Protein AF-0000000068832073 (afdb_homodimer)

Nearest PDB structures (foldseek):
  5xv0-assembly1_A  TM=8.467E-01  e=1.653E-18  Methanosarcina mazei Go1
  5xux-assembly3_F  TM=8.449E-01  e=1.461E-18  Methanosarcina mazei Go1
  5xv5-assembly3_E  TM=8.494E-01  e=5.013E-18  Methanosarcina mazei Go1
  7lrh-assembly2_D  TM=8.683E-01  e=1.050E-17  Brucella abortus
  5xux-assembly2_C  TM=8.517E-01  e=2.069E-17  Methanosarcina mazei Go1

InterPro domains:
  IPR002734 Bacterial bifunctional deaminase-reductase, C-terminal [PF01872] (41-258)
  IPR024072 Dihydrofolate reductase-like domain superfamily [G3DSA:3.40.430.10] (18-262)
  IPR024072 Dihydrofolate reductase-like domain superfamily [SSF53597] (40-259)
  IPR050765 Riboflavin Biosynthesis HTP Reductase [PTHR38011] (35-259)

pLDDT: mean 90.79, std 10.81, range [35.62, 98.69]

Structure (mmCIF, N/CA/C/O backbone):
data_AF-0000000068832073-model_v1
#
loop_
_entity.id
_entity.type
_entity.pdbx_description
1 polymer "2,5-diamino-6-ribosylamino-4(3H)-pyrimidinone 5'-phosphate reductase"
#
loop_
_atom_site.group_PDB
_atom_site.id
_atom_site.type_symbol
_atom_site.label_atom_id
_atom_site.label_alt_id
_atom_site.label_comp_id
_atom_site.label_asym_id
_atom_site.label_entity_id
_atom_site.label_seq_id
_atom_site.pdbx_PDB_ins_code
_atom_site.Cartn_x
_atom_site.Cartn_y
_atom_site.Cartn_z
_atom_site.occupancy
_atom_site.B_iso_or_equiv
_atom_site.auth_seq_id
_atom_site.auth_comp_id
_atom_site.auth_asym_id
_atom_site.auth_atom_id
_atom_site.pdbx_PDB_model_num
ATOM 1 N N . MET A 1 1 ? 2.096 -35.312 6.676 1 36.53 1 MET A N 1
ATOM 2 C CA . MET A 1 1 ? 1.924 -35.031 8.102 1 36.53 1 MET A CA 1
ATOM 3 C C . MET A 1 1 ? 1.956 -33.531 8.375 1 36.53 1 MET A C 1
ATOM 5 O O . MET A 1 1 ? 2.988 -33 8.773 1 36.53 1 MET A O 1
ATOM 9 N N . LEU A 1 2 ? 1.462 -32.781 7.508 1 47.31 2 LEU A N 1
ATOM 10 C CA . LEU A 1 2 ? 1.797 -31.359 7.34 1 47.31 2 LEU A CA 1
ATOM 11 C C . LEU A 1 2 ? 1.541 -30.594 8.625 1 47.31 2 LEU A C 1
ATOM 13 O O . LEU A 1 2 ? 2.406 -29.844 9.086 1 47.31 2 LEU A O 1
ATOM 17 N N . LEU A 1 3 ? 0.156 -30.328 8.875 1 50.31 3 LEU A N 1
ATOM 18 C CA . LEU A 1 3 ? -0.121 -29.25 9.82 1 50.31 3 LEU A CA 1
ATOM 19 C C . LEU A 1 3 ? -0.267 -29.797 11.242 1 50.31 3 LEU A C 1
ATOM 21 O O . LEU A 1 3 ? -1.361 -30.188 11.648 1 50.31 3 LEU A O 1
ATOM 25 N N . ASP A 1 4 ? 0.672 -30.359 11.578 1 47.28 4 ASP A N 1
ATOM 26 C CA . ASP A 1 4 ? 0.563 -30.703 12.992 1 47.28 4 ASP A CA 1
ATOM 27 C C . ASP A 1 4 ? 0.186 -29.469 13.82 1 47.28 4 ASP A C 1
ATOM 29 O O . ASP A 1 4 ? 0.773 -28.406 13.656 1 47.28 4 ASP A O 1
ATOM 33 N N . PRO A 1 5 ? -0.895 -29.609 14.453 1 48.16 5 PRO A N 1
ATOM 34 C CA . PRO A 1 5 ? -1.425 -28.5 15.242 1 48.16 5 PRO A CA 1
ATOM 35 C C . PRO A 1 5 ? -0.359 -27.828 16.109 1 48.16 5 PRO A C 1
ATOM 37 O O . PRO A 1 5 ? -0.375 -26.609 16.281 1 48.16 5 PRO A O 1
ATOM 40 N N . ALA A 1 6 ? 0.371 -28.594 16.734 1 49.59 6 ALA A N 1
ATOM 41 C CA . ALA A 1 6 ? 1.401 -28.078 17.625 1 49.59 6 ALA A CA 1
ATOM 42 C C . ALA A 1 6 ? 2.375 -27.172 16.875 1 49.59 6 ALA A C 1
ATOM 44 O O . ALA A 1 6 ? 2.889 -26.203 17.422 1 49.59 6 ALA A O 1
ATOM 45 N N . SER A 1 7 ? 2.611 -27.5 15.633 1 50.16 7 SER A N 1
ATOM 46 C CA . SER A 1 7 ? 3.531 -26.734 14.797 1 50.16 7 SER A CA 1
ATOM 47 C C . SER A 1 7 ? 2.945 -25.359 14.445 1 50.16 7 SER A C 1
ATOM 49 O O . SER A 1 7 ? 3.682 -24.391 14.305 1 50.16 7 SER A O 1
ATOM 51 N N . ALA A 1 8 ? 1.689 -25.344 14.18 1 51.84 8 ALA A N 1
ATOM 52 C CA . ALA A 1 8 ? 1.013 -24.094 13.859 1 51.84 8 ALA A CA 1
ATOM 53 C C . ALA A 1 8 ? 1.2 -23.062 14.977 1 51.84 8 ALA A C 1
ATOM 55 O O . ALA A 1 8 ? 1.264 -21.859 14.719 1 51.84 8 ALA A O 1
ATOM 56 N N . ALA A 1 9 ? 1.216 -23.516 16.234 1 55.19 9 ALA A N 1
ATOM 57 C CA . ALA A 1 9 ? 1.343 -22.578 17.344 1 55.19 9 ALA A CA 1
ATOM 58 C C . ALA A 1 9 ? 2.598 -21.719 17.203 1 55.19 9 ALA A C 1
ATOM 60 O O . ALA A 1 9 ? 2.609 -20.562 17.594 1 55.19 9 ALA A O 1
ATOM 61 N N . ALA A 1 10 ? 3.455 -22.297 16.469 1 67.75 10 ALA A N 1
ATOM 62 C CA . ALA A 1 10 ? 4.738 -21.594 16.469 1 67.75 10 ALA A CA 1
ATOM 63 C C . ALA A 1 10 ? 5.02 -20.969 15.102 1 67.75 10 ALA A C 1
ATOM 65 O O . ALA A 1 10 ? 5.961 -20.188 14.961 1 67.75 10 ALA A O 1
ATOM 66 N N . ASP A 1 11 ? 4.16 -21.203 14.109 1 84.19 11 ASP A N 1
ATOM 67 C CA . ASP A 1 11 ? 4.387 -20.672 12.773 1 84.19 11 ASP A CA 1
ATOM 68 C C . ASP A 1 11 ? 3.248 -19.75 12.344 1 84.19 11 ASP A C 1
ATOM 70 O O . ASP A 1 11 ? 2.188 -20.219 11.922 1 84.19 11 ASP A O 1
ATOM 74 N N . PRO A 1 12 ? 3.484 -18.453 12.477 1 88 12 PRO A N 1
ATOM 75 C CA . PRO A 1 12 ? 2.414 -17.5 12.156 1 88 12 PRO A CA 1
ATOM 76 C C . PRO A 1 12 ? 1.871 -17.672 10.742 1 88 12 PRO A C 1
ATOM 78 O O . PRO A 1 12 ? 0.687 -17.438 10.492 1 88 12 PRO A O 1
ATOM 81 N N . ALA A 1 13 ? 2.646 -18.094 9.867 1 88.25 13 ALA A N 1
ATOM 82 C CA . ALA A 1 13 ? 2.207 -18.344 8.492 1 88.25 13 ALA A CA 1
ATOM 83 C C . ALA A 1 13 ? 1.193 -19.484 8.438 1 88.25 13 ALA A C 1
ATOM 85 O O . ALA A 1 13 ? 0.15 -19.359 7.793 1 88.25 13 ALA A O 1
ATOM 86 N N . LEU A 1 14 ? 1.5 -20.5 9.094 1 85.94 14 LEU A N 1
ATOM 87 C CA . LEU A 1 14 ? 0.591 -21.641 9.125 1 85.94 14 LEU A CA 1
ATOM 88 C C . LEU A 1 14 ? -0.713 -21.281 9.828 1 85.94 14 LEU A C 1
ATOM 90 O O . LEU A 1 14 ? -1.788 -21.719 9.414 1 85.94 14 LEU A O 1
ATOM 94 N N . ALA A 1 15 ? -0.54 -20.547 10.867 1 89.44 15 ALA A N 1
ATOM 95 C CA . ALA A 1 15 ? -1.731 -20.094 11.586 1 89.44 15 ALA A CA 1
ATOM 96 C C . ALA A 1 15 ? -2.652 -19.281 10.68 1 89.44 15 ALA A C 1
ATOM 98 O O . ALA A 1 15 ? -3.871 -19.469 10.703 1 89.44 15 ALA A O 1
ATOM 99 N N . LEU A 1 16 ? -2.111 -18.406 9.914 1 91.44 16 LEU A N 1
ATOM 100 C CA . LEU A 1 16 ? -2.896 -17.594 9 1 91.44 16 LEU A CA 1
ATOM 101 C C . LEU A 1 16 ? -3.609 -18.469 7.969 1 91.44 16 LEU A C 1
ATOM 103 O O . LEU A 1 16 ? -4.809 -18.312 7.742 1 91.44 16 LEU A O 1
ATOM 107 N N . VAL A 1 17 ? -2.893 -19.344 7.375 1 89.31 17 VAL A N 1
ATOM 108 C CA . VAL A 1 17 ? -3.434 -20.234 6.344 1 89.31 17 VAL A CA 1
ATOM 109 C C . VAL A 1 17 ? -4.586 -21.047 6.922 1 89.31 17 VAL A C 1
ATOM 111 O O . VAL A 1 17 ? -5.648 -21.156 6.301 1 89.31 17 VAL A O 1
ATOM 114 N N . ARG A 1 18 ? -4.43 -21.562 8.07 1 88.31 18 ARG A N 1
ATOM 115 C CA . ARG A 1 18 ? -5.453 -22.359 8.727 1 88.31 18 ARG A CA 1
ATOM 116 C C . ARG A 1 18 ? -6.719 -21.547 8.969 1 88.31 18 ARG A C 1
ATOM 118 O O . ARG A 1 18 ? -7.828 -22.078 8.898 1 88.31 18 ARG A O 1
ATOM 125 N N . ASP A 1 19 ? -6.5 -20.344 9.203 1 90.62 19 ASP A N 1
ATOM 126 C CA . ASP A 1 19 ? -7.617 -19.484 9.555 1 90.62 19 ASP A CA 1
ATOM 127 C C . ASP A 1 19 ? -8.414 -19.078 8.312 1 90.62 19 ASP A C 1
ATOM 129 O O . ASP A 1 19 ? -9.625 -18.844 8.398 1 90.62 19 ASP A O 1
ATOM 133 N N . VAL A 1 20 ? -7.762 -19.016 7.145 1 93.31 20 VAL A N 1
ATOM 134 C CA . VAL A 1 20 ? -8.438 -18.297 6.062 1 93.31 20 VAL A CA 1
ATOM 135 C C . VAL A 1 20 ? -8.789 -19.281 4.941 1 93.31 20 VAL A C 1
ATOM 137 O O . VAL A 1 20 ? -9.609 -18.969 4.074 1 93.31 20 VAL A O 1
ATOM 140 N N . TYR A 1 21 ? -8.234 -20.453 4.922 1 94.31 21 TYR A N 1
ATOM 141 C CA . TYR A 1 21 ? -8.508 -21.406 3.852 1 94.31 21 TYR A CA 1
ATOM 142 C C . TYR A 1 21 ? -9.609 -22.375 4.254 1 94.31 21 TYR A C 1
ATOM 144 O O . TYR A 1 21 ? -9.766 -22.703 5.434 1 94.31 21 TYR A O 1
ATOM 152 N N . PRO A 1 22 ? -10.336 -22.875 3.273 1 91.31 22 PRO A N 1
ATOM 153 C CA . PRO A 1 22 ? -11.258 -23.984 3.557 1 91.31 22 PRO A CA 1
ATOM 154 C C . PRO A 1 22 ? -10.547 -25.219 4.098 1 91.31 22 PRO A C 1
ATOM 156 O O . PRO A 1 22 ? -9.438 -25.547 3.66 1 91.31 22 PRO A O 1
ATOM 159 N N . ALA A 1 23 ? -11.203 -25.922 4.922 1 87.19 23 ALA A N 1
ATOM 160 C CA . ALA A 1 23 ? -10.617 -27.047 5.637 1 87.19 23 ALA A CA 1
ATOM 161 C C . ALA A 1 23 ? -10.195 -28.156 4.668 1 87.19 23 ALA A C 1
ATOM 163 O O . ALA A 1 23 ? -9.195 -28.828 4.895 1 87.19 23 ALA A O 1
ATOM 164 N N . ASP A 1 24 ? -10.93 -28.281 3.664 1 86.56 24 ASP A N 1
ATOM 165 C CA . ASP A 1 24 ? -10.672 -29.359 2.723 1 86.56 24 ASP A CA 1
ATOM 166 C C . ASP A 1 24 ? -9.352 -29.141 1.984 1 86.56 24 ASP A C 1
ATOM 168 O O . ASP A 1 24 ? -8.758 -30.094 1.471 1 86.56 24 ASP A O 1
ATOM 172 N N . LEU A 1 25 ? -8.898 -27.922 1.915 1 88.31 25 LEU A N 1
ATOM 173 C CA . LEU A 1 25 ? -7.645 -27.609 1.227 1 88.31 25 LEU A CA 1
ATOM 174 C C . LEU A 1 25 ? -6.453 -27.812 2.156 1 88.31 25 LEU A C 1
ATOM 176 O O . LEU A 1 25 ? -5.301 -27.766 1.712 1 88.31 25 LEU A O 1
ATO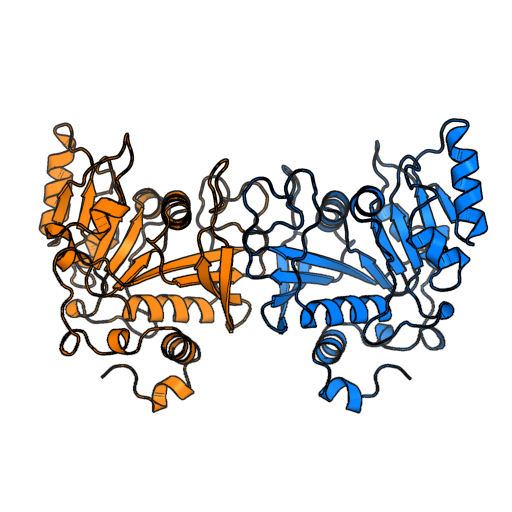M 180 N N . LEU A 1 26 ? -6.75 -28.016 3.367 1 86.56 26 LEU A N 1
ATOM 181 C CA . LEU A 1 26 ? -5.68 -28.141 4.352 1 86.56 26 LEU A CA 1
ATOM 182 C C . LEU A 1 26 ? -5.297 -29.594 4.555 1 86.56 26 LEU A C 1
ATOM 184 O O . LEU A 1 26 ? -4.363 -29.906 5.301 1 86.56 26 LEU A O 1
ATOM 188 N N . VAL A 1 27 ? -5.984 -30.438 3.877 1 79.44 27 VAL A N 1
ATOM 189 C CA . VAL A 1 27 ? -5.703 -31.859 3.996 1 79.44 27 VAL A CA 1
ATOM 190 C C . VAL A 1 27 ? -4.82 -32.312 2.834 1 79.44 27 VAL A C 1
ATOM 192 O O . VAL A 1 27 ? -4.863 -31.719 1.75 1 79.44 27 VAL A O 1
ATOM 195 N N . PRO A 1 28 ? -4.012 -33.344 3.109 1 72.56 28 PRO A N 1
ATOM 196 C CA . PRO A 1 28 ? -3.205 -33.875 2.004 1 72.56 28 PRO A CA 1
ATOM 197 C C . PRO A 1 28 ? -4.051 -34.312 0.804 1 72.56 28 PRO A C 1
ATOM 199 O O . PRO A 1 28 ? -5.191 -34.75 0.972 1 72.56 28 PRO A O 1
ATOM 202 N N . ILE A 1 29 ? -3.447 -34.156 -0.388 1 70.31 29 ILE A N 1
ATOM 203 C CA . ILE A 1 29 ? -4.133 -34.406 -1.647 1 70.31 29 ILE A CA 1
ATOM 204 C C . ILE A 1 29 ? -4.691 -35.844 -1.639 1 70.31 29 ILE A C 1
ATOM 206 O O . ILE A 1 29 ? -5.773 -36.094 -2.172 1 70.31 29 ILE A O 1
ATOM 210 N N . SER A 1 30 ? -3.922 -36.719 -1.053 1 67.75 30 SER A N 1
ATOM 211 C CA . SER A 1 30 ? -4.309 -38.125 -1.029 1 67.75 30 SER A CA 1
ATOM 212 C C . SER A 1 30 ? -5.633 -38.312 -0.302 1 67.75 30 SER A C 1
ATOM 214 O O . SER A 1 30 ? -6.32 -39.312 -0.515 1 67.75 30 SER A O 1
ATOM 216 N N . HIS A 1 31 ? -5.988 -37.344 0.496 1 70.31 31 HIS A N 1
ATOM 217 C CA . HIS A 1 31 ? -7.199 -37.438 1.301 1 70.31 31 HIS A CA 1
ATOM 218 C C . HIS A 1 31 ? -8.289 -36.5 0.799 1 70.31 31 HIS A C 1
ATOM 220 O O . HIS A 1 31 ? -9.398 -36.5 1.339 1 70.31 31 HIS A O 1
ATOM 226 N N . ALA A 1 32 ? -7.988 -35.812 -0.208 1 71.69 32 ALA A N 1
ATOM 227 C CA . ALA A 1 32 ? -8.922 -34.812 -0.659 1 71.69 32 ALA A CA 1
ATOM 228 C C . ALA A 1 32 ? -9.836 -35.344 -1.763 1 71.69 32 ALA A C 1
ATOM 230 O O . ALA A 1 32 ? -9.469 -36.281 -2.477 1 71.69 32 ALA A O 1
ATOM 231 N N . ARG A 1 33 ? -11.094 -34.844 -1.745 1 72.19 33 ARG A N 1
ATOM 232 C CA . ARG A 1 33 ? -11.992 -35.125 -2.861 1 72.19 33 ARG A CA 1
ATOM 233 C C . ARG A 1 33 ? -11.438 -34.562 -4.164 1 72.19 33 ARG A C 1
ATOM 235 O O . ARG A 1 33 ? -11.094 -33.375 -4.238 1 72.19 33 ARG A O 1
ATOM 242 N N . PRO A 1 34 ? -11.312 -35.5 -5.184 1 77.19 34 PRO A N 1
ATOM 243 C CA . PRO A 1 34 ? -10.891 -34.969 -6.477 1 77.19 34 PRO A CA 1
ATOM 244 C C . PRO A 1 34 ? -11.898 -33.969 -7.062 1 77.19 34 PRO A C 1
ATOM 246 O O . PRO A 1 34 ? -13.102 -34.094 -6.824 1 77.19 34 PRO A O 1
ATOM 249 N N . ARG A 1 35 ? -11.398 -33 -7.633 1 84.44 35 ARG A N 1
ATOM 250 C CA . ARG A 1 35 ? -12.273 -32.031 -8.312 1 84.44 35 ARG A CA 1
ATOM 251 C C . ARG A 1 35 ? -12.992 -32.688 -9.492 1 84.44 35 ARG A C 1
ATOM 253 O O . ARG A 1 35 ? -12.414 -33.531 -10.172 1 84.44 35 ARG A O 1
ATOM 260 N N . GLN A 1 36 ? -14.227 -32.219 -9.656 1 88 36 GLN A N 1
ATOM 261 C CA . GLN A 1 36 ? -14.969 -32.688 -10.82 1 88 36 GLN A CA 1
ATOM 262 C C . GLN A 1 36 ? -14.469 -32 -12.094 1 88 36 GLN A C 1
ATOM 264 O O . GLN A 1 36 ? -14.008 -30.875 -12.055 1 88 36 GLN A O 1
ATOM 269 N N . PRO A 1 37 ? -14.547 -32.812 -13.125 1 88.12 37 PRO A N 1
ATOM 270 C CA . PRO A 1 37 ? -14.148 -32.188 -14.383 1 88.12 37 PRO A CA 1
ATOM 271 C C . PRO A 1 37 ? -14.891 -30.891 -14.656 1 88.12 37 PRO A C 1
ATOM 273 O O . PRO A 1 37 ? -16.109 -30.812 -14.492 1 88.12 37 PRO A O 1
ATOM 276 N N . GLY A 1 38 ? -14.125 -29.891 -14.969 1 87.88 38 GLY A N 1
ATOM 277 C CA . GLY A 1 38 ? -14.719 -28.609 -15.297 1 87.88 38 GLY A CA 1
ATOM 278 C C . GLY A 1 38 ? -14.875 -27.688 -14.094 1 87.88 38 GLY A C 1
ATOM 279 O O . GLY A 1 38 ? -15.219 -26.516 -14.242 1 87.88 38 GLY A O 1
ATOM 280 N N . GLU A 1 39 ? -14.648 -28.234 -12.969 1 92.06 39 GLU A N 1
ATOM 281 C CA . GLU A 1 39 ? -14.727 -27.406 -11.766 1 92.06 39 GLU A CA 1
ATOM 282 C C . GLU A 1 39 ? -13.477 -26.562 -11.602 1 92.06 39 GLU A C 1
ATOM 284 O O . GLU A 1 39 ? -12.352 -27.062 -11.703 1 92.06 39 GLU A O 1
ATOM 289 N N . LYS A 1 40 ? -13.688 -25.266 -11.375 1 95.06 40 LYS A N 1
ATOM 290 C CA . LYS A 1 40 ? -12.555 -24.375 -11.18 1 95.06 40 LYS A CA 1
ATOM 291 C C . LYS A 1 40 ? -11.867 -24.641 -9.844 1 95.06 40 LYS A C 1
ATOM 293 O O . LYS A 1 40 ? -12.531 -24.906 -8.844 1 95.06 40 LYS A O 1
ATOM 298 N N . PRO A 1 41 ? -10.57 -24.641 -9.742 1 96.75 41 PRO A N 1
ATOM 299 C CA . PRO A 1 41 ? -9.883 -24.75 -8.453 1 96.75 41 PRO A CA 1
ATOM 300 C C . PRO A 1 41 ? -10.125 -23.547 -7.547 1 96.75 41 PRO A C 1
ATOM 302 O O . PRO A 1 41 ? -10.672 -22.531 -7.992 1 96.75 41 PRO A O 1
ATOM 305 N N . PHE A 1 42 ? -9.867 -23.703 -6.25 1 96.56 42 PHE A N 1
ATOM 306 C CA . PHE A 1 42 ? -9.789 -22.547 -5.363 1 96.56 42 PHE A CA 1
ATOM 307 C C . PHE A 1 42 ? -8.609 -21.656 -5.734 1 96.56 42 PHE A C 1
ATOM 309 O O . PHE A 1 42 ? -7.453 -22.078 -5.66 1 96.56 42 PHE A O 1
ATOM 316 N N . VAL A 1 43 ? -8.859 -20.438 -6.141 1 98.44 43 VAL A N 1
ATOM 317 C CA . VAL A 1 43 ? -7.816 -19.578 -6.691 1 98.44 43 VAL A CA 1
ATOM 318 C C . VAL A 1 43 ? -7.406 -18.531 -5.656 1 98.44 43 VAL A C 1
ATOM 320 O O . VAL A 1 43 ? -8.234 -17.734 -5.199 1 98.44 43 VAL A O 1
ATOM 323 N N . THR A 1 44 ? -6.184 -18.562 -5.297 1 98.44 44 THR A N 1
ATOM 324 C CA . THR A 1 44 ? -5.582 -17.531 -4.461 1 98.44 44 THR A CA 1
ATOM 325 C C . THR A 1 44 ? -4.656 -16.641 -5.285 1 98.44 44 THR A C 1
ATOM 327 O O . THR A 1 44 ? -3.688 -17.125 -5.875 1 98.44 44 THR A O 1
ATOM 330 N N . LEU A 1 45 ? -4.984 -15.438 -5.41 1 98.62 45 LEU A N 1
ATOM 331 C CA . LEU A 1 45 ? -4.113 -14.438 -6.016 1 98.62 45 LEU A CA 1
ATOM 332 C C . LEU A 1 45 ? -3.219 -13.781 -4.965 1 98.62 45 LEU A C 1
ATOM 334 O O . LEU A 1 45 ? -3.711 -13.234 -3.977 1 98.62 45 LEU A O 1
ATOM 338 N N . THR A 1 46 ? -1.899 -13.883 -5.16 1 97.81 46 THR A N 1
ATOM 339 C CA . THR A 1 46 ? -1.01 -13.336 -4.141 1 97.81 46 THR A CA 1
ATOM 340 C C . THR A 1 46 ? 0.159 -12.594 -4.785 1 97.81 46 THR A C 1
ATOM 342 O O . THR A 1 46 ? 0.688 -13.031 -5.809 1 97.81 46 THR A O 1
ATOM 345 N N . TYR A 1 47 ? 0.584 -11.469 -4.191 1 96.81 47 TYR A N 1
ATOM 346 C CA . TYR A 1 47 ? 1.747 -10.719 -4.648 1 96.81 47 TYR A CA 1
ATOM 347 C C . TYR A 1 47 ? 2.275 -9.805 -3.549 1 96.81 47 TYR A C 1
ATOM 349 O O . TYR A 1 47 ? 1.573 -9.531 -2.572 1 96.81 47 TYR A O 1
ATOM 357 N N . ALA A 1 48 ? 3.479 -9.469 -3.693 1 97.06 48 ALA A N 1
ATOM 358 C CA . ALA A 1 48 ? 4.121 -8.492 -2.818 1 97.06 48 ALA A CA 1
ATOM 359 C C . ALA A 1 48 ? 4.281 -7.148 -3.523 1 97.06 48 ALA A C 1
ATOM 361 O O . ALA A 1 48 ? 4.527 -7.098 -4.73 1 97.06 48 ALA A O 1
ATOM 362 N N . GLN A 1 49 ? 4.164 -6.129 -2.748 1 97.62 49 GLN A N 1
ATOM 363 C CA . GLN A 1 49 ? 4.301 -4.789 -3.314 1 97.62 49 GLN A CA 1
ATOM 364 C C . GLN A 1 49 ? 4.969 -3.84 -2.326 1 97.62 49 GLN A C 1
ATOM 366 O O . GLN A 1 49 ? 5.074 -4.148 -1.136 1 97.62 49 GLN A O 1
ATOM 371 N N . SER A 1 50 ? 5.406 -2.715 -2.873 1 97.75 50 SER A N 1
ATOM 372 C CA . SER A 1 50 ? 5.875 -1.591 -2.068 1 97.75 50 SER A CA 1
ATOM 373 C C . SER A 1 50 ? 4.703 -0.822 -1.462 1 97.75 50 SER A C 1
ATOM 375 O O . SER A 1 50 ? 3.547 -1.08 -1.795 1 97.75 50 SER A O 1
ATOM 377 N N . LEU A 1 51 ? 5.023 0.092 -0.603 1 97.38 51 LEU A N 1
ATOM 378 C CA . LEU A 1 51 ? 4.027 0.934 0.051 1 97.38 51 LEU A CA 1
ATOM 379 C C . LEU A 1 51 ? 3.234 1.733 -0.976 1 97.38 51 LEU A C 1
ATOM 381 O O . LEU A 1 51 ? 2.039 1.976 -0.792 1 97.38 51 LEU A O 1
ATOM 385 N N . ASP A 1 52 ? 3.916 2.111 -2.004 1 96.75 52 ASP A N 1
ATOM 386 C CA . ASP A 1 52 ? 3.23 2.924 -3.004 1 96.75 52 ASP A CA 1
ATOM 387 C C . ASP A 1 52 ? 2.643 2.053 -4.113 1 96.75 52 ASP A C 1
ATOM 389 O O . ASP A 1 52 ? 2.34 2.543 -5.199 1 96.75 52 ASP A O 1
ATOM 393 N N . GLY A 1 53 ? 2.498 0.751 -3.893 1 96.69 53 GLY A N 1
ATOM 394 C CA . GLY A 1 53 ? 1.658 -0.122 -4.695 1 96.69 53 GLY A CA 1
ATOM 395 C C . GLY A 1 53 ? 2.363 -0.664 -5.926 1 96.69 53 GLY A C 1
ATOM 396 O O . GLY A 1 53 ? 1.727 -0.934 -6.945 1 96.69 53 GLY A O 1
ATOM 397 N N . LYS A 1 54 ? 3.711 -0.723 -5.852 1 96.81 54 LYS A N 1
ATOM 398 C CA . LYS A 1 54 ? 4.461 -1.216 -7.004 1 96.81 54 LYS A CA 1
ATOM 399 C C . LYS A 1 54 ? 4.984 -2.627 -6.758 1 96.81 54 LYS A C 1
ATOM 401 O O . LYS A 1 54 ? 5.449 -2.938 -5.66 1 96.81 54 LYS A O 1
ATOM 406 N N . ILE A 1 55 ? 4.957 -3.482 -7.805 1 96.69 55 ILE A N 1
ATOM 407 C CA . ILE A 1 55 ? 5.371 -4.871 -7.641 1 96.69 55 ILE A CA 1
ATOM 408 C C . ILE A 1 55 ? 6.719 -5.09 -8.328 1 96.69 55 ILE A C 1
ATOM 410 O O . ILE A 1 55 ? 7.328 -6.156 -8.188 1 96.69 55 ILE A O 1
ATOM 414 N N . ALA A 1 56 ? 7.168 -4.148 -9.133 1 95.94 56 ALA A N 1
ATOM 415 C CA . ALA A 1 56 ? 8.445 -4.176 -9.836 1 95.94 56 ALA A CA 1
ATOM 416 C C . ALA A 1 56 ? 8.953 -2.762 -10.117 1 95.94 56 ALA A C 1
ATOM 418 O O . ALA A 1 56 ? 8.203 -1.792 -9.977 1 95.94 56 ALA A O 1
ATOM 419 N N . GLY A 1 57 ? 10.203 -2.646 -10.352 1 94.06 57 GLY A N 1
ATOM 420 C CA . GLY A 1 57 ? 10.789 -1.357 -10.695 1 94.06 57 GLY A CA 1
ATOM 421 C C . GLY A 1 57 ? 10.539 -0.947 -12.133 1 94.06 57 GLY A C 1
ATOM 422 O O . GLY A 1 57 ? 9.703 -1.54 -12.812 1 94.06 57 GLY A O 1
ATOM 423 N N . LYS A 1 58 ? 11.25 0.018 -12.484 1 90.94 58 LYS A N 1
ATOM 424 C CA . LYS A 1 58 ? 11.172 0.519 -13.859 1 90.94 58 LYS A CA 1
ATOM 425 C C . LYS A 1 58 ? 11.461 -0.589 -14.867 1 90.94 58 LYS A C 1
ATOM 427 O O . LYS A 1 58 ? 12.406 -1.357 -14.695 1 90.94 58 LYS A O 1
ATOM 432 N N . GLY A 1 59 ? 10.578 -0.636 -15.883 1 89.19 59 GLY A N 1
ATOM 433 C CA . GLY A 1 59 ? 10.766 -1.623 -16.938 1 89.19 59 GLY A CA 1
ATOM 434 C C . GLY A 1 59 ? 10.531 -3.045 -16.469 1 89.19 59 GLY A C 1
ATOM 435 O O . GLY A 1 59 ? 10.938 -4 -17.125 1 89.19 59 GLY A O 1
ATOM 436 N N . GLY A 1 60 ? 10.047 -3.17 -15.25 1 90.25 60 GLY A N 1
ATOM 437 C CA . GLY A 1 60 ? 9.742 -4.5 -14.742 1 90.25 60 GLY A CA 1
ATOM 438 C C . GLY A 1 60 ? 10.883 -5.113 -13.961 1 90.25 60 GLY A C 1
ATOM 439 O O . GLY A 1 60 ? 10.875 -6.316 -13.68 1 90.25 60 GLY A O 1
ATOM 440 N N . LYS A 1 61 ? 11.805 -4.312 -13.633 1 90.88 61 LYS A N 1
ATOM 441 C CA . LYS A 1 61 ? 12.945 -4.812 -12.867 1 90.88 61 LYS A CA 1
ATOM 442 C C . LYS A 1 61 ? 12.492 -5.438 -11.555 1 90.88 61 LYS A C 1
ATOM 444 O O . LYS A 1 61 ? 11.68 -4.855 -10.828 1 90.88 61 LYS A O 1
ATOM 449 N N . GLN A 1 62 ? 13.062 -6.574 -11.344 1 88.44 62 GLN A N 1
ATOM 450 C CA . GLN A 1 62 ? 12.703 -7.293 -10.125 1 88.44 62 GLN A CA 1
ATOM 451 C C . GLN A 1 62 ? 13.164 -6.531 -8.883 1 88.44 62 GLN A C 1
ATOM 453 O O . GLN A 1 62 ? 14.258 -5.969 -8.859 1 88.44 62 GLN A O 1
ATOM 458 N N . LEU A 1 63 ? 12.266 -6.469 -7.918 1 87.38 63 LEU A N 1
ATOM 459 C CA . LEU A 1 63 ? 12.57 -5.832 -6.645 1 87.38 63 LEU A CA 1
ATOM 460 C C . LEU A 1 63 ? 12.562 -6.855 -5.512 1 87.38 63 LEU A C 1
ATOM 462 O O . LEU A 1 63 ? 11.742 -7.777 -5.512 1 87.38 63 LEU A O 1
ATOM 466 N N . LEU A 1 64 ? 13.477 -6.75 -4.602 1 83 64 LEU A N 1
ATOM 467 C CA . LEU A 1 64 ? 13.406 -7.508 -3.357 1 83 64 LEU A CA 1
ATOM 468 C C . LEU A 1 64 ? 12.516 -6.805 -2.34 1 83 64 LEU A C 1
ATOM 470 O O . LEU A 1 64 ? 12.984 -5.957 -1.578 1 83 64 LEU A O 1
ATOM 474 N N . LEU A 1 65 ? 11.312 -7.051 -2.309 1 85.25 65 LEU A N 1
ATOM 475 C CA . LEU A 1 65 ? 10.344 -6.309 -1.508 1 85.25 65 LEU A CA 1
ATOM 476 C C . LEU A 1 65 ? 10.109 -6.996 -0.167 1 85.25 65 LEU A C 1
ATOM 478 O O . LEU A 1 65 ? 10.227 -6.367 0.887 1 85.25 65 LEU A O 1
ATOM 482 N N . SER A 1 66 ? 9.867 -8.281 -0.151 1 84.25 66 SER A N 1
ATOM 483 C CA . SER A 1 66 ? 9.398 -8.969 1.047 1 84.25 66 SER A CA 1
ATOM 484 C C . SER A 1 66 ? 10.555 -9.375 1.947 1 84.25 66 SER A C 1
ATOM 486 O O . SER A 1 66 ? 11.641 -9.695 1.46 1 84.25 66 SER A O 1
ATOM 488 N N . GLY A 1 67 ? 10.312 -9.234 3.197 1 88.31 67 GLY A N 1
ATOM 489 C CA . GLY A 1 67 ? 11.273 -9.727 4.176 1 88.31 67 GLY A CA 1
ATOM 490 C C . GLY A 1 67 ? 11.234 -11.234 4.348 1 88.31 67 GLY A C 1
ATOM 491 O O . GLY A 1 67 ? 10.461 -11.922 3.676 1 88.31 67 GLY A O 1
ATOM 492 N N . GLN A 1 68 ? 12.008 -11.766 5.254 1 88.56 68 GLN A N 1
ATOM 493 C CA . GLN A 1 68 ? 12.156 -13.203 5.465 1 88.56 68 GLN A CA 1
ATOM 494 C C . GLN A 1 68 ? 10.844 -13.828 5.93 1 88.56 68 GLN A C 1
ATOM 496 O O . GLN A 1 68 ? 10.453 -14.898 5.449 1 88.56 68 GLN A O 1
ATOM 501 N N . GLU A 1 69 ? 10.195 -13.164 6.855 1 89.81 69 GLU A N 1
ATOM 502 C CA . GLU A 1 69 ? 8.977 -13.719 7.426 1 89.81 69 GLU A CA 1
ATOM 503 C C . GLU A 1 69 ? 7.875 -13.828 6.371 1 89.81 69 GLU A C 1
ATOM 505 O O . GLU A 1 69 ? 7.164 -14.828 6.305 1 89.81 69 GLU A O 1
ATOM 510 N N . SER A 1 70 ? 7.711 -12.789 5.574 1 91.44 70 SER A N 1
ATOM 511 C CA . SER A 1 70 ? 6.695 -12.828 4.527 1 91.44 70 SER A CA 1
ATOM 512 C C . SER A 1 70 ? 7.078 -13.812 3.428 1 91.44 70 SER A C 1
ATOM 514 O O . SER A 1 70 ? 6.207 -14.43 2.811 1 91.44 70 SER A O 1
ATOM 516 N N . MET A 1 71 ? 8.336 -14.008 3.236 1 91.62 71 MET A N 1
ATOM 517 C CA . MET A 1 71 ? 8.797 -15.008 2.281 1 91.62 71 MET A CA 1
ATOM 518 C C . MET A 1 71 ? 8.422 -16.406 2.742 1 91.62 71 MET A C 1
ATOM 520 O O . MET A 1 71 ? 8.023 -17.25 1.931 1 91.62 71 MET A O 1
ATOM 524 N N . THR A 1 72 ? 8.578 -16.656 4.023 1 92.19 72 THR A N 1
ATOM 525 C CA . THR A 1 72 ? 8.156 -17.922 4.582 1 92.19 72 THR A CA 1
ATOM 526 C C . THR A 1 72 ? 6.672 -18.172 4.316 1 92.19 72 THR A C 1
ATOM 528 O O . THR A 1 72 ? 6.277 -19.281 3.945 1 92.19 72 THR A O 1
ATOM 531 N N . LEU A 1 73 ? 5.898 -17.156 4.48 1 93.31 73 LEU A N 1
ATOM 532 C CA . LEU A 1 73 ? 4.473 -17.281 4.191 1 93.31 73 LEU A CA 1
ATOM 533 C C . LEU A 1 73 ? 4.242 -17.656 2.734 1 93.31 73 LEU A C 1
ATOM 535 O O . LEU A 1 73 ? 3.441 -18.547 2.438 1 93.31 73 LEU A O 1
ATOM 539 N N . THR A 1 74 ? 4.941 -16.984 1.834 1 94 74 THR A N 1
ATOM 540 C CA . THR A 1 74 ? 4.793 -17.281 0.411 1 94 74 THR A CA 1
ATOM 541 C C . THR A 1 74 ? 5.086 -18.75 0.118 1 94 74 THR A C 1
ATOM 543 O O . THR A 1 74 ? 4.344 -19.391 -0.615 1 94 74 THR A O 1
ATOM 546 N N . HIS A 1 75 ? 6.082 -19.281 0.715 1 93.94 75 HIS A N 1
ATOM 547 C CA . HIS A 1 75 ? 6.445 -20.688 0.49 1 93.94 75 HIS A CA 1
ATOM 548 C C . HIS A 1 75 ? 5.438 -21.625 1.141 1 93.94 75 HIS A C 1
ATOM 550 O O . HIS A 1 75 ? 5.16 -22.703 0.614 1 93.94 75 HIS A O 1
ATOM 556 N N . ARG A 1 76 ? 4.941 -21.234 2.279 1 91.94 76 ARG A N 1
ATOM 557 C CA . ARG A 1 76 ? 3.871 -22.016 2.885 1 91.94 76 ARG A CA 1
ATOM 558 C C . ARG A 1 76 ? 2.648 -22.062 1.976 1 91.94 76 ARG A C 1
ATOM 560 O O . ARG A 1 76 ? 2.002 -23.109 1.854 1 91.94 76 ARG A O 1
ATOM 567 N N . LEU A 1 77 ? 2.367 -20.953 1.346 1 94.69 77 LEU A N 1
ATOM 568 C CA . LEU A 1 77 ? 1.271 -20.922 0.384 1 94.69 77 LEU A CA 1
ATOM 569 C C . LEU A 1 77 ? 1.549 -21.844 -0.793 1 94.69 77 LEU A C 1
ATOM 571 O O . LEU A 1 77 ? 0.657 -22.578 -1.241 1 94.69 77 LEU A O 1
ATOM 575 N N . ARG A 1 78 ? 2.77 -21.828 -1.267 1 95.19 78 ARG A N 1
ATOM 576 C CA . ARG A 1 78 ? 3.133 -22.719 -2.357 1 95.19 78 ARG A CA 1
ATOM 577 C C . ARG A 1 78 ? 2.955 -24.188 -1.947 1 95.19 78 ARG A C 1
ATOM 579 O O . ARG A 1 78 ? 2.541 -25.016 -2.758 1 95.19 78 ARG A O 1
ATOM 586 N N . GLN A 1 79 ? 3.256 -24.484 -0.702 1 92.06 79 GLN A N 1
ATOM 587 C CA . GLN A 1 79 ? 3.107 -25.844 -0.194 1 92.06 79 GLN A CA 1
ATOM 588 C C . GLN A 1 79 ? 1.642 -26.266 -0.17 1 92.06 79 GLN A C 1
ATOM 590 O O . GLN A 1 79 ? 1.326 -27.453 -0.351 1 92.06 79 GLN A O 1
ATOM 595 N N . LEU A 1 80 ? 0.861 -25.344 0.029 1 91.69 80 LEU A N 1
ATOM 596 C CA . LEU A 1 80 ? -0.567 -25.609 0.188 1 91.69 80 LEU A CA 1
ATOM 597 C C . LEU A 1 80 ? -1.236 -25.812 -1.167 1 91.69 80 LEU A C 1
ATOM 599 O O . LEU A 1 80 ? -2.256 -26.5 -1.261 1 91.69 80 LEU A O 1
ATOM 603 N N . HIS A 1 81 ? -0.78 -25.266 -2.201 1 95.19 81 HIS A N 1
ATOM 604 C CA . HIS A 1 81 ? -1.479 -25.234 -3.48 1 95.19 81 HIS A CA 1
ATOM 605 C C . HIS A 1 81 ? -0.977 -26.328 -4.41 1 95.19 81 HIS A C 1
ATOM 607 O O . HIS A 1 81 ? 0.219 -26.641 -4.434 1 95.19 81 HIS A O 1
ATOM 613 N N . ASP A 1 82 ? -1.888 -26.859 -5.168 1 94.75 82 ASP A N 1
ATOM 614 C CA . ASP A 1 82 ? -1.567 -27.938 -6.105 1 94.75 82 ASP A CA 1
ATOM 615 C C . ASP A 1 82 ? -0.822 -27.391 -7.324 1 94.75 82 ASP A C 1
ATOM 617 O O . ASP A 1 82 ? -0.031 -28.109 -7.941 1 94.75 82 ASP A O 1
ATOM 621 N N . SER A 1 83 ? -1.118 -26.219 -7.676 1 97 83 SER A N 1
ATOM 622 C CA . SER A 1 83 ? -0.479 -25.594 -8.836 1 97 83 SER A CA 1
ATOM 623 C C . SER A 1 83 ? -0.204 -24.109 -8.586 1 97 83 SER A C 1
ATOM 625 O O . SER A 1 83 ? -0.775 -23.516 -7.668 1 97 83 SER A O 1
ATOM 627 N N . ILE A 1 84 ? 0.742 -23.562 -9.32 1 98.38 84 ILE A N 1
ATOM 628 C CA . ILE A 1 84 ? 1.161 -22.172 -9.219 1 98.38 84 ILE A CA 1
ATOM 629 C C . ILE A 1 84 ? 1.274 -21.578 -10.625 1 98.38 84 ILE A C 1
ATOM 631 O O . ILE A 1 84 ? 1.851 -22.188 -11.523 1 98.38 84 ILE A O 1
ATOM 635 N N . LEU A 1 85 ? 0.715 -20.406 -10.812 1 98.69 85 LEU A N 1
ATOM 636 C CA . LEU A 1 85 ? 0.592 -19.828 -12.148 1 98.69 85 LEU A CA 1
ATOM 637 C C . LEU A 1 85 ? 1.296 -18.484 -12.219 1 98.69 85 LEU A C 1
ATOM 639 O O . LEU A 1 85 ? 1.125 -17.641 -11.336 1 98.69 85 LEU A O 1
ATOM 643 N N . VAL A 1 86 ? 2.107 -18.266 -13.234 1 98.31 86 VAL A N 1
ATOM 644 C CA . VAL A 1 86 ? 2.705 -16.984 -13.562 1 98.31 86 VAL A CA 1
ATOM 645 C C . VAL A 1 86 ? 2.602 -16.734 -15.07 1 98.31 86 VAL A C 1
ATOM 647 O O . VAL A 1 86 ? 2.254 -17.625 -15.828 1 98.31 86 VAL A O 1
ATOM 650 N N . GLY A 1 87 ? 2.832 -15.523 -15.469 1 97.31 87 GLY A N 1
ATOM 651 C CA . GLY A 1 87 ? 2.969 -15.211 -16.875 1 97.31 87 GLY A CA 1
ATOM 652 C C . GLY A 1 87 ? 4.383 -15.398 -17.406 1 97.31 87 GLY A C 1
ATOM 653 O O . GLY A 1 87 ? 5.348 -15.297 -16.641 1 97.31 87 GLY A O 1
ATOM 654 N N . VAL A 1 88 ? 4.477 -15.516 -18.688 1 96.5 88 VAL A N 1
ATOM 655 C CA . VAL A 1 88 ? 5.773 -15.781 -19.297 1 96.5 88 VAL A CA 1
ATOM 656 C C . VAL A 1 88 ? 6.699 -14.578 -19.078 1 96.5 88 VAL A C 1
ATOM 658 O O . VAL A 1 88 ? 7.918 -14.742 -18.969 1 96.5 88 VAL A O 1
ATOM 661 N N . GLY A 1 89 ? 6.098 -13.406 -19.031 1 95.12 89 GLY A N 1
ATOM 662 C CA . GLY A 1 89 ? 6.918 -12.25 -18.719 1 95.12 89 GLY A CA 1
ATOM 663 C C . GLY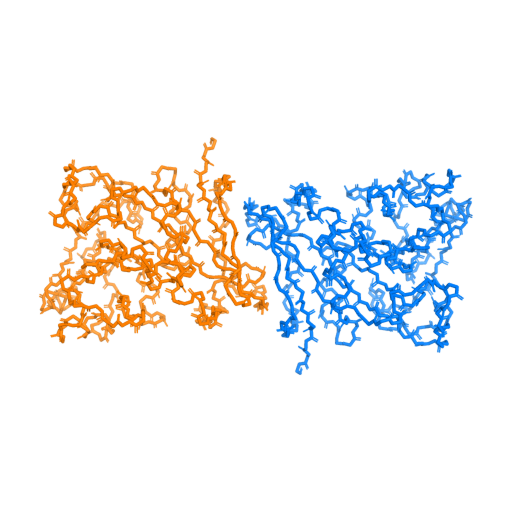 A 1 89 ? 7.684 -12.383 -17.422 1 95.12 89 GLY A C 1
ATOM 664 O O . GLY A 1 89 ? 8.852 -11.992 -17.344 1 95.12 89 GLY A O 1
ATOM 665 N N . THR A 1 90 ? 7.059 -12.898 -16.406 1 95.94 90 THR A N 1
ATOM 666 C CA . THR A 1 90 ? 7.695 -13.133 -15.117 1 95.94 90 THR A CA 1
ATOM 667 C C . THR A 1 90 ? 8.812 -14.156 -15.242 1 95.94 90 THR A C 1
ATOM 669 O O . THR A 1 90 ? 9.875 -14.008 -14.633 1 95.94 90 THR A O 1
ATOM 672 N N . VAL A 1 91 ? 8.602 -15.203 -15.992 1 97 91 VAL A N 1
ATOM 673 C CA . VAL A 1 91 ? 9.625 -16.219 -16.219 1 97 91 VAL A CA 1
ATOM 674 C C . VAL A 1 91 ? 10.844 -15.594 -16.891 1 97 91 VAL A C 1
ATOM 676 O O . VAL A 1 91 ? 11.984 -15.82 -16.453 1 97 91 VAL A O 1
ATOM 679 N N . ILE A 1 92 ? 10.602 -14.812 -17.906 1 96.12 92 ILE A N 1
ATOM 680 C CA . ILE A 1 92 ? 11.672 -14.211 -18.688 1 96.12 92 ILE A CA 1
ATOM 681 C C . ILE A 1 92 ? 12.438 -13.203 -17.844 1 96.12 92 ILE A C 1
ATOM 683 O O . ILE A 1 92 ? 13.672 -13.172 -17.859 1 96.12 92 ILE A O 1
ATOM 687 N N . ASN A 1 93 ? 11.742 -12.445 -17.047 1 94 93 ASN A N 1
ATOM 688 C CA . ASN A 1 93 ? 12.344 -11.336 -16.312 1 94 93 ASN A CA 1
ATOM 689 C C . ASN A 1 93 ? 12.977 -11.805 -15.008 1 94 93 ASN A C 1
ATOM 691 O O . ASN A 1 93 ? 14.039 -11.305 -14.617 1 94 93 ASN A O 1
ATOM 695 N N . ASP A 1 94 ? 12.391 -12.742 -14.305 1 94.38 94 ASP A N 1
ATOM 696 C CA . ASP A 1 94 ? 12.797 -13.055 -12.938 1 94.38 94 ASP A CA 1
ATOM 697 C C . ASP A 1 94 ? 13.453 -14.438 -12.867 1 94.38 94 ASP A C 1
ATOM 699 O O . ASP A 1 94 ? 14.094 -14.773 -11.875 1 94.38 94 ASP A O 1
ATOM 703 N N . ASP A 1 95 ? 13.203 -15.289 -13.859 1 96.88 95 ASP A N 1
ATOM 704 C CA . ASP A 1 95 ? 13.695 -16.656 -13.922 1 96.88 95 ASP A CA 1
ATOM 705 C C . ASP A 1 95 ? 13.422 -17.406 -12.609 1 96.88 95 ASP A C 1
ATOM 707 O O . ASP A 1 95 ? 14.344 -17.953 -12 1 96.88 95 ASP A O 1
ATOM 711 N N . PRO A 1 96 ? 12.164 -17.5 -12.234 1 96.56 96 PRO A N 1
ATOM 712 C CA . PRO A 1 96 ? 11.812 -18.062 -10.922 1 96.56 96 PRO A CA 1
ATOM 713 C C . PRO A 1 96 ? 11.922 -19.578 -10.891 1 96.56 96 PRO A C 1
ATOM 715 O O . PRO A 1 96 ? 11.875 -20.234 -11.945 1 96.56 96 PRO A O 1
ATOM 718 N N . GLN A 1 97 ? 12 -20.141 -9.695 1 96.44 97 GLN A N 1
ATOM 719 C CA . GLN A 1 97 ? 12.031 -21.594 -9.508 1 96.44 97 GLN A CA 1
ATOM 720 C C . GLN A 1 97 ? 10.625 -22.156 -9.344 1 96.44 97 GLN A C 1
ATOM 722 O O . GLN A 1 97 ? 10.367 -23.312 -9.703 1 96.44 97 GLN A O 1
ATOM 727 N N . LEU A 1 98 ? 9.711 -21.391 -8.711 1 97.38 98 LEU A N 1
ATOM 728 C CA . LEU A 1 98 ? 8.305 -21.719 -8.484 1 97.38 98 LEU A CA 1
ATOM 729 C C . LEU A 1 98 ? 8.18 -23.016 -7.691 1 97.38 98 LEU A C 1
ATOM 731 O O . LEU A 1 98 ? 7.312 -23.844 -7.98 1 97.38 98 LEU A O 1
ATOM 735 N N . THR A 1 99 ? 9.078 -23.219 -6.715 1 96.62 99 THR A N 1
ATOM 736 C CA . THR A 1 99 ? 9.039 -24.359 -5.816 1 96.62 99 THR A CA 1
ATOM 737 C C . THR A 1 99 ? 8.75 -23.922 -4.383 1 96.62 99 THR A C 1
ATOM 739 O O . THR A 1 99 ? 8.945 -22.75 -4.035 1 96.62 99 THR A O 1
ATOM 742 N N . ALA A 1 100 ? 8.211 -24.812 -3.645 1 95.19 100 ALA A N 1
ATOM 743 C CA . ALA A 1 100 ? 8.125 -24.656 -2.195 1 95.19 100 ALA A CA 1
ATOM 744 C C . ALA A 1 100 ? 9.391 -25.172 -1.515 1 95.19 100 ALA A C 1
ATOM 746 O O . ALA A 1 100 ? 9.648 -26.375 -1.489 1 95.19 100 ALA A O 1
ATOM 747 N N . ARG A 1 101 ? 10.141 -24.297 -0.9 1 93.62 101 ARG A N 1
ATOM 748 C CA . ARG A 1 101 ? 11.461 -24.734 -0.474 1 93.62 101 ARG A CA 1
ATOM 749 C C . ARG A 1 101 ? 11.828 -24.141 0.884 1 93.62 101 ARG A C 1
ATOM 751 O O . ARG A 1 101 ? 12.898 -24.422 1.422 1 93.62 101 ARG A O 1
ATOM 758 N N . ILE A 1 102 ? 10.93 -23.312 1.383 1 89.12 102 ILE A N 1
ATOM 759 C CA . ILE A 1 102 ? 11.102 -22.781 2.73 1 89.12 102 ILE A CA 1
ATOM 760 C C . ILE A 1 102 ? 9.977 -23.281 3.633 1 89.12 102 ILE A C 1
ATOM 762 O O . ILE A 1 102 ? 8.805 -23.203 3.273 1 89.12 102 ILE A O 1
ATOM 766 N N . PRO A 1 103 ? 10.273 -23.766 4.879 1 86.12 103 PRO A N 1
ATOM 767 C CA . PRO A 1 103 ? 11.617 -23.828 5.449 1 86.12 103 PRO A CA 1
ATOM 768 C C . PRO A 1 103 ? 12.469 -24.938 4.84 1 86.12 103 PRO A C 1
ATOM 770 O O . PRO A 1 103 ? 13.688 -24.953 5.008 1 86.12 103 PRO A O 1
ATOM 773 N N . HIS A 1 104 ? 11.883 -25.938 4.191 1 90.38 104 HIS A N 1
ATOM 774 C CA . HIS A 1 104 ? 12.625 -26.969 3.5 1 90.38 104 HIS A CA 1
ATOM 775 C C . HIS A 1 104 ? 12.031 -27.266 2.127 1 90.38 104 HIS A C 1
ATOM 777 O O . HIS A 1 104 ? 10.828 -27.094 1.919 1 90.38 104 HIS A O 1
ATOM 783 N N . LEU A 1 105 ? 12.922 -27.781 1.293 1 92.81 105 LEU A N 1
ATOM 784 C CA . LEU A 1 105 ? 12.477 -28.172 -0.038 1 92.81 105 LEU A CA 1
ATOM 785 C C . LEU A 1 105 ? 11.562 -29.391 0.034 1 92.81 105 LEU A C 1
ATOM 787 O O . LEU A 1 105 ? 11.961 -30.438 0.547 1 92.81 105 LEU A O 1
ATOM 791 N N . LEU A 1 106 ? 10.438 -29.25 -0.531 1 93.12 106 LEU A N 1
ATOM 792 C CA . LEU A 1 106 ? 9.516 -30.391 -0.563 1 93.12 106 LEU A CA 1
ATOM 793 C C . LEU A 1 106 ? 9.922 -31.391 -1.639 1 93.12 106 LEU A C 1
ATOM 795 O O . LEU A 1 106 ? 10.547 -31.016 -2.637 1 93.12 106 LEU A O 1
ATOM 799 N N . PRO A 1 107 ? 9.492 -32.688 -1.415 1 94.19 107 PRO A N 1
ATOM 800 C CA . PRO A 1 107 ? 9.68 -33.656 -2.506 1 94.19 107 PRO A CA 1
ATOM 801 C C . PRO A 1 107 ? 8.922 -33.281 -3.771 1 94.19 107 PRO A C 1
ATOM 803 O O . PRO A 1 107 ? 7.898 -32.594 -3.695 1 94.19 107 PRO A O 1
ATOM 806 N N . LYS A 1 108 ? 9.406 -33.719 -4.859 1 94.62 108 LYS A N 1
ATOM 807 C CA . LYS A 1 108 ? 8.836 -33.375 -6.164 1 94.62 108 LYS A CA 1
ATOM 808 C C . LYS A 1 108 ? 7.332 -33.625 -6.188 1 94.62 108 LYS A C 1
ATOM 810 O O . LYS A 1 108 ? 6.57 -32.781 -6.676 1 94.62 108 LYS A O 1
ATOM 815 N N . LYS A 1 109 ? 6.871 -34.75 -5.652 1 91.5 109 LYS A N 1
ATOM 816 C CA . LYS A 1 109 ? 5.465 -35.156 -5.707 1 91.5 109 LYS A CA 1
ATOM 817 C C . LYS A 1 109 ? 4.586 -34.156 -4.961 1 91.5 109 LYS A C 1
ATOM 819 O O . LYS A 1 109 ? 3.391 -34.031 -5.238 1 91.5 109 LYS A O 1
ATOM 824 N N . ASP A 1 110 ? 5.23 -33.375 -4.012 1 91.88 110 ASP A N 1
ATOM 825 C CA . ASP A 1 110 ? 4.473 -32.438 -3.176 1 91.88 110 ASP A CA 1
ATOM 826 C C . ASP A 1 110 ? 4.664 -31 -3.641 1 91.88 110 ASP A C 1
ATOM 828 O O . ASP A 1 110 ? 4.094 -30.078 -3.059 1 91.88 110 ASP A O 1
ATOM 832 N N . GLN A 1 111 ? 5.449 -30.766 -4.648 1 95.62 111 GLN A N 1
ATOM 833 C CA . GLN A 1 111 ? 5.652 -29.438 -5.215 1 95.62 111 GLN A CA 1
ATOM 834 C C . GLN A 1 111 ? 4.441 -29 -6.031 1 95.62 111 GLN A C 1
ATOM 836 O O . GLN A 1 111 ? 3.764 -29.828 -6.645 1 95.62 111 GLN A O 1
ATOM 841 N N . PRO A 1 112 ? 4.117 -27.719 -6.012 1 96.5 112 PRO A N 1
ATOM 842 C CA . PRO A 1 112 ? 3.076 -27.25 -6.926 1 96.5 112 PRO A CA 1
ATOM 843 C C . PRO A 1 112 ? 3.473 -27.391 -8.398 1 96.5 112 PRO A C 1
ATOM 845 O O . PRO A 1 112 ? 4.648 -27.266 -8.734 1 96.5 112 PRO A O 1
ATOM 848 N N . LEU A 1 113 ? 2.518 -27.672 -9.242 1 97.5 113 LEU A N 1
ATOM 849 C CA . LEU A 1 113 ? 2.764 -27.703 -10.68 1 97.5 113 LEU A CA 1
ATOM 850 C C . LEU A 1 113 ? 2.855 -26.297 -11.258 1 97.5 113 LEU A C 1
ATOM 852 O O . LEU A 1 113 ? 1.9 -25.531 -11.164 1 97.5 113 LEU A O 1
ATOM 856 N N . PRO A 1 114 ? 3.99 -25.953 -11.836 1 98.5 114 PRO A N 1
ATOM 857 C CA . PRO A 1 114 ? 4.059 -24.641 -12.469 1 98.5 114 PRO A CA 1
ATOM 858 C C . PRO A 1 114 ? 3.191 -24.531 -13.727 1 98.5 114 PRO A C 1
ATOM 860 O O . PRO A 1 114 ? 3.211 -25.438 -14.562 1 98.5 114 PRO A O 1
ATOM 863 N N . ILE A 1 115 ? 2.426 -23.531 -13.781 1 98.56 115 ILE A N 1
ATOM 864 C CA . ILE A 1 115 ? 1.637 -23.219 -14.961 1 98.56 115 ILE A CA 1
ATOM 865 C C . ILE A 1 115 ? 2.074 -21.859 -15.523 1 98.56 115 ILE A C 1
ATOM 867 O O . ILE A 1 115 ? 2.059 -20.859 -14.812 1 98.56 115 ILE A O 1
ATOM 871 N N . ILE A 1 116 ? 2.453 -21.828 -16.812 1 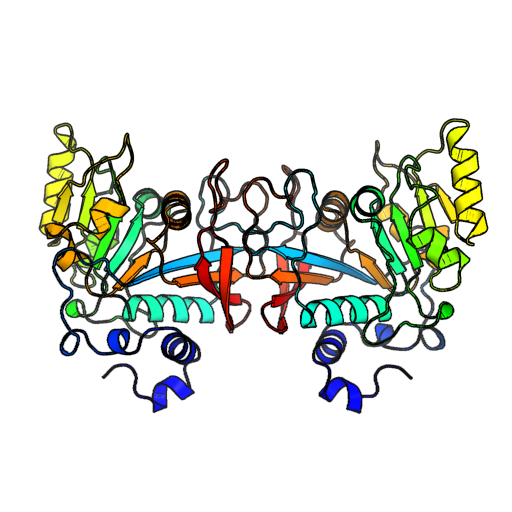98.31 116 ILE A N 1
ATOM 872 C CA . ILE A 1 116 ? 2.949 -20.609 -17.438 1 98.31 116 ILE A CA 1
ATOM 873 C C . ILE A 1 116 ? 1.981 -20.156 -18.531 1 98.31 116 ILE A C 1
ATOM 875 O O . ILE A 1 116 ? 1.799 -20.859 -19.531 1 98.31 116 ILE A O 1
ATOM 879 N N . LEU A 1 117 ? 1.336 -19.062 -18.312 1 97.12 117 LEU A N 1
ATOM 880 C CA . LEU A 1 117 ? 0.594 -18.438 -19.422 1 97.12 117 LEU A CA 1
ATOM 881 C C . LEU A 1 117 ? 1.544 -17.844 -20.438 1 97.12 117 LEU A C 1
ATOM 883 O O . LEU A 1 117 ? 2.223 -16.844 -20.156 1 97.12 117 LEU A O 1
ATOM 887 N N . ASP A 1 118 ? 1.558 -18.375 -21.547 1 95.44 118 ASP A N 1
ATOM 888 C CA . ASP A 1 118 ? 2.504 -18.031 -22.594 1 95.44 118 ASP A CA 1
ATOM 889 C C . ASP A 1 118 ? 1.861 -18.156 -23.969 1 95.44 118 ASP A C 1
ATOM 891 O O . ASP A 1 118 ? 2.137 -19.094 -24.703 1 95.44 118 ASP A O 1
ATOM 895 N N . SER A 1 119 ? 1.143 -17.125 -24.312 1 92.5 119 SER A N 1
ATOM 896 C CA . SER A 1 119 ? 0.287 -17.172 -25.484 1 92.5 119 SER A CA 1
ATOM 897 C C . SER A 1 119 ? 1.089 -17.531 -26.734 1 92.5 119 SER A C 1
ATOM 899 O O . SER A 1 119 ? 0.583 -18.203 -27.641 1 92.5 119 SER A O 1
ATOM 901 N N . SER A 1 120 ? 2.363 -17.188 -26.828 1 90.12 120 SER A N 1
ATOM 902 C CA . SER A 1 120 ? 3.127 -17.344 -28.062 1 90.12 120 SER A CA 1
ATOM 903 C C . SER A 1 120 ? 4.348 -18.234 -27.844 1 90.12 120 SER A C 1
ATOM 905 O O . SER A 1 120 ? 5.312 -18.172 -28.609 1 90.12 120 SER A O 1
ATOM 907 N N . LEU A 1 121 ? 4.391 -18.938 -26.703 1 92.75 121 LEU A N 1
ATOM 908 C CA . LEU A 1 121 ? 5.438 -19.906 -26.391 1 92.75 121 LEU A CA 1
ATOM 909 C C . LEU A 1 121 ? 6.809 -19.234 -26.375 1 92.75 121 LEU A C 1
ATOM 911 O O . LEU A 1 121 ? 7.73 -19.672 -27.062 1 92.75 121 LEU A O 1
ATOM 915 N N . ARG A 1 122 ? 6.957 -18.25 -25.562 1 93.25 122 ARG A N 1
ATOM 916 C CA . ARG A 1 122 ? 8.172 -17.438 -25.484 1 93.25 122 ARG A CA 1
ATOM 917 C C . ARG A 1 122 ? 9.094 -17.953 -24.391 1 93.25 122 ARG A C 1
ATOM 919 O O . ARG A 1 122 ? 10.219 -17.469 -24.234 1 93.25 122 ARG A O 1
ATOM 926 N N . ILE A 1 123 ? 8.734 -18.953 -23.609 1 95.56 123 ILE A N 1
ATOM 927 C CA . ILE A 1 123 ? 9.492 -19.438 -22.469 1 95.56 123 ILE A CA 1
ATOM 928 C C . ILE A 1 123 ? 10.891 -19.859 -22.922 1 95.56 123 ILE A C 1
ATOM 930 O O . ILE A 1 123 ? 11.047 -20.578 -23.906 1 95.56 123 ILE A O 1
ATOM 934 N N . PRO A 1 124 ? 11.898 -19.422 -22.25 1 95.69 124 PRO A N 1
ATOM 935 C CA . PRO A 1 124 ? 13.25 -19.859 -22.594 1 95.69 124 PRO A CA 1
ATOM 936 C C . PRO A 1 124 ? 13.5 -21.328 -22.234 1 95.69 124 PRO A C 1
ATOM 938 O O . PRO A 1 124 ? 13.055 -21.797 -21.188 1 95.69 124 PRO A O 1
ATOM 941 N N . THR A 1 125 ? 14.25 -22 -23.062 1 94.69 125 THR A N 1
ATOM 942 C CA . THR A 1 125 ? 14.578 -23.391 -22.797 1 94.69 125 THR A CA 1
ATOM 943 C C . THR A 1 125 ? 15.562 -23.484 -21.625 1 94.69 125 THR A C 1
ATOM 945 O O . THR A 1 125 ? 15.758 -24.562 -21.062 1 94.69 125 THR A O 1
ATOM 948 N N . THR A 1 126 ? 16.188 -22.359 -21.219 1 95.62 126 THR A N 1
ATOM 949 C CA . THR A 1 126 ? 17.172 -22.312 -20.141 1 95.62 126 THR A CA 1
ATOM 950 C C . THR A 1 126 ? 16.516 -21.922 -18.812 1 95.62 126 THR A C 1
ATOM 952 O O . THR A 1 126 ? 17.203 -21.75 -17.812 1 95.62 126 THR A O 1
ATOM 955 N N . ALA A 1 127 ? 15.203 -21.766 -18.844 1 97.38 127 ALA A N 1
ATOM 956 C CA . ALA A 1 127 ? 14.508 -21.344 -17.641 1 97.38 127 ALA A CA 1
ATOM 957 C C . ALA A 1 127 ? 14.812 -22.281 -16.469 1 97.38 127 ALA A C 1
ATOM 959 O O . ALA A 1 127 ? 14.844 -23.516 -16.641 1 97.38 127 ALA A O 1
ATOM 960 N N . LYS A 1 128 ? 15.008 -21.719 -15.258 1 97.56 128 LYS A N 1
ATOM 961 C CA . LYS A 1 128 ? 15.328 -22.484 -14.055 1 97.56 128 LYS A CA 1
ATOM 962 C C . LYS A 1 128 ? 14.242 -23.516 -13.758 1 97.56 128 LYS A C 1
ATOM 964 O O . LYS A 1 128 ? 14.547 -24.625 -13.32 1 97.56 128 LYS A O 1
ATOM 969 N N . LEU A 1 129 ? 13 -23.094 -13.969 1 97.12 129 LEU A N 1
ATOM 970 C CA . LEU A 1 129 ? 11.93 -24.031 -13.641 1 97.12 129 LEU A CA 1
ATOM 971 C C . LEU A 1 129 ? 12.023 -25.297 -14.492 1 97.12 129 LEU A C 1
ATOM 973 O O . LEU A 1 129 ? 11.664 -26.375 -14.039 1 97.12 129 LEU A O 1
ATOM 977 N N . LEU A 1 130 ? 12.555 -25.219 -15.742 1 97.31 130 LEU A N 1
ATOM 978 C CA . LEU A 1 130 ? 12.758 -26.391 -16.578 1 97.31 130 LEU A CA 1
ATOM 979 C C . LEU A 1 130 ? 13.938 -27.219 -16.078 1 97.31 130 LEU A C 1
ATOM 981 O O . LEU A 1 130 ? 13.852 -28.438 -15.992 1 97.31 130 LEU A O 1
ATOM 985 N N . SER A 1 131 ? 14.969 -26.484 -15.781 1 97 131 SER A N 1
ATOM 986 C CA . SER A 1 131 ? 16.141 -27.172 -15.25 1 97 131 SER A CA 1
ATOM 987 C C . SER A 1 131 ? 15.812 -27.906 -13.953 1 97 131 SER A C 1
ATOM 989 O O . SER A 1 131 ? 16.25 -29.047 -13.742 1 97 131 SER A O 1
ATOM 991 N N . ASN A 1 132 ? 15.086 -27.234 -13.078 1 97.06 132 ASN A N 1
ATOM 992 C CA . ASN A 1 132 ? 14.672 -27.844 -11.82 1 97.06 132 ASN A CA 1
ATOM 993 C C . ASN A 1 132 ? 13.836 -29.109 -12.062 1 97.06 132 ASN A C 1
ATOM 995 O O . ASN A 1 132 ? 13.984 -30.094 -11.352 1 97.06 132 ASN A O 1
ATOM 999 N N . ALA A 1 133 ? 13.031 -29.062 -12.977 1 97.25 133 ALA A N 1
ATOM 1000 C CA . ALA A 1 133 ? 12.203 -30.219 -13.32 1 97.25 133 ALA A CA 1
ATOM 1001 C C . ALA A 1 133 ? 13.062 -31.375 -13.805 1 97.25 133 ALA A C 1
ATOM 1003 O O . ALA A 1 133 ? 12.852 -32.531 -13.398 1 97.25 133 ALA A O 1
ATOM 1004 N N . ARG A 1 134 ? 14 -31.094 -14.656 1 96.12 134 ARG A N 1
ATOM 1005 C CA . ARG A 1 134 ? 14.898 -32.125 -15.164 1 96.12 134 ARG A CA 1
ATOM 1006 C C . ARG A 1 134 ? 15.664 -32.812 -14.031 1 96.12 134 ARG A C 1
ATOM 1008 O O . ARG A 1 134 ? 15.922 -34 -14.078 1 96.12 134 ARG A O 1
ATOM 1015 N N . LYS A 1 135 ? 15.922 -32.031 -13.047 1 96.06 135 LYS A N 1
ATOM 1016 C CA . LYS A 1 135 ? 16.719 -32.5 -11.922 1 96.06 135 LYS A CA 1
ATOM 1017 C C . LYS A 1 135 ? 15.828 -33.219 -10.883 1 96.06 135 LYS A C 1
ATOM 1019 O O . LYS A 1 135 ? 16.328 -33.688 -9.875 1 96.06 135 LYS A O 1
ATOM 1024 N N . GLY A 1 136 ? 14.531 -33.094 -11.023 1 95.44 136 GLY A N 1
ATOM 1025 C CA . GLY A 1 136 ? 13.609 -33.781 -10.117 1 95.44 136 GLY A CA 1
ATOM 1026 C C . GLY A 1 136 ? 13.266 -32.938 -8.898 1 95.44 136 GLY A C 1
ATOM 1027 O O . GLY A 1 136 ? 12.695 -33.438 -7.926 1 95.44 136 GLY A O 1
ATOM 1028 N N . ILE A 1 137 ? 13.609 -31.719 -8.945 1 94.88 137 ILE A N 1
ATOM 1029 C CA . ILE A 1 137 ? 13.383 -30.781 -7.852 1 94.88 137 ILE A CA 1
ATOM 1030 C C . ILE A 1 137 ? 11.969 -30.219 -7.926 1 94.88 137 ILE A C 1
ATOM 1032 O O . ILE A 1 137 ? 11.336 -29.953 -6.898 1 94.88 137 ILE A O 1
ATOM 1036 N N . GLY A 1 138 ? 11.523 -30 -9.125 1 95.94 138 GLY A N 1
ATOM 1037 C CA . GLY A 1 138 ? 10.18 -29.5 -9.383 1 95.94 138 GLY A CA 1
ATOM 1038 C C . GLY A 1 138 ? 9.445 -30.297 -10.445 1 95.94 138 GLY A C 1
ATOM 1039 O O . GLY A 1 138 ? 10.016 -31.203 -11.062 1 95.94 138 GLY A O 1
ATOM 1040 N N . LYS A 1 139 ? 8.211 -30.031 -10.578 1 97.31 139 LYS A N 1
ATOM 1041 C CA . LYS A 1 139 ? 7.398 -30.703 -11.594 1 97.31 139 LYS A CA 1
ATOM 1042 C C . LYS A 1 139 ? 7.582 -30.031 -12.961 1 97.31 139 LYS A C 1
ATOM 1044 O O . LYS A 1 139 ? 7.879 -28.844 -13.039 1 97.31 139 LYS A O 1
ATOM 1049 N N . GLY A 1 140 ? 7.445 -30.875 -13.977 1 97.62 140 GLY A N 1
ATOM 1050 C CA . GLY A 1 140 ? 7.387 -30.297 -15.305 1 97.62 140 GLY A CA 1
ATOM 1051 C C . GLY A 1 140 ? 6.215 -29.344 -15.484 1 97.62 140 GLY A C 1
ATOM 1052 O O . GLY A 1 140 ? 5.113 -29.609 -15 1 97.62 140 GLY A O 1
ATOM 1053 N N . PRO A 1 141 ? 6.426 -28.25 -16.125 1 98.25 141 PRO A N 1
ATOM 1054 C CA . PRO A 1 141 ? 5.395 -27.203 -16.172 1 98.25 141 PRO A CA 1
ATOM 1055 C C . PRO A 1 141 ? 4.312 -27.5 -17.203 1 98.25 141 PRO A C 1
ATOM 1057 O O . PRO A 1 141 ? 4.52 -28.297 -18.109 1 98.25 141 PRO A O 1
ATOM 1060 N N . LEU A 1 142 ? 3.137 -26.969 -16.969 1 98.25 142 LEU A N 1
ATOM 1061 C CA . LEU A 1 142 ? 2.137 -26.781 -18.016 1 98.25 142 LEU A CA 1
ATOM 1062 C C . LEU A 1 142 ? 2.297 -25.422 -18.688 1 98.25 142 LEU A C 1
ATOM 1064 O O . LEU A 1 142 ? 2.143 -24.391 -18.031 1 98.25 142 LEU A O 1
ATOM 1068 N N . VAL A 1 143 ? 2.625 -25.375 -19.938 1 97.31 143 VAL A N 1
ATOM 1069 C CA . VAL A 1 143 ? 2.738 -24.125 -20.688 1 97.31 143 VAL A CA 1
ATOM 1070 C C . VAL A 1 143 ? 1.481 -23.906 -21.531 1 97.31 143 VAL A C 1
ATOM 1072 O O . VAL A 1 143 ? 1.196 -24.688 -22.438 1 97.31 143 VAL A O 1
ATOM 1075 N N . VAL A 1 144 ? 0.741 -22.875 -21.172 1 96.5 144 VAL A N 1
ATOM 1076 C CA . VAL A 1 144 ? -0.541 -22.609 -21.812 1 96.5 144 VAL A CA 1
ATOM 1077 C C . VAL A 1 144 ? -0.351 -21.594 -22.938 1 96.5 144 VAL A C 1
ATOM 1079 O O . VAL A 1 144 ? -0.025 -20.438 -22.688 1 96.5 144 VAL A O 1
ATOM 1082 N N . CYS A 1 145 ? -0.614 -22.062 -24.141 1 93.12 145 CYS A N 1
ATOM 1083 C CA . CYS A 1 145 ? -0.442 -21.234 -25.328 1 93.12 145 CYS A CA 1
ATOM 1084 C C . CYS A 1 145 ? -1.763 -21.062 -26.078 1 93.12 145 CYS A C 1
ATOM 1086 O O . CYS A 1 145 ? -2.689 -21.859 -25.891 1 93.12 145 CYS A O 1
ATOM 1088 N N . SER A 1 146 ? -1.892 -19.906 -26.766 1 87.62 146 SER A N 1
ATOM 1089 C CA . SER A 1 146 ? -3.066 -19.734 -27.609 1 87.62 146 SER A CA 1
ATOM 1090 C C . SER A 1 146 ? -2.76 -20.078 -29.062 1 87.62 146 SER A C 1
ATOM 1092 O O . SER A 1 146 ? -3.67 -20.375 -29.844 1 87.62 146 SER A O 1
ATOM 1094 N N . ALA A 1 147 ? -1.553 -19.906 -29.484 1 78.12 147 ALA A N 1
ATOM 1095 C CA . ALA A 1 147 ? -1.142 -20.234 -30.844 1 78.12 147 ALA A CA 1
ATOM 1096 C C . ALA A 1 147 ? 0.277 -20.797 -30.875 1 78.12 147 ALA A C 1
ATOM 1098 O O . ALA A 1 147 ? 1.127 -20.391 -30.078 1 78.12 147 ALA A O 1
ATOM 1099 N N . ILE A 1 148 ? 0.372 -21.875 -31.609 1 73.5 148 ILE A N 1
ATOM 1100 C CA . ILE A 1 148 ? 1.704 -22.406 -31.859 1 73.5 148 ILE A CA 1
ATOM 1101 C C . ILE A 1 148 ? 2.039 -22.25 -33.344 1 73.5 148 ILE A C 1
ATOM 1103 O O . ILE A 1 148 ? 1.4 -22.875 -34.188 1 73.5 148 ILE A O 1
ATOM 1107 N N . ARG A 1 149 ? 2.775 -21.141 -33.594 1 69.19 149 ARG A N 1
ATOM 1108 C CA . ARG A 1 149 ? 3.061 -20.891 -35 1 69.19 149 ARG A CA 1
ATOM 1109 C C . ARG A 1 149 ? 4.547 -21.047 -35.281 1 69.19 149 ARG A C 1
ATOM 1111 O O . ARG A 1 149 ? 5.391 -20.719 -34.469 1 69.19 149 ARG A O 1
ATOM 1118 N N . GLY A 1 150 ? 4.848 -21.562 -36.438 1 62.66 150 GLY A N 1
ATOM 1119 C CA . GLY A 1 150 ? 6.184 -21.656 -37 1 62.66 150 GLY A CA 1
ATOM 1120 C C . GLY A 1 150 ? 6.992 -22.797 -36.406 1 62.66 150 GLY A C 1
ATOM 1121 O O . GLY A 1 150 ? 6.453 -23.672 -35.719 1 62.66 150 GLY A O 1
ATOM 1122 N N . ALA A 1 151 ? 8.375 -22.969 -36.906 1 57.28 151 ALA A N 1
ATOM 1123 C CA . ALA A 1 151 ? 9.297 -24.062 -36.594 1 57.28 151 ALA A CA 1
ATOM 1124 C C . ALA A 1 151 ? 9.844 -23.875 -35.156 1 57.28 151 ALA A C 1
ATOM 1126 O O . ALA A 1 151 ? 10.164 -24.859 -34.5 1 57.28 151 ALA A O 1
ATOM 1127 N N . GLU A 1 152 ? 10.031 -22.703 -34.656 1 61.59 152 GLU A N 1
ATOM 1128 C CA . GLU A 1 152 ? 10.625 -22.359 -33.344 1 61.59 152 GLU A CA 1
ATOM 1129 C C . GLU A 1 152 ? 9.828 -22.969 -32.188 1 61.59 152 GLU A C 1
ATOM 1131 O O . GLU A 1 152 ? 10.406 -23.484 -31.234 1 61.59 152 GLU A O 1
ATOM 1136 N N . PRO A 1 153 ? 8.664 -23.297 -32.469 1 72.94 153 PRO A N 1
ATOM 1137 C CA . PRO A 1 153 ? 7.836 -23.859 -31.406 1 72.94 153 PRO A CA 1
ATOM 1138 C C . PRO A 1 153 ? 8.125 -25.328 -31.156 1 72.94 153 PRO A C 1
ATOM 1140 O O . PRO A 1 153 ? 8.016 -25.797 -30.016 1 72.94 153 PRO A O 1
ATOM 1143 N N . TYR A 1 154 ? 8.758 -25.906 -32.125 1 79.31 154 TYR A N 1
ATOM 1144 C CA . TYR A 1 154 ? 8.984 -27.328 -31.969 1 79.31 154 TYR A CA 1
ATOM 1145 C C . TYR A 1 154 ? 10.062 -27.609 -30.922 1 79.31 154 TYR A C 1
ATOM 1147 O O . TYR A 1 154 ? 9.883 -28.438 -30.031 1 79.31 154 TYR A O 1
ATOM 1155 N N . LEU A 1 155 ? 11.203 -26.953 -31 1 82.25 155 LEU A N 1
ATOM 1156 C CA . LEU A 1 155 ? 12.289 -27.141 -30.047 1 82.25 155 LEU A CA 1
ATOM 1157 C C . LEU A 1 155 ? 11.836 -26.828 -28.625 1 82.25 155 LEU A C 1
ATOM 1159 O O . LEU A 1 155 ? 12.195 -27.531 -27.688 1 82.25 155 LEU A O 1
ATOM 1163 N N . LYS A 1 156 ? 11.109 -25.844 -28.531 1 89.44 156 LYS A N 1
ATOM 1164 C CA . LYS A 1 156 ? 10.609 -25.453 -27.219 1 89.44 156 LYS A CA 1
ATOM 1165 C C . LYS A 1 156 ? 9.633 -26.5 -26.672 1 89.44 156 LYS A C 1
ATOM 1167 O O . LYS A 1 156 ? 9.703 -26.859 -25.5 1 89.44 156 LYS A O 1
ATOM 1172 N N . CYS A 1 157 ? 8.867 -26.938 -27.531 1 92 157 CYS A N 1
ATOM 1173 C CA . CYS A 1 157 ? 7.922 -27.984 -27.141 1 92 157 CYS A CA 1
ATOM 1174 C C . CYS A 1 157 ? 8.656 -29.234 -26.672 1 92 157 CYS A C 1
ATOM 1176 O O . CYS A 1 157 ? 8.281 -29.828 -25.656 1 92 157 CYS A O 1
ATOM 1178 N N . GLN A 1 158 ? 9.641 -29.562 -27.422 1 91.06 158 GLN A N 1
ATOM 1179 C CA . GLN A 1 158 ? 10.43 -30.734 -27.062 1 91.06 158 GLN A CA 1
ATOM 1180 C C . GLN A 1 158 ? 11.133 -30.547 -25.719 1 91.06 158 GLN A C 1
ATOM 1182 O O . GLN A 1 158 ? 11.172 -31.453 -24.891 1 91.06 158 GLN A O 1
ATOM 1187 N N . ALA A 1 159 ? 11.703 -29.422 -25.562 1 92.25 159 ALA A N 1
ATOM 1188 C CA . ALA A 1 159 ? 12.391 -29.109 -24.312 1 92.25 159 ALA A CA 1
ATOM 1189 C C . ALA A 1 159 ? 11.438 -29.219 -23.125 1 92.25 159 ALA A C 1
ATOM 1191 O O . ALA A 1 159 ? 11.805 -29.75 -22.078 1 92.25 159 ALA A O 1
ATOM 1192 N N . ILE A 1 160 ? 10.242 -28.719 -23.25 1 95.62 160 ILE A N 1
ATOM 1193 C CA . ILE A 1 160 ? 9.219 -28.766 -22.203 1 95.62 160 ILE A CA 1
ATOM 1194 C C . ILE A 1 160 ? 8.828 -30.219 -21.938 1 95.62 160 ILE A C 1
ATOM 1196 O O . ILE A 1 160 ? 8.766 -30.656 -20.781 1 95.62 160 ILE A O 1
ATOM 1200 N N . LYS A 1 161 ? 8.648 -30.969 -22.969 1 95.38 161 LYS A N 1
ATOM 1201 C CA . LYS A 1 161 ? 8.234 -32.375 -22.859 1 95.38 161 LYS A CA 1
ATOM 1202 C C . LYS A 1 161 ? 9.305 -33.188 -22.141 1 95.38 161 LYS A C 1
ATOM 1204 O O . LYS A 1 161 ? 8.977 -34.125 -21.406 1 95.38 161 LYS A O 1
ATOM 1209 N N . GLU A 1 162 ? 10.5 -32.875 -22.422 1 95.31 162 GLU A N 1
ATOM 1210 C CA . GLU A 1 162 ? 11.617 -33.594 -21.828 1 95.31 162 GLU A CA 1
ATOM 1211 C C . GLU A 1 162 ? 11.617 -33.438 -20.312 1 95.31 162 GLU A C 1
ATOM 1213 O O . GLU A 1 162 ? 12.195 -34.281 -19.594 1 95.31 162 GLU A O 1
ATOM 1218 N N . THR A 1 163 ? 11.055 -32.469 -19.766 1 95.94 163 THR A N 1
ATOM 1219 C CA . THR A 1 163 ? 10.992 -32.25 -18.328 1 95.94 163 THR A CA 1
ATOM 1220 C C . THR A 1 163 ? 9.766 -32.938 -17.734 1 95.94 163 THR A C 1
ATOM 1222 O O . THR A 1 163 ? 9.547 -32.875 -16.516 1 95.94 163 THR A O 1
ATOM 1225 N N . GLY A 1 164 ? 8.984 -33.531 -18.609 1 95.38 164 GLY A N 1
ATOM 1226 C CA . GLY A 1 164 ? 7.703 -34.062 -18.172 1 95.38 164 GLY A CA 1
ATOM 1227 C C . GLY A 1 164 ? 6.586 -33.031 -18.219 1 95.38 164 GLY A C 1
ATOM 1228 O O . GLY A 1 164 ? 5.457 -33.312 -17.812 1 95.38 164 GLY A O 1
ATOM 1229 N N . GLY A 1 165 ? 6.91 -31.875 -18.719 1 96.81 165 GLY A N 1
ATOM 1230 C CA . GLY A 1 165 ? 5.91 -30.828 -18.859 1 96.81 165 GLY A CA 1
ATOM 1231 C C . GLY A 1 165 ? 5.035 -31 -20.094 1 96.81 165 GLY A C 1
ATOM 1232 O O . GLY A 1 165 ? 5.207 -31.953 -20.844 1 96.81 165 GLY A O 1
ATOM 1233 N N . THR A 1 166 ? 4.09 -30.172 -20.234 1 96.31 166 THR A N 1
ATOM 1234 C CA . THR A 1 166 ? 3.105 -30.25 -21.312 1 96.31 166 THR A CA 1
ATOM 1235 C C . THR A 1 166 ? 2.812 -28.875 -21.875 1 96.31 166 THR A C 1
ATOM 1237 O O . THR A 1 166 ? 2.771 -27.891 -21.125 1 96.31 166 THR A O 1
ATOM 1240 N N . VAL A 1 167 ? 2.672 -28.797 -23.156 1 95.12 167 VAL A N 1
ATOM 1241 C CA . VAL A 1 167 ? 2.158 -27.594 -23.812 1 95.12 167 VAL A CA 1
ATOM 1242 C C . VAL A 1 167 ? 0.653 -27.734 -24.031 1 95.12 167 VAL A C 1
ATOM 1244 O O . VAL A 1 167 ? 0.194 -28.703 -24.625 1 95.12 167 VAL A O 1
ATOM 1247 N N . PHE A 1 168 ? -0.074 -26.828 -23.484 1 94.19 168 PHE A N 1
ATOM 1248 C CA . PHE A 1 168 ? -1.532 -26.828 -23.516 1 94.19 168 PHE A CA 1
ATOM 1249 C C . PHE A 1 168 ? -2.059 -25.719 -24.422 1 94.19 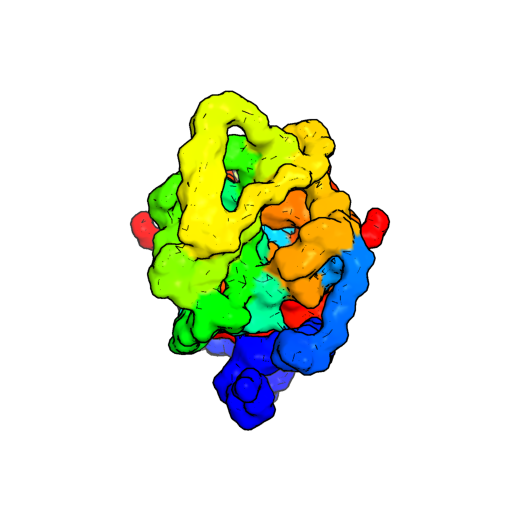168 PHE A C 1
ATOM 1251 O O . PHE A 1 168 ? -1.731 -24.547 -24.219 1 94.19 168 PHE A O 1
ATOM 1258 N N . LEU A 1 169 ? -2.836 -26.094 -25.438 1 91.62 169 LEU A N 1
ATOM 1259 C CA . LEU A 1 169 ? -3.445 -25.094 -26.312 1 91.62 169 LEU A CA 1
ATOM 1260 C C . LEU A 1 169 ? -4.801 -24.656 -25.766 1 91.62 169 LEU A C 1
ATOM 1262 O O . LEU A 1 169 ? -5.746 -25.438 -25.734 1 91.62 169 LEU A O 1
ATOM 1266 N N . ALA A 1 170 ? -4.859 -23.422 -25.312 1 92 170 ALA A N 1
ATOM 1267 C CA . ALA A 1 170 ? -6.09 -22.875 -24.75 1 92 170 ALA A CA 1
ATOM 1268 C C . ALA A 1 170 ? -6.77 -21.922 -25.75 1 92 170 ALA A C 1
ATOM 1270 O O . ALA A 1 170 ? -6.117 -21.391 -26.641 1 92 170 ALA A O 1
ATOM 1271 N N . GLU A 1 171 ? -8.039 -21.734 -25.547 1 89.25 171 GLU A N 1
ATOM 1272 C CA . GLU A 1 171 ? -8.781 -20.766 -26.359 1 89.25 171 GLU A CA 1
ATOM 1273 C C . GLU A 1 171 ? -8.359 -19.328 -26.016 1 89.25 171 GLU A C 1
ATOM 1275 O O . GLU A 1 171 ? -8.039 -19.031 -24.859 1 89.25 171 GLU A O 1
ATOM 1280 N N . ALA A 1 172 ? -8.367 -18.594 -27.047 1 87.12 172 ALA A N 1
ATOM 1281 C CA . ALA A 1 172 ? -7.953 -17.203 -26.844 1 87.12 172 ALA A CA 1
ATOM 1282 C C . ALA A 1 172 ? -9.094 -16.234 -27.141 1 87.12 172 ALA A C 1
ATOM 1284 O O . ALA A 1 172 ? -9.961 -16.531 -27.969 1 87.12 172 ALA A O 1
ATOM 1285 N N . SER A 1 173 ? -9.242 -15.266 -26.344 1 80.06 173 SER A N 1
ATOM 1286 C CA . SER A 1 173 ? -10.023 -14.078 -26.656 1 80.06 173 SER A CA 1
ATOM 1287 C C . SER A 1 173 ? -9.133 -12.961 -27.203 1 80.06 173 SER A C 1
ATOM 1289 O O . SER A 1 173 ? -8.445 -12.281 -26.438 1 80.06 173 SER A O 1
ATOM 1291 N N . GLY A 1 174 ? -9.141 -12.844 -28.516 1 73.62 174 GLY A N 1
ATOM 1292 C CA . GLY A 1 174 ? -8.133 -11.992 -29.125 1 73.62 174 GLY A CA 1
ATOM 1293 C C . GLY A 1 174 ? -6.727 -12.555 -29.016 1 73.62 174 GLY A C 1
ATOM 1294 O O . GLY A 1 174 ? -6.465 -13.672 -29.469 1 73.62 174 GLY A O 1
ATOM 1295 N N . ARG A 1 175 ? -5.895 -11.805 -28.359 1 70.88 175 ARG A N 1
ATOM 1296 C CA . ARG A 1 175 ? -4.508 -12.242 -28.25 1 70.88 175 ARG A CA 1
ATOM 1297 C C . ARG A 1 175 ? -4.207 -12.734 -26.844 1 70.88 175 ARG A C 1
ATOM 1299 O O . ARG A 1 175 ? -3.062 -13.07 -26.516 1 70.88 175 ARG A O 1
ATOM 1306 N N . ARG A 1 176 ? -5.215 -12.875 -26.047 1 84.69 176 ARG A N 1
ATOM 1307 C CA . ARG A 1 176 ? -5.004 -13.273 -24.656 1 84.69 176 ARG A CA 1
ATOM 1308 C C . ARG A 1 176 ? -5.766 -14.555 -24.328 1 84.69 176 ARG A C 1
ATOM 1310 O O . ARG A 1 176 ? -6.883 -14.758 -24.812 1 84.69 176 ARG A O 1
ATOM 1317 N N . ILE A 1 177 ? -5.156 -15.391 -23.625 1 92.25 177 ILE A N 1
ATOM 1318 C CA . ILE A 1 177 ? -5.773 -16.625 -23.156 1 92.25 177 ILE A CA 1
ATOM 1319 C C . ILE A 1 177 ? -7.039 -16.312 -22.359 1 92.25 177 ILE A C 1
ATOM 1321 O O . ILE A 1 177 ? -7.047 -15.398 -21.547 1 92.25 177 ILE A O 1
ATOM 1325 N N . ASP A 1 178 ? -8.148 -16.969 -22.688 1 94.25 178 ASP A N 1
ATOM 1326 C CA . ASP A 1 178 ? -9.391 -16.844 -21.922 1 94.25 178 ASP A CA 1
ATOM 1327 C C . ASP A 1 178 ? -9.281 -17.594 -20.594 1 94.25 178 ASP A C 1
ATOM 1329 O O . ASP A 1 178 ? -9.492 -18.797 -20.531 1 94.25 178 ASP A O 1
ATOM 1333 N N . LEU A 1 179 ? -9.023 -16.828 -19.547 1 95.5 179 LEU A N 1
ATOM 1334 C CA . LEU A 1 179 ? -8.758 -17.422 -18.234 1 95.5 179 LEU A CA 1
ATOM 1335 C C . LEU A 1 179 ? -9.984 -18.156 -17.703 1 95.5 179 LEU A C 1
ATOM 1337 O O . LEU A 1 179 ? -9.852 -19.203 -17.062 1 95.5 179 LEU A O 1
ATOM 1341 N N . HIS A 1 180 ? -11.125 -17.594 -17.875 1 94.75 180 HIS A N 1
ATOM 1342 C CA . HIS A 1 180 ? -12.352 -18.234 -17.422 1 94.75 180 HIS A CA 1
ATOM 1343 C C . HIS A 1 180 ? -12.531 -19.594 -18.062 1 94.75 180 HIS A C 1
ATOM 1345 O O . HIS A 1 180 ? -12.812 -20.578 -17.375 1 94.75 180 HIS A O 1
ATOM 1351 N N . LYS A 1 181 ? -12.391 -19.656 -19.359 1 94.19 181 LYS A N 1
ATOM 1352 C CA . LYS A 1 181 ? -12.508 -20.938 -20.062 1 94.19 181 LYS A CA 1
ATOM 1353 C C . LYS A 1 181 ? -11.422 -21.906 -19.625 1 94.19 181 LYS A C 1
ATOM 1355 O O . LYS A 1 181 ? -11.695 -23.094 -19.391 1 94.19 181 LYS A O 1
ATOM 1360 N N . PHE A 1 182 ? -10.219 -21.406 -19.516 1 95.38 182 PHE A N 1
ATOM 1361 C CA . PHE A 1 182 ? -9.094 -22.25 -19.141 1 95.38 182 PHE A CA 1
ATOM 1362 C C . PHE A 1 182 ? -9.328 -22.906 -17.781 1 95.38 182 PHE A C 1
ATOM 1364 O O . PHE A 1 182 ? -9.141 -24.109 -17.625 1 95.38 182 PHE A O 1
ATOM 1371 N N . LEU A 1 183 ? -9.789 -22.125 -16.766 1 96.69 183 LEU A N 1
ATOM 1372 C CA . LEU A 1 183 ? -9.938 -22.625 -15.398 1 96.69 183 LEU A CA 1
ATOM 1373 C C . LEU A 1 183 ? -11.133 -23.562 -15.281 1 96.69 183 LEU A C 1
ATOM 1375 O O . LEU A 1 183 ? -11.266 -24.297 -14.297 1 96.69 183 LEU A O 1
ATOM 1379 N N . HIS A 1 184 ? -12.016 -23.547 -16.328 1 95.06 184 HIS A N 1
ATOM 1380 C CA . HIS A 1 184 ? -13.188 -24.406 -16.312 1 95.06 184 HIS A CA 1
ATOM 1381 C C . HIS A 1 184 ? -13.078 -25.531 -17.328 1 95.06 184 HIS A C 1
ATOM 1383 O O . HIS A 1 184 ? -14.016 -26.297 -17.516 1 95.06 184 HIS A O 1
ATOM 1389 N N . GLU A 1 185 ? -12.016 -25.578 -17.969 1 92.94 185 GLU A N 1
ATOM 1390 C CA . GLU A 1 185 ? -11.805 -26.578 -19 1 92.94 185 GLU A CA 1
ATOM 1391 C C . GLU A 1 185 ? -11.57 -27.969 -18.375 1 92.94 185 GLU A C 1
ATOM 1393 O O . GLU A 1 185 ? -10.695 -28.125 -17.531 1 92.94 185 GLU A O 1
ATOM 1398 N N . GLU A 1 186 ? -12.258 -28.984 -18.891 1 94.31 186 GLU A N 1
ATOM 1399 C CA . GLU A 1 186 ? -12.18 -30.328 -18.344 1 94.31 186 GLU A CA 1
ATOM 1400 C C . GLU A 1 186 ? -10.773 -30.891 -18.469 1 94.31 186 GLU A C 1
ATOM 1402 O O . GLU A 1 186 ? -10.242 -31.484 -17.531 1 94.31 186 GLU A O 1
ATOM 1407 N N . VAL A 1 187 ? -10.18 -30.703 -19.609 1 93.12 187 VAL A N 1
ATOM 1408 C CA . VAL A 1 187 ? -8.891 -31.312 -19.906 1 93.12 187 VAL A CA 1
ATOM 1409 C C . VAL A 1 187 ? -7.797 -30.672 -19.047 1 93.12 187 VAL A C 1
ATOM 1411 O O . VAL A 1 187 ? -6.719 -31.234 -18.875 1 93.12 187 VAL A O 1
ATOM 1414 N N . ALA A 1 188 ? -8.047 -29.438 -18.516 1 94.25 188 ALA A N 1
ATOM 1415 C CA . ALA A 1 188 ? -7.07 -28.719 -17.703 1 94.25 188 ALA A CA 1
ATOM 1416 C C . ALA A 1 188 ? -7.188 -29.125 -16.234 1 94.25 188 ALA A C 1
ATOM 1418 O O . ALA A 1 188 ? -6.277 -28.875 -15.438 1 94.25 188 ALA A O 1
ATOM 1419 N N . THR A 1 189 ? -8.273 -29.703 -15.805 1 94.62 189 THR A N 1
ATOM 1420 C CA . THR A 1 189 ? -8.633 -29.969 -14.422 1 94.62 189 THR A CA 1
ATOM 1421 C C . THR A 1 189 ? -7.531 -30.75 -13.711 1 94.62 189 THR A C 1
ATOM 1423 O O . THR A 1 189 ? -7.121 -30.391 -12.609 1 94.62 189 THR A O 1
ATOM 1426 N N . PRO A 1 190 ? -6.984 -31.797 -14.391 1 92.31 190 PRO A N 1
ATOM 1427 C CA . PRO A 1 190 ? -5.957 -32.562 -13.695 1 92.31 190 PRO A CA 1
ATOM 1428 C C . PRO A 1 190 ? -4.691 -31.766 -13.422 1 92.31 190 PRO A C 1
ATOM 1430 O O . PRO A 1 190 ? -3.969 -32.031 -12.461 1 92.31 190 PRO A O 1
ATOM 1433 N N . TYR A 1 191 ? -4.406 -30.797 -14.234 1 94.5 191 TYR A N 1
ATOM 1434 C CA . TYR A 1 191 ? -3.229 -29.953 -14.055 1 94.5 191 TYR A CA 1
ATOM 1435 C C . TYR A 1 191 ? -3.465 -28.906 -12.969 1 94.5 191 TYR A C 1
ATOM 1437 O O . TYR A 1 191 ? -2.568 -28.609 -12.172 1 94.5 191 TYR A O 1
ATOM 1445 N N . LEU A 1 192 ? -4.637 -28.344 -12.93 1 96.12 192 LEU A N 1
ATOM 1446 C CA . LEU A 1 192 ? -4.973 -27.266 -12 1 96.12 192 LEU A CA 1
ATOM 1447 C C . LEU A 1 192 ? -5.051 -27.781 -10.57 1 96.12 192 LEU A C 1
ATOM 1449 O O . LEU A 1 192 ? -4.609 -27.109 -9.633 1 96.12 192 LEU A O 1
ATOM 1453 N N . GLY A 1 193 ? -5.594 -29.016 -10.375 1 93.38 193 GLY A N 1
ATOM 1454 C CA . GLY A 1 193 ? -5.758 -29.562 -9.039 1 93.38 193 GLY A CA 1
ATOM 1455 C C . GLY A 1 193 ? -6.863 -28.891 -8.25 1 93.38 193 GLY A C 1
ATOM 1456 O O . GLY A 1 193 ? -7.785 -28.312 -8.828 1 93.38 193 GLY A O 1
ATOM 1457 N N . ARG A 1 194 ? -6.836 -29.031 -6.902 1 94.06 194 ARG A N 1
ATOM 1458 C CA . ARG A 1 194 ? -7.863 -28.5 -6.012 1 94.06 194 ARG A CA 1
ATOM 1459 C C . ARG A 1 194 ? -7.691 -27 -5.805 1 94.06 194 ARG A C 1
ATOM 1461 O O . ARG A 1 194 ? -8.664 -26.297 -5.551 1 94.06 194 ARG A O 1
ATOM 1468 N N . SER A 1 195 ? -6.406 -26.562 -5.91 1 95.75 195 SER A N 1
ATOM 1469 C CA . SER A 1 195 ? -6.086 -25.172 -5.582 1 95.75 195 SER A CA 1
ATOM 1470 C C . SER A 1 195 ? -4.992 -24.625 -6.492 1 95.75 195 SER A C 1
ATOM 1472 O O . SER A 1 195 ? -4.07 -25.359 -6.871 1 95.75 195 SER A O 1
ATOM 1474 N N . LEU A 1 196 ? -5.176 -23.359 -6.836 1 97.62 196 LEU A N 1
ATOM 1475 C CA . LEU A 1 196 ? -4.262 -22.656 -7.723 1 97.62 196 LEU A CA 1
ATOM 1476 C C . LEU A 1 196 ? -3.775 -21.359 -7.086 1 97.62 196 LEU A C 1
ATOM 1478 O O . LEU A 1 196 ? -4.586 -20.531 -6.676 1 97.62 196 LEU A O 1
ATOM 1482 N N . MET A 1 197 ? -2.494 -21.266 -6.961 1 98 197 MET A N 1
ATOM 1483 C CA . MET A 1 197 ? -1.873 -20 -6.543 1 98 197 MET A CA 1
ATOM 1484 C C . MET A 1 197 ? -1.445 -19.188 -7.75 1 98 197 MET A C 1
ATOM 1486 O O . MET A 1 197 ? -0.733 -19.672 -8.625 1 98 197 MET A O 1
ATOM 1490 N N . VAL A 1 198 ? -1.91 -17.953 -7.824 1 98.62 198 VAL A N 1
ATOM 1491 C CA . VAL A 1 198 ? -1.521 -17.047 -8.891 1 98.62 198 VAL A CA 1
ATOM 1492 C C . VAL A 1 198 ? -0.569 -15.984 -8.344 1 98.62 198 VAL A C 1
ATOM 1494 O O . VAL A 1 198 ? -0.945 -15.195 -7.477 1 98.62 198 VAL A O 1
ATOM 1497 N N . GLU A 1 199 ? 0.656 -15.828 -8.797 1 94.88 199 GLU A N 1
ATOM 1498 C CA . GLU A 1 199 ? 1.663 -14.914 -8.258 1 94.88 199 GLU A CA 1
ATOM 1499 C C . GLU A 1 199 ? 1.967 -13.789 -9.242 1 94.88 199 GLU A C 1
ATOM 1501 O O . GLU A 1 199 ? 2.459 -12.727 -8.844 1 94.88 199 GLU A O 1
ATOM 1506 N N . GLY A 1 200 ? 1.809 -13.922 -10.477 1 85.62 200 GLY A N 1
ATOM 1507 C CA . GLY A 1 200 ? 2.133 -12.891 -11.445 1 85.62 200 GLY A CA 1
ATOM 1508 C C . GLY A 1 200 ? 2.621 -13.445 -12.773 1 85.62 200 GLY A C 1
ATOM 1509 O O . GLY A 1 200 ? 2.461 -14.641 -13.047 1 85.62 200 GLY A O 1
ATOM 1510 N N . GLY A 1 201 ? 2.982 -12.211 -13.555 1 93.25 201 GLY A N 1
ATOM 1511 C CA . GLY A 1 201 ? 3.35 -10.836 -13.273 1 93.25 201 GLY A CA 1
ATOM 1512 C C . GLY A 1 201 ? 2.166 -9.883 -13.305 1 93.25 201 GLY A C 1
ATOM 1513 O O . GLY A 1 201 ? 1.015 -10.312 -13.227 1 93.25 201 GLY A O 1
ATOM 1514 N N . ALA A 1 202 ? 2.416 -8.555 -13.422 1 94.5 202 ALA A N 1
ATOM 1515 C CA . ALA A 1 202 ? 1.423 -7.488 -13.328 1 94.5 202 ALA A CA 1
ATOM 1516 C C . ALA A 1 202 ? 0.242 -7.758 -14.258 1 94.5 202 ALA A C 1
ATOM 1518 O O . ALA A 1 202 ? -0.916 -7.621 -13.852 1 94.5 202 ALA A O 1
ATOM 1519 N N . SER A 1 203 ? 0.503 -8.164 -15.477 1 93.56 203 SER A N 1
ATOM 1520 C CA . SER A 1 203 ? -0.552 -8.406 -16.453 1 93.56 203 SER A CA 1
ATOM 1521 C C . SER A 1 203 ? -1.452 -9.555 -16.016 1 93.56 203 SER A C 1
ATOM 1523 O O . SER A 1 203 ? -2.676 -9.484 -16.156 1 93.56 203 SER A O 1
ATOM 1525 N N . VAL A 1 204 ? -0.861 -10.609 -15.539 1 95.81 204 VAL A N 1
ATOM 1526 C CA . VAL A 1 204 ? -1.61 -11.773 -15.078 1 95.81 204 VAL A CA 1
ATOM 1527 C C . VAL A 1 204 ? -2.467 -11.391 -13.875 1 95.81 204 VAL A C 1
ATOM 1529 O O . VAL A 1 204 ? -3.668 -11.672 -13.844 1 95.81 204 VAL A O 1
ATOM 1532 N N . ILE A 1 205 ? -1.873 -10.703 -12.898 1 96.88 205 ILE A N 1
ATOM 1533 C CA . ILE A 1 205 ? -2.588 -10.281 -11.703 1 96.88 205 ILE A CA 1
ATOM 1534 C C . ILE A 1 205 ? -3.779 -9.414 -12.086 1 96.88 205 ILE A C 1
ATOM 1536 O O . ILE A 1 205 ? -4.902 -9.648 -11.633 1 96.88 205 ILE A O 1
ATOM 1540 N N . SER A 1 206 ? -3.533 -8.453 -12.945 1 95.44 206 SER A N 1
ATOM 1541 C CA . SER A 1 206 ? -4.59 -7.555 -13.391 1 95.44 206 SER A CA 1
ATOM 1542 C C . SER A 1 206 ? -5.723 -8.32 -14.062 1 95.44 206 SER A C 1
ATOM 1544 O O . SER A 1 206 ? -6.898 -8.031 -13.828 1 95.44 206 SER A O 1
ATOM 1546 N N . SER A 1 207 ? -5.395 -9.266 -14.914 1 94.44 207 SER A N 1
ATOM 1547 C CA . SER A 1 207 ? -6.398 -10.039 -15.633 1 94.44 207 SER A CA 1
ATOM 1548 C C . SER A 1 207 ? -7.266 -10.852 -14.672 1 94.44 207 SER A C 1
ATOM 1550 O O . SER A 1 207 ? -8.484 -10.914 -14.836 1 94.44 207 SER A O 1
ATOM 1552 N N . PHE A 1 208 ? -6.641 -11.469 -13.727 1 96.62 208 PHE A N 1
ATOM 1553 C CA . PHE A 1 208 ? -7.391 -12.25 -12.75 1 96.62 208 PHE A CA 1
ATOM 1554 C C . PHE A 1 208 ? -8.305 -11.344 -11.93 1 96.62 208 PHE A C 1
ATOM 1556 O O . PHE A 1 208 ? -9.461 -11.695 -11.672 1 96.62 208 PHE A O 1
ATOM 1563 N N . LEU A 1 209 ? -7.797 -10.156 -11.516 1 95.81 209 LEU A N 1
ATOM 1564 C CA . LEU A 1 209 ? -8.594 -9.227 -10.727 1 95.81 209 LEU A CA 1
ATOM 1565 C C . LEU A 1 209 ? -9.766 -8.688 -11.539 1 95.81 209 LEU A C 1
ATOM 1567 O O . LEU A 1 209 ? -10.844 -8.445 -10.992 1 95.81 209 LEU A O 1
ATOM 1571 N N . ALA A 1 210 ? -9.547 -8.539 -12.766 1 92.88 210 ALA A N 1
ATOM 1572 C CA . ALA A 1 210 ? -10.539 -7.898 -13.633 1 92.88 210 ALA A CA 1
ATOM 1573 C C . ALA A 1 210 ? -11.656 -8.867 -13.992 1 92.88 210 ALA A C 1
ATOM 1575 O O . ALA A 1 210 ? -12.711 -8.453 -14.484 1 92.88 210 ALA A O 1
ATO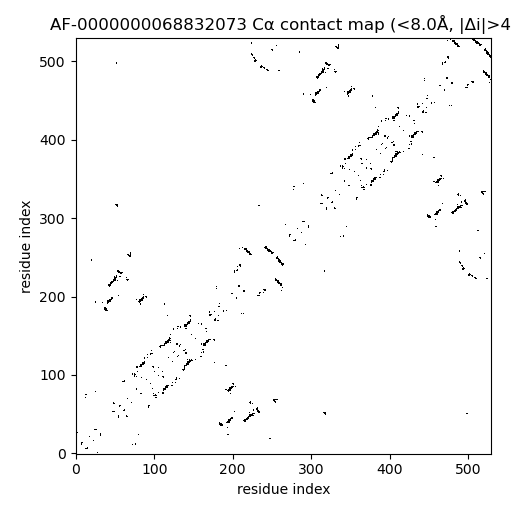M 1576 N N . THR A 1 211 ? -11.461 -10.141 -13.828 1 93.81 211 THR A N 1
ATOM 1577 C CA . THR A 1 211 ? -12.43 -11.141 -14.266 1 93.81 211 THR A CA 1
ATOM 1578 C C . THR A 1 211 ? -13.25 -11.656 -13.094 1 93.81 211 THR A C 1
ATOM 1580 O O . THR A 1 211 ? -12.734 -12.375 -12.234 1 93.81 211 THR A O 1
ATOM 1583 N N . PRO A 1 212 ? -14.547 -11.367 -13.086 1 95.44 212 PRO A N 1
ATOM 1584 C CA . PRO A 1 212 ? -15.391 -11.82 -11.977 1 95.44 212 PRO A CA 1
ATOM 1585 C C . PRO A 1 212 ? -15.438 -13.336 -11.844 1 95.44 212 PRO A C 1
ATOM 1587 O O . PRO A 1 212 ? -15.492 -14.047 -12.852 1 95.44 212 PRO A O 1
ATOM 1590 N N . GLY A 1 213 ? -15.32 -13.766 -10.617 1 94.69 213 GLY A N 1
ATOM 1591 C CA . GLY A 1 213 ? -15.562 -15.164 -10.312 1 94.69 213 GLY A CA 1
ATOM 1592 C C . GLY A 1 213 ? -14.312 -16.016 -10.391 1 94.69 213 GLY A C 1
ATOM 1593 O O . GLY A 1 213 ? -14.352 -17.219 -10.102 1 94.69 213 GLY A O 1
ATOM 1594 N N . LEU A 1 214 ? -13.211 -15.445 -10.758 1 96.75 214 LEU A N 1
ATOM 1595 C CA . LEU A 1 214 ? -12.008 -16.234 -10.93 1 96.75 214 LEU A CA 1
ATOM 1596 C C . LEU A 1 214 ? -11.25 -16.391 -9.609 1 96.75 214 LEU A C 1
ATOM 1598 O O . LEU A 1 214 ? -10.75 -17.469 -9.289 1 96.75 214 LEU A O 1
ATOM 1602 N N . VAL A 1 215 ? -11.188 -15.336 -8.852 1 98.12 215 VAL A N 1
ATOM 1603 C CA . VAL A 1 215 ? -10.336 -15.305 -7.668 1 98.12 215 VAL A CA 1
ATOM 1604 C C . VAL A 1 215 ? -11.18 -15.516 -6.414 1 98.12 215 VAL A C 1
ATOM 1606 O O . VAL A 1 215 ? -12.211 -14.867 -6.238 1 98.12 215 VAL A O 1
ATOM 1609 N N . ASP A 1 216 ? -10.727 -16.453 -5.57 1 98.06 216 ASP A N 1
ATOM 1610 C CA . ASP A 1 216 ? -11.445 -16.734 -4.328 1 98.06 216 ASP A CA 1
ATOM 1611 C C . ASP A 1 216 ? -10.836 -15.953 -3.162 1 98.06 216 ASP A C 1
ATOM 1613 O O . ASP A 1 216 ? -11.547 -15.555 -2.238 1 98.06 216 ASP A O 1
ATOM 1617 N N . LEU A 1 217 ? -9.547 -15.773 -3.145 1 98.25 217 LEU A N 1
ATOM 1618 C CA . LEU A 1 217 ? -8.812 -15.086 -2.088 1 98.25 217 LEU A CA 1
ATOM 1619 C C . LEU A 1 217 ? -7.691 -14.234 -2.672 1 98.25 217 LEU A C 1
ATOM 1621 O O . LEU A 1 217 ? -6.996 -14.656 -3.596 1 98.25 217 LEU A O 1
ATOM 1625 N N . VAL A 1 218 ? -7.574 -13.031 -2.152 1 98.31 218 VAL A N 1
ATOM 1626 C CA . VAL A 1 218 ? -6.48 -12.125 -2.498 1 98.31 218 VAL A CA 1
ATOM 1627 C C . VAL A 1 218 ? -5.586 -11.906 -1.279 1 98.31 218 VAL A C 1
ATOM 1629 O O . VAL A 1 218 ? -6.062 -11.508 -0.214 1 98.31 218 VAL A O 1
ATOM 1632 N N . ILE A 1 219 ? -4.328 -12.219 -1.413 1 98.06 219 ILE A N 1
ATOM 1633 C CA . ILE A 1 219 ? -3.346 -12.039 -0.349 1 98.06 219 ILE A CA 1
ATOM 1634 C C . ILE A 1 219 ? -2.258 -11.07 -0.809 1 98.06 219 ILE A C 1
ATOM 1636 O O . ILE A 1 219 ? -1.446 -11.406 -1.676 1 98.06 219 ILE A O 1
ATOM 1640 N N . VAL A 1 220 ? -2.193 -9.883 -0.233 1 98.25 220 VAL A N 1
ATOM 1641 C CA . VAL A 1 220 ? -1.249 -8.844 -0.641 1 98.25 220 VAL A CA 1
ATOM 1642 C C . VAL A 1 220 ? -0.253 -8.578 0.486 1 98.25 220 VAL A C 1
ATOM 1644 O O . VAL A 1 220 ? -0.648 -8.258 1.61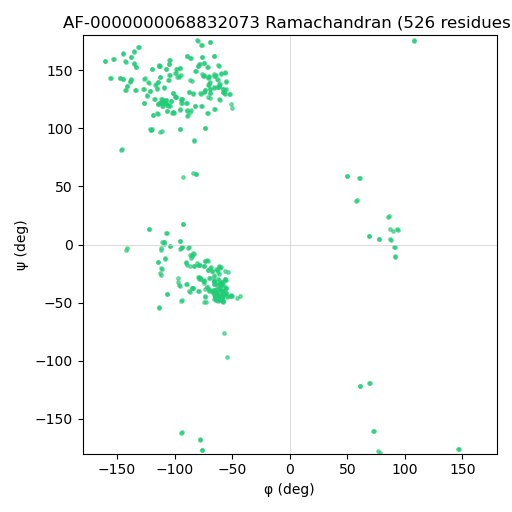 1 98.25 220 VAL A O 1
ATOM 1647 N N . THR A 1 221 ? 0.975 -8.758 0.211 1 97.94 221 THR A N 1
ATOM 1648 C CA . THR A 1 221 ? 2.043 -8.383 1.13 1 97.94 221 THR A CA 1
ATOM 1649 C C . THR A 1 221 ? 2.551 -6.98 0.826 1 97.94 221 THR A C 1
ATOM 1651 O O . THR A 1 221 ? 2.947 -6.688 -0.304 1 97.94 221 THR A O 1
ATOM 1654 N N . VAL A 1 222 ? 2.541 -6.121 1.8 1 98.44 222 VAL A N 1
ATOM 1655 C CA . VAL A 1 222 ? 3.004 -4.746 1.624 1 98.44 222 VAL A CA 1
ATOM 1656 C C . VAL A 1 222 ? 4.301 -4.535 2.406 1 98.44 222 VAL A C 1
ATOM 1658 O O . VAL A 1 222 ? 4.344 -4.758 3.617 1 98.44 222 VAL A O 1
ATOM 1661 N N . ALA A 1 223 ? 5.316 -4.145 1.728 1 98.19 223 ALA A N 1
ATOM 1662 C CA . ALA A 1 223 ? 6.609 -3.84 2.338 1 98.19 223 ALA A CA 1
ATOM 1663 C C . ALA A 1 223 ? 6.781 -2.336 2.535 1 98.19 223 ALA A C 1
ATOM 1665 O O . ALA A 1 223 ? 6.285 -1.538 1.737 1 98.19 223 ALA A O 1
ATOM 1666 N N . PRO A 1 224 ? 7.48 -1.936 3.559 1 97.75 224 PRO A N 1
ATOM 1667 C CA . PRO A 1 224 ? 7.668 -0.511 3.842 1 97.75 224 PRO A CA 1
ATOM 1668 C C . PRO A 1 224 ? 8.781 0.115 3.002 1 97.75 224 PRO A C 1
ATOM 1670 O O . PRO A 1 224 ? 9.727 0.684 3.553 1 97.75 224 PRO A O 1
ATOM 1673 N N . VAL A 1 225 ? 8.625 0.081 1.72 1 96.94 225 VAL A N 1
ATOM 1674 C CA . VAL A 1 225 ? 9.555 0.684 0.774 1 96.94 225 VAL A CA 1
ATOM 1675 C C . VAL A 1 225 ? 8.789 1.483 -0.275 1 96.94 225 VAL A C 1
ATOM 1677 O O . VAL A 1 225 ? 7.609 1.215 -0.527 1 96.94 225 VAL A O 1
ATOM 1680 N N . LEU A 1 226 ? 9.453 2.48 -0.804 1 96.38 226 LEU A N 1
ATOM 1681 C CA . LEU A 1 226 ? 8.914 3.256 -1.916 1 96.38 226 LEU A CA 1
ATOM 1682 C C . LEU A 1 226 ? 9.68 2.967 -3.201 1 96.38 226 LEU A C 1
ATOM 1684 O O . LEU A 1 226 ? 10.914 2.906 -3.193 1 96.38 226 LEU A O 1
ATOM 1688 N N . VAL A 1 227 ? 8.961 2.777 -4.246 1 95.5 227 VAL A N 1
ATOM 1689 C CA . VAL A 1 227 ? 9.602 2.453 -5.516 1 95.5 227 VAL A CA 1
ATOM 1690 C C . VAL A 1 227 ? 9.547 3.662 -6.449 1 95.5 227 VAL A C 1
ATOM 1692 O O . VAL A 1 227 ? 10.516 3.965 -7.148 1 95.5 227 VAL A O 1
ATOM 1695 N N . GLY A 1 228 ? 8.32 4.305 -6.43 1 94.06 228 GLY A N 1
ATOM 1696 C CA . GLY A 1 228 ? 8.188 5.488 -7.266 1 94.06 228 GLY A CA 1
ATOM 1697 C C . GLY A 1 228 ? 7.32 5.258 -8.492 1 94.06 228 GLY A C 1
ATOM 1698 O O . GLY A 1 228 ? 6.949 4.121 -8.789 1 94.06 228 GLY A O 1
ATOM 1699 N N . ASP A 1 229 ? 7.086 6.281 -9.242 1 91.12 229 ASP A N 1
ATOM 1700 C CA . ASP A 1 229 ? 6.09 6.32 -10.305 1 91.12 229 ASP A CA 1
ATOM 1701 C C . ASP A 1 229 ? 6.516 5.461 -11.492 1 91.12 229 ASP A C 1
ATOM 1703 O O . ASP A 1 229 ? 5.68 5.031 -12.289 1 91.12 229 ASP A O 1
ATOM 1707 N N . GLU A 1 230 ? 7.711 5.215 -11.602 1 92.5 230 GLU A N 1
ATOM 1708 C CA . GLU A 1 230 ? 8.203 4.445 -12.742 1 92.5 230 GLU A CA 1
ATOM 1709 C C . GLU A 1 230 ? 8.062 2.945 -12.5 1 92.5 230 GLU A C 1
ATOM 1711 O O . GLU A 1 230 ? 8.336 2.139 -13.391 1 92.5 230 GLU A O 1
ATOM 1716 N N . GLY A 1 231 ? 7.691 2.59 -11.281 1 94.62 231 GLY A N 1
ATOM 1717 C CA . GLY A 1 231 ? 7.484 1.181 -10.984 1 94.62 231 GLY A CA 1
ATOM 1718 C C . GLY A 1 231 ? 6.262 0.602 -11.68 1 94.62 231 GLY A C 1
ATOM 1719 O O . GLY A 1 231 ? 5.504 1.33 -12.32 1 94.62 231 GLY A O 1
ATOM 1720 N N . VAL A 1 232 ? 6.109 -0.685 -11.539 1 95.25 232 VAL A N 1
ATOM 1721 C CA . VAL A 1 232 ? 5.02 -1.405 -12.195 1 95.25 232 VAL A CA 1
ATOM 1722 C C . VAL A 1 232 ? 3.891 -1.649 -11.195 1 95.25 232 VAL A C 1
ATOM 1724 O O . VAL A 1 232 ? 4.129 -2.127 -10.086 1 95.25 232 VAL A O 1
ATOM 1727 N N . SER A 1 233 ? 2.664 -1.266 -11.547 1 94.94 233 SER A N 1
ATOM 1728 C CA . SER A 1 233 ? 1.471 -1.491 -10.742 1 94.94 233 SER A CA 1
ATOM 1729 C C . SER A 1 233 ? 0.621 -2.621 -11.312 1 94.94 233 SER A C 1
ATOM 1731 O O . SER A 1 233 ? 0.698 -2.918 -12.508 1 94.94 233 SER A O 1
ATOM 1733 N N . VAL A 1 234 ? -0.171 -3.236 -10.445 1 93.88 234 VAL A N 1
ATOM 1734 C CA . VAL A 1 234 ? -1.051 -4.305 -10.906 1 93.88 234 VAL A CA 1
ATOM 1735 C C . VAL A 1 234 ? -2.334 -3.705 -11.484 1 93.88 234 VAL A C 1
ATOM 1737 O O . VAL A 1 234 ? -3.104 -4.398 -12.148 1 93.88 234 VAL A O 1
ATOM 1740 N N . THR A 1 235 ? -2.59 -2.471 -11.148 1 91.94 235 THR A N 1
ATOM 1741 C CA . THR A 1 235 ? -3.781 -1.801 -11.656 1 91.94 235 THR A CA 1
ATOM 1742 C C . THR A 1 235 ? -3.523 -1.217 -13.039 1 91.94 235 THR A C 1
ATOM 1744 O O . THR A 1 235 ? -2.492 -0.582 -13.266 1 91.94 235 THR A O 1
ATOM 1747 N N . LYS A 1 236 ? -4.395 -1.515 -13.938 1 89.81 236 LYS A N 1
ATOM 1748 C CA . LYS A 1 236 ? -4.27 -1.049 -15.312 1 89.81 236 LYS A CA 1
ATOM 1749 C C . LYS A 1 236 ? -5.371 -0.055 -15.664 1 89.81 236 LYS A C 1
ATOM 1751 O O . LYS A 1 236 ? -6.461 -0.101 -15.086 1 89.81 236 LYS A O 1
ATOM 1756 N N . GLU A 1 237 ? -5.012 0.743 -16.594 1 86.75 237 GLU A N 1
ATOM 1757 C CA . GLU A 1 237 ? -5.98 1.74 -17.031 1 86.75 237 GLU A CA 1
ATOM 1758 C C . GLU A 1 237 ? -7.215 1.079 -17.641 1 86.75 237 GLU A C 1
ATOM 1760 O O . GLU A 1 237 ? -7.102 0.129 -18.406 1 86.75 237 GLU A O 1
ATOM 1765 N N . GLY A 1 238 ? -8.305 1.581 -17.25 1 84.25 238 GLY A N 1
ATOM 1766 C CA . GLY A 1 238 ? -9.555 1.159 -17.859 1 84.25 238 GLY A CA 1
ATOM 1767 C C . GLY A 1 238 ? -10.039 -0.187 -17.359 1 84.25 238 GLY A C 1
ATOM 1768 O O . GLY A 1 238 ? -10.984 -0.757 -17.906 1 84.25 238 GLY A O 1
ATOM 1769 N N . VAL A 1 239 ? -9.406 -0.759 -16.438 1 86.5 239 VAL A N 1
ATOM 1770 C CA . VAL A 1 239 ? -9.805 -2.066 -15.914 1 86.5 239 VAL A CA 1
ATOM 1771 C C . VAL A 1 239 ? -10.609 -1.892 -14.625 1 86.5 239 VAL A C 1
ATOM 1773 O O . VAL A 1 239 ? -10.188 -1.163 -13.719 1 86.5 239 VAL A O 1
ATOM 1776 N N . ASP A 1 240 ? -11.758 -2.496 -14.609 1 88.19 240 ASP A N 1
ATOM 1777 C CA . ASP A 1 240 ? -12.578 -2.48 -13.406 1 88.19 240 ASP A CA 1
ATOM 1778 C C . ASP A 1 240 ? -12.008 -3.42 -12.344 1 88.19 240 ASP A C 1
ATOM 1780 O O . ASP A 1 240 ? -11.664 -4.566 -12.641 1 88.19 240 ASP A O 1
ATOM 1784 N N . LEU A 1 241 ? -11.906 -2.916 -11.195 1 93.94 241 LEU A N 1
ATOM 1785 C CA . LEU A 1 241 ? -11.375 -3.709 -10.086 1 93.94 241 LEU A CA 1
ATOM 1786 C C . LEU A 1 241 ? -12.492 -4.098 -9.117 1 93.94 241 LEU A C 1
ATOM 1788 O O . LEU A 1 241 ? -13.484 -3.383 -8.992 1 93.94 241 LEU A O 1
ATOM 1792 N N . PRO A 1 242 ? -12.344 -5.211 -8.461 1 96.31 242 PRO A N 1
ATOM 1793 C CA . PRO A 1 242 ? -13.328 -5.594 -7.445 1 96.31 242 PRO A CA 1
ATOM 1794 C C . PRO A 1 242 ? -13.203 -4.777 -6.16 1 96.31 242 PRO A C 1
ATOM 1796 O O . PRO A 1 242 ? -12.172 -4.145 -5.926 1 96.31 242 PRO A O 1
ATOM 1799 N N . GLN A 1 243 ? -14.336 -4.734 -5.453 1 96.06 243 GLN A N 1
ATOM 1800 C CA . GLN A 1 243 ? -14.203 -4.402 -4.039 1 96.06 243 GLN A CA 1
ATOM 1801 C C . GLN A 1 243 ? -13.57 -5.555 -3.262 1 96.06 243 GLN A C 1
ATOM 1803 O O . GLN A 1 243 ? -13.633 -6.707 -3.689 1 96.06 243 GLN A O 1
ATOM 1808 N N . LEU A 1 244 ? -12.922 -5.207 -2.211 1 97.25 244 LEU A N 1
ATOM 1809 C CA . LEU A 1 244 ? -12.305 -6.234 -1.378 1 97.25 244 LEU A CA 1
ATOM 1810 C C . LEU A 1 244 ? -13.031 -6.359 -0.042 1 97.25 244 LEU A C 1
ATOM 1812 O O . LEU A 1 244 ? -13.188 -5.375 0.678 1 97.25 244 LEU A O 1
ATOM 1816 N N . GLU A 1 245 ? -13.555 -7.48 0.229 1 97.75 245 GLU A N 1
ATOM 1817 C CA . GLU A 1 245 ? -14.047 -7.801 1.567 1 97.75 245 GLU A CA 1
ATOM 1818 C C . GLU A 1 245 ? -12.906 -8.258 2.475 1 97.75 245 GLU A C 1
ATOM 1820 O O . GLU A 1 245 ? -12.273 -9.281 2.215 1 97.75 245 GLU A O 1
ATOM 1825 N N . HIS A 1 246 ? -12.703 -7.551 3.486 1 97.38 246 HIS A N 1
ATOM 1826 C CA . HIS A 1 246 ? -11.586 -7.82 4.391 1 97.38 246 HIS A CA 1
ATOM 1827 C C . HIS A 1 246 ? -11.805 -9.125 5.156 1 97.38 246 HIS A C 1
ATOM 1829 O O . HIS A 1 246 ? -12.883 -9.352 5.707 1 97.38 246 HIS A O 1
ATOM 1835 N N . VAL A 1 247 ? -10.75 -9.969 5.223 1 97.88 247 VAL A N 1
ATOM 1836 C CA . VAL A 1 247 ? -10.797 -11.219 5.977 1 97.88 247 VAL A CA 1
ATOM 1837 C C . VAL A 1 247 ? -9.844 -11.141 7.164 1 97.88 247 VAL A C 1
ATOM 1839 O O . VAL A 1 247 ? -10.242 -11.375 8.305 1 97.88 247 VAL A O 1
ATOM 1842 N N . ARG A 1 248 ? -8.578 -10.82 6.852 1 97.06 248 ARG A N 1
ATOM 1843 C CA . ARG A 1 248 ? -7.543 -10.797 7.883 1 97.06 248 ARG A CA 1
ATOM 1844 C C . ARG A 1 248 ? -6.395 -9.867 7.484 1 97.06 248 ARG A C 1
ATOM 1846 O O . ARG A 1 248 ? -6.078 -9.742 6.301 1 97.06 248 ARG A O 1
ATOM 1853 N N . THR A 1 249 ? -5.844 -9.18 8.492 1 97.12 249 THR A N 1
ATOM 1854 C CA . THR A 1 249 ? -4.594 -8.438 8.344 1 97.12 249 THR A CA 1
ATOM 1855 C C . THR A 1 249 ? -3.6 -8.836 9.43 1 97.12 249 THR A C 1
ATOM 1857 O O . THR A 1 249 ? -3.963 -8.953 10.602 1 97.12 249 THR A O 1
ATOM 1860 N N . GLN A 1 250 ? -2.367 -9.078 8.961 1 96.88 250 GLN A N 1
ATOM 1861 C CA . GLN A 1 250 ? -1.385 -9.539 9.938 1 96.88 250 GLN A CA 1
ATOM 1862 C C . GLN A 1 250 ? 0.016 -9.047 9.578 1 96.88 250 GLN A C 1
ATOM 1864 O O . GLN A 1 250 ? 0.399 -9.039 8.406 1 96.88 250 GLN A O 1
ATOM 1869 N N . VAL A 1 251 ? 0.792 -8.703 10.633 1 97.06 251 VAL A N 1
ATOM 1870 C CA . VAL A 1 251 ? 2.168 -8.25 10.453 1 97.06 251 VAL A CA 1
ATOM 1871 C C . VAL A 1 251 ? 3.107 -9.453 10.422 1 97.06 251 VAL A C 1
ATOM 1873 O O . VAL A 1 251 ? 2.98 -10.367 11.234 1 97.06 251 VAL A O 1
ATOM 1876 N N . PHE A 1 252 ? 3.953 -9.516 9.484 1 96.06 252 PHE A N 1
ATOM 1877 C CA . PHE A 1 252 ? 5.062 -10.453 9.375 1 96.06 252 PHE A CA 1
ATOM 1878 C C . PHE A 1 252 ? 6.391 -9.711 9.297 1 96.06 252 PHE A C 1
ATOM 1880 O O . PHE A 1 252 ? 6.836 -9.344 8.203 1 96.06 252 PHE A O 1
ATOM 1887 N N . GLY A 1 253 ? 7.113 -9.609 10.477 1 95 253 GLY A N 1
ATOM 1888 C CA . GLY A 1 253 ? 8.289 -8.75 10.492 1 95 253 GLY A CA 1
ATOM 1889 C C . GLY A 1 253 ? 7.973 -7.301 10.195 1 95 253 GLY A C 1
ATOM 1890 O O . GLY A 1 253 ? 7.152 -6.688 10.883 1 95 253 GLY A O 1
ATOM 1891 N N . LYS A 1 254 ? 8.602 -6.738 9.141 1 96.69 254 LYS A N 1
ATOM 1892 C CA . LYS A 1 254 ? 8.359 -5.352 8.758 1 96.69 254 LYS A CA 1
ATOM 1893 C C . LYS A 1 254 ? 7.211 -5.254 7.754 1 96.69 254 LYS A C 1
ATOM 1895 O O . LYS A 1 254 ? 6.711 -4.16 7.48 1 96.69 254 LYS A O 1
ATOM 1900 N N . ASP A 1 255 ? 6.836 -6.355 7.164 1 97.88 255 ASP A N 1
ATOM 1901 C CA . ASP A 1 255 ? 5.789 -6.391 6.148 1 97.88 255 ASP A CA 1
ATOM 1902 C C . ASP A 1 255 ? 4.414 -6.602 6.781 1 97.88 255 ASP A C 1
ATOM 1904 O O . ASP A 1 255 ? 4.316 -6.961 7.957 1 97.88 255 ASP A O 1
ATOM 1908 N N . THR A 1 256 ? 3.432 -6.312 6.055 1 98.25 256 THR A N 1
ATOM 1909 C CA . THR A 1 256 ? 2.074 -6.676 6.438 1 98.25 256 THR A CA 1
ATOM 1910 C C . THR A 1 256 ? 1.384 -7.449 5.32 1 98.25 256 THR A C 1
ATOM 1912 O O . THR A 1 256 ? 1.537 -7.121 4.141 1 98.25 256 THR A O 1
ATOM 1915 N N . VAL A 1 257 ? 0.605 -8.406 5.75 1 98.06 257 VAL A N 1
ATOM 1916 C CA . VAL A 1 257 ? -0.174 -9.211 4.816 1 98.06 257 VAL A CA 1
ATOM 1917 C C . VAL A 1 257 ? -1.659 -8.898 4.977 1 98.06 257 VAL A C 1
ATOM 1919 O O . VAL A 1 257 ? -2.199 -8.977 6.082 1 98.06 257 VAL A O 1
ATOM 1922 N N . PHE A 1 258 ? -2.305 -8.523 3.881 1 98.31 258 PHE A N 1
ATOM 1923 C CA . PHE A 1 258 ? -3.75 -8.336 3.811 1 98.31 258 PHE A CA 1
ATOM 1924 C C . PHE A 1 258 ? -4.414 -9.516 3.105 1 98.31 258 PHE A C 1
ATOM 1926 O O . PHE A 1 258 ? -4.035 -9.867 1.988 1 98.31 258 PHE A O 1
ATOM 1933 N N . VAL A 1 259 ? -5.332 -10.156 3.734 1 98.5 259 VAL A N 1
ATOM 1934 C CA . VAL A 1 259 ? -6.145 -11.219 3.143 1 98.5 259 VAL A CA 1
ATOM 1935 C C . VAL A 1 259 ? -7.566 -10.711 2.908 1 98.5 259 VAL A C 1
ATOM 1937 O O . VAL A 1 259 ? -8.234 -10.258 3.844 1 98.5 259 VAL A O 1
ATOM 1940 N N . CYS A 1 260 ? -7.992 -10.766 1.653 1 98.5 260 CYS A N 1
ATOM 1941 C CA . CYS A 1 260 ? -9.312 -10.258 1.297 1 98.5 260 CYS A CA 1
ATOM 1942 C C . CYS A 1 260 ? -10.016 -11.195 0.325 1 98.5 260 CYS A C 1
ATOM 1944 O O . CYS A 1 260 ? -9.375 -12.047 -0.298 1 98.5 260 CYS A O 1
ATOM 1946 N N . LYS A 1 261 ? -11.328 -11.062 0.216 1 98.12 261 LYS A N 1
ATOM 1947 C CA . LYS A 1 261 ? -12.141 -11.68 -0.829 1 98.12 261 LYS A CA 1
ATOM 1948 C C . LYS A 1 261 ? -12.617 -10.648 -1.839 1 98.12 261 LYS A C 1
ATOM 1950 O O . LYS A 1 261 ? -13.203 -9.625 -1.46 1 98.12 261 LYS A O 1
ATOM 1955 N N . PRO A 1 262 ? -12.297 -10.914 -3.092 1 97.88 262 PRO A N 1
ATOM 1956 C CA . PRO A 1 262 ? -12.82 -9.961 -4.078 1 97.88 262 PRO A CA 1
ATOM 1957 C C . PRO A 1 262 ? -14.336 -10.07 -4.254 1 97.88 262 PRO A C 1
ATOM 1959 O O . PRO A 1 262 ? -14.883 -11.18 -4.25 1 97.88 262 PRO A O 1
ATOM 1962 N N . VAL A 1 263 ? -14.984 -8.945 -4.324 1 96.88 263 VAL A N 1
ATOM 1963 C CA . VAL A 1 263 ? -16.422 -8.852 -4.547 1 96.88 263 VAL A CA 1
ATOM 1964 C C . VAL A 1 263 ? -16.688 -7.984 -5.777 1 96.88 263 VAL A C 1
ATOM 1966 O O . VAL A 1 263 ? -16.188 -6.867 -5.879 1 96.88 263 VAL A O 1
ATOM 1969 N N . TYR A 1 264 ? -17.516 -8.586 -6.672 1 92.38 264 TYR A N 1
ATOM 1970 C CA . TYR A 1 264 ? -17.781 -7.883 -7.922 1 92.38 264 TYR A CA 1
ATOM 1971 C C . TYR A 1 264 ? -19.219 -7.387 -7.969 1 92.38 264 TYR A C 1
ATOM 1973 O O . TYR A 1 264 ? -20.141 -8.07 -7.5 1 92.38 264 TYR A O 1
ATOM 1981 N N . THR A 1 265 ? -19.453 -6.094 -8.172 1 79.19 265 THR A N 1
ATOM 1982 C CA . THR A 1 265 ? -20.812 -5.57 -8.32 1 79.19 265 THR A CA 1
ATOM 1983 C C . THR A 1 265 ? -21.25 -5.605 -9.781 1 79.19 265 THR A C 1
ATOM 1985 O O . THR A 1 265 ? -20.422 -5.48 -10.688 1 79.19 265 THR A O 1
ATOM 1988 N N . MET B 1 1 ? -3.248 16.828 31.344 1 35.62 1 MET B N 1
ATOM 1989 C CA . MET B 1 1 ? -2.742 15.625 31.984 1 35.62 1 MET B CA 1
ATOM 1990 C C . MET B 1 1 ? -2.715 14.461 31 1 35.62 1 MET B C 1
ATOM 1992 O O . MET B 1 1 ? -3.742 13.828 30.75 1 35.62 1 MET B O 1
ATOM 1996 N N . LEU B 1 2 ? -2.006 14.578 30 1 46.09 2 LEU B N 1
ATOM 1997 C CA . LEU B 1 2 ? -2.143 13.781 28.781 1 46.09 2 LEU B CA 1
ATOM 1998 C C . LEU B 1 2 ? -2.086 12.289 29.094 1 46.09 2 LEU B C 1
ATOM 2000 O O . LEU B 1 2 ? -3.002 11.547 28.734 1 46.09 2 LEU B O 1
ATOM 2004 N N . LEU B 1 3 ? -0.783 11.75 28.891 1 49.06 3 LEU B N 1
ATOM 2005 C CA . LEU B 1 3 ? -0.623 10.312 28.688 1 49.06 3 LEU B CA 1
ATOM 2006 C C . LEU B 1 3 ? -0.576 9.578 30.031 1 49.06 3 LEU B C 1
ATOM 2008 O O . LEU B 1 3 ? 0.476 9.516 30.672 1 49.06 3 LEU B O 1
ATOM 2012 N N . ASP B 1 4 ? -1.521 9.719 30.609 1 46.84 4 ASP B N 1
ATOM 2013 C CA . ASP B 1 4 ? -1.492 8.836 31.766 1 46.84 4 ASP B CA 1
ATOM 2014 C C . ASP B 1 4 ? -1.133 7.406 31.359 1 46.84 4 ASP B C 1
ATOM 2016 O O . ASP B 1 4 ? -1.699 6.863 30.406 1 46.84 4 ASP B O 1
ATOM 2020 N N . PRO B 1 5 ? -0.055 7.023 31.891 1 47.03 5 PRO B N 1
ATOM 2021 C CA . PRO B 1 5 ? 0.452 5.691 31.562 1 47.03 5 PRO B CA 1
ATOM 2022 C C . PRO B 1 5 ? -0.644 4.629 31.547 1 47.03 5 PRO B C 1
ATOM 2024 O O . PRO B 1 5 ? -0.611 3.713 30.719 1 47.03 5 PRO B O 1
ATOM 2027 N N . ALA B 1 6 ? -1.428 4.684 32.5 1 48.56 6 ALA B N 1
ATOM 2028 C CA . ALA B 1 6 ? -2.492 3.689 32.625 1 48.56 6 ALA B CA 1
ATOM 2029 C C . ALA B 1 6 ? -3.408 3.711 31.391 1 48.56 6 ALA B C 1
ATOM 2031 O O . ALA B 1 6 ? -3.934 2.672 30.984 1 48.56 6 ALA B O 1
ATOM 2032 N N . SER B 1 7 ? -3.566 4.84 30.844 1 49.56 7 SER B N 1
ATOM 2033 C CA . SER B 1 7 ? -4.438 5 29.688 1 49.56 7 SER B CA 1
ATOM 2034 C C . SER B 1 7 ? -3.803 4.41 28.438 1 49.56 7 SER B C 1
ATOM 2036 O O . SER B 1 7 ? -4.508 3.912 27.547 1 49.56 7 SER B O 1
ATOM 2038 N N . ALA B 1 8 ? -2.553 4.566 28.281 1 51.12 8 ALA B N 1
ATOM 2039 C CA . ALA B 1 8 ? -1.834 4.008 27.141 1 51.12 8 ALA B CA 1
ATOM 2040 C C . ALA B 1 8 ? -2.041 2.5 27.047 1 51.12 8 ALA B C 1
ATOM 2042 O O . ALA B 1 8 ? -2.055 1.937 25.953 1 51.12 8 ALA B O 1
ATOM 2043 N N . ALA B 1 9 ? -2.088 1.8 28.203 1 54.59 9 ALA B N 1
ATOM 2044 C CA . ALA B 1 9 ? -2.244 0.348 28.172 1 54.59 9 ALA B CA 1
ATOM 2045 C C . ALA B 1 9 ? -3.467 -0.051 27.344 1 54.59 9 ALA B C 1
ATOM 2047 O O . ALA B 1 9 ? -3.463 -1.089 26.688 1 54.59 9 ALA B O 1
ATOM 2048 N N . ALA B 1 10 ? -4.305 0.892 27.281 1 67 10 ALA B N 1
ATOM 2049 C CA . ALA B 1 10 ? -5.57 0.484 26.688 1 67 10 ALA B CA 1
ATOM 2050 C C . ALA B 1 10 ? -5.781 1.159 25.328 1 67 10 ALA B C 1
ATOM 2052 O O . ALA B 1 10 ? -6.715 0.819 24.609 1 67 10 ALA B O 1
ATOM 2053 N N . ASP B 1 11 ? -4.855 2.029 24.922 1 84.25 11 ASP B N 1
ATOM 2054 C CA . ASP B 1 11 ? -5.016 2.75 23.656 1 84.25 11 ASP B CA 1
ATOM 2055 C C . ASP B 1 11 ? -3.846 2.479 22.719 1 84.25 11 ASP B C 1
ATOM 2057 O O . ASP B 1 11 ? -2.779 3.08 22.844 1 84.25 11 ASP B O 1
ATOM 2061 N N . PRO B 1 12 ? -4.062 1.566 21.781 1 87.88 12 PRO B N 1
ATOM 2062 C CA . PRO B 1 12 ? -2.965 1.192 20.891 1 87.88 12 PRO B CA 1
ATOM 2063 C C . PRO B 1 12 ? -2.371 2.391 20.156 1 87.88 12 PRO B C 1
ATOM 2065 O O . PRO B 1 12 ? -1.174 2.408 19.859 1 87.88 12 PRO B O 1
ATOM 2068 N N . ALA B 1 13 ? -3.115 3.352 19.891 1 88.19 13 ALA B N 1
ATOM 2069 C CA . ALA B 1 13 ? -2.629 4.559 19.234 1 88.19 13 ALA B CA 1
ATOM 2070 C C . ALA B 1 13 ? -1.635 5.305 20.109 1 88.19 13 ALA B C 1
ATOM 2072 O O . ALA B 1 13 ? -0.566 5.711 19.656 1 88.19 13 ALA B O 1
ATOM 2073 N N . LEU B 1 14 ? -1.989 5.445 21.312 1 85.88 14 LEU B N 1
ATOM 2074 C CA . LEU B 1 14 ? -1.104 6.125 22.25 1 85.88 14 LEU B CA 1
ATOM 2075 C C . LEU B 1 14 ? 0.18 5.328 22.469 1 85.88 14 LEU B C 1
ATOM 2077 O O . LEU B 1 14 ? 1.261 5.906 22.594 1 85.88 14 LEU B O 1
ATOM 2081 N N . ALA B 1 15 ? -0.015 4.062 22.531 1 89.38 15 ALA B N 1
ATOM 2082 C CA . ALA B 1 15 ? 1.155 3.203 22.703 1 89.38 15 ALA B CA 1
ATOM 2083 C C . ALA B 1 15 ? 2.127 3.373 21.531 1 89.38 15 ALA B C 1
ATOM 2085 O O . ALA B 1 15 ? 3.34 3.455 21.734 1 89.38 15 ALA B O 1
ATOM 2086 N N . LEU B 1 16 ? 1.632 3.412 20.344 1 91.38 16 LEU B N 1
ATOM 2087 C CA . LEU B 1 16 ? 2.469 3.598 19.172 1 91.38 16 LEU B CA 1
ATOM 2088 C C . LEU B 1 16 ? 3.205 4.93 19.219 1 91.38 16 LEU B C 1
ATOM 2090 O O . LEU B 1 16 ? 4.418 4.988 19 1 91.38 16 LEU B O 1
ATOM 2094 N N . VAL B 1 17 ? 2.502 5.965 19.516 1 89.19 17 VAL B N 1
ATOM 2095 C CA . VAL B 1 17 ? 3.066 7.312 19.578 1 89.19 17 VAL B CA 1
ATOM 2096 C C . VAL B 1 17 ? 4.184 7.355 20.609 1 89.19 17 VAL B C 1
ATOM 2098 O O . VAL B 1 17 ? 5.266 7.883 20.344 1 89.19 17 VAL B O 1
ATOM 2101 N N . ARG B 1 18 ? 3.959 6.793 21.734 1 88.19 18 ARG B N 1
ATOM 2102 C CA . ARG B 1 18 ? 4.941 6.766 22.812 1 88.19 18 ARG B CA 1
ATOM 2103 C C . ARG B 1 18 ? 6.211 6.039 22.375 1 88.19 18 ARG B C 1
ATOM 2105 O O . ARG B 1 18 ? 7.312 6.41 22.781 1 88.19 18 ARG B O 1
ATOM 2112 N N . ASP B 1 19 ? 6.008 5.098 21.594 1 90.56 19 ASP B N 1
ATOM 2113 C CA . ASP B 1 19 ? 7.125 4.25 21.188 1 90.56 19 ASP B CA 1
ATOM 2114 C C . ASP B 1 19 ? 7.984 4.945 20.125 1 90.56 19 ASP B C 1
ATOM 2116 O O . ASP B 1 19 ? 9.188 4.703 20.047 1 90.56 19 ASP B O 1
ATOM 2120 N N . VAL B 1 20 ? 7.383 5.824 19.312 1 93.25 20 VAL B N 1
ATOM 2121 C CA . VAL B 1 20 ? 8.117 6.199 18.109 1 93.25 20 VAL B CA 1
ATOM 2122 C C . VAL B 1 20 ? 8.5 7.676 18.172 1 93.25 20 VAL B C 1
ATOM 2124 O O . VAL B 1 20 ? 9.367 8.133 17.422 1 93.25 20 VAL B O 1
ATOM 2127 N N . TYR B 1 21 ? 7.922 8.445 19.047 1 94.25 21 TYR B N 1
ATOM 2128 C CA . TYR B 1 21 ? 8.219 9.875 19.109 1 94.25 21 TYR B CA 1
ATOM 2129 C C . TYR B 1 21 ? 9.289 10.156 20.156 1 94.25 21 TYR B C 1
ATOM 2131 O O . TYR B 1 21 ? 9.383 9.445 21.172 1 94.25 21 TYR B O 1
ATOM 2139 N N . PRO B 1 22 ? 10.047 11.211 19.953 1 91.25 22 PRO B N 1
ATOM 2140 C CA . PRO B 1 22 ? 10.938 11.672 21.031 1 91.25 22 PRO B CA 1
ATOM 2141 C C . PRO B 1 22 ? 10.18 12.055 22.297 1 91.25 22 PRO B C 1
ATOM 2143 O O . PRO B 1 22 ? 9.086 12.625 22.234 1 91.25 22 PRO B O 1
ATOM 2146 N N . ALA B 1 23 ? 10.781 11.836 23.391 1 87.31 23 ALA B N 1
ATOM 2147 C CA . ALA B 1 23 ? 10.156 12.023 24.688 1 87.31 23 ALA B CA 1
ATOM 2148 C C . ALA B 1 23 ? 9.758 13.477 24.906 1 87.31 23 ALA B C 1
ATOM 2150 O O . ALA B 1 23 ? 8.734 13.758 25.547 1 87.31 23 ALA B O 1
ATOM 2151 N N . ASP B 1 24 ? 10.531 14.32 24.406 1 86.56 24 ASP B N 1
ATOM 2152 C CA . ASP B 1 24 ? 10.289 15.742 24.641 1 86.56 24 ASP B CA 1
ATOM 2153 C C . ASP B 1 24 ? 9.008 16.203 23.953 1 86.56 24 ASP B C 1
ATOM 2155 O O . ASP B 1 24 ? 8.414 17.219 24.344 1 86.56 24 ASP B O 1
ATOM 2159 N N . LEU B 1 25 ? 8.578 15.492 22.938 1 88.31 25 LEU B N 1
ATOM 2160 C CA . LEU B 1 25 ? 7.363 15.859 22.219 1 88.31 25 LEU B CA 1
ATOM 2161 C C . LEU B 1 25 ? 6.129 15.297 22.922 1 88.31 25 LEU B C 1
ATOM 2163 O O . LEU B 1 25 ? 4.996 15.641 22.562 1 88.31 25 LEU B O 1
ATOM 2167 N N . LEU B 1 26 ? 6.371 14.484 23.859 1 86.56 26 LEU B N 1
ATOM 2168 C CA . LEU B 1 26 ? 5.262 13.82 24.531 1 86.56 26 LEU B CA 1
ATOM 2169 C C . LEU B 1 26 ? 4.852 14.602 25.781 1 86.56 26 LEU B C 1
ATOM 2171 O O . LEU B 1 26 ? 3.885 14.234 26.453 1 86.56 26 LEU B O 1
ATOM 2175 N N . VAL B 1 27 ? 5.555 15.633 26.031 1 79.62 27 VAL B N 1
ATOM 2176 C CA . VAL B 1 27 ? 5.246 16.453 27.203 1 79.62 27 VAL B CA 1
ATOM 2177 C C . VAL B 1 27 ? 4.398 17.656 26.781 1 79.62 27 VAL B C 1
ATOM 2179 O O . VAL B 1 27 ? 4.48 18.109 25.641 1 79.62 27 VAL B O 1
ATOM 2182 N N . PRO B 1 28 ? 3.561 18.109 27.734 1 73.12 28 PRO B N 1
ATOM 2183 C CA . PRO B 1 28 ? 2.791 19.312 27.422 1 73.12 28 PRO B CA 1
ATOM 2184 C C . PRO B 1 28 ? 3.676 20.5 27.031 1 73.12 28 PRO B C 1
ATOM 2186 O O . PRO B 1 28 ? 4.805 20.609 27.516 1 73.12 28 PRO B O 1
ATOM 2189 N N . ILE B 1 29 ? 3.127 21.344 26.156 1 70.81 29 ILE B N 1
ATOM 2190 C CA . ILE B 1 29 ? 3.857 22.484 25.594 1 70.81 29 ILE B CA 1
ATOM 2191 C C . ILE B 1 29 ? 4.398 23.359 26.734 1 70.81 29 ILE B C 1
ATOM 2193 O O . ILE B 1 29 ? 5.504 23.891 26.625 1 70.81 29 ILE B O 1
ATOM 2197 N N . SER B 1 30 ? 3.6 23.453 27.734 1 68.12 30 SER B N 1
ATOM 2198 C CA . SER B 1 30 ? 3.971 24.312 28.859 1 68.12 30 SER B CA 1
ATOM 2199 C C . SER B 1 30 ? 5.262 23.844 29.516 1 68.12 30 SER B C 1
ATOM 2201 O O . SER B 1 30 ? 5.949 24.609 30.188 1 68.12 30 SER B O 1
ATOM 2203 N N . HIS B 1 31 ? 5.59 22.594 29.266 1 70.5 31 HIS B N 1
ATOM 2204 C CA . HIS B 1 31 ? 6.766 22.016 29.906 1 70.5 31 HIS B CA 1
ATOM 2205 C C . HIS B 1 31 ? 7.879 21.766 28.891 1 70.5 31 HIS B C 1
ATOM 2207 O O . HIS B 1 31 ? 8.961 21.312 29.25 1 70.5 31 HIS B O 1
ATOM 2213 N N . ALA B 1 32 ? 7.641 22.125 27.734 1 72.31 32 ALA B N 1
ATOM 2214 C CA . ALA B 1 32 ? 8.602 21.797 26.672 1 72.31 32 ALA B CA 1
ATOM 2215 C C . ALA B 1 32 ? 9.555 22.969 26.422 1 72.31 32 ALA B C 1
ATOM 2217 O O . ALA B 1 32 ? 9.219 24.125 26.688 1 72.31 32 ALA B O 1
ATOM 2218 N N . ARG B 1 33 ? 10.812 22.594 26.094 1 72.88 33 ARG B N 1
ATOM 2219 C CA . ARG B 1 33 ? 11.758 23.609 25.625 1 72.88 33 ARG B CA 1
ATOM 2220 C C . ARG B 1 33 ? 11.258 24.281 24.359 1 72.88 33 ARG B C 1
ATOM 2222 O O . ARG B 1 33 ? 10.922 23.609 23.391 1 72.88 33 ARG B O 1
ATOM 2229 N N . PRO B 1 34 ? 11.172 25.672 24.453 1 77.5 34 PRO B N 1
ATOM 2230 C CA . PRO B 1 34 ? 10.805 26.344 23.219 1 77.5 34 PRO B CA 1
ATOM 2231 C C . PRO B 1 34 ? 11.836 26.156 22.109 1 77.5 34 PRO B C 1
ATOM 2233 O O . PRO B 1 34 ? 13.031 26.016 22.391 1 77.5 34 PRO B O 1
ATOM 2236 N N . ARG B 1 35 ? 11.375 26.016 20.969 1 85 35 ARG B N 1
ATOM 2237 C CA . ARG B 1 35 ? 12.281 25.922 19.828 1 85 35 ARG B CA 1
ATOM 2238 C C . ARG B 1 35 ? 13.031 27.234 19.625 1 85 35 ARG B C 1
ATOM 2240 O O . ARG B 1 35 ? 12.477 28.312 19.844 1 85 35 ARG B O 1
ATOM 2247 N N . GLN B 1 36 ? 14.281 27.047 19.188 1 88.44 36 GLN B N 1
ATOM 2248 C CA . GLN B 1 36 ? 15.062 28.219 18.828 1 88.44 36 GLN B CA 1
ATOM 2249 C C . GLN B 1 36 ? 14.609 28.797 17.484 1 88.44 36 GLN B C 1
ATOM 2251 O O . GLN B 1 36 ? 14.18 28.062 16.609 1 88.44 36 GLN B O 1
ATOM 2256 N N . PRO B 1 37 ? 14.703 30.094 17.484 1 88.62 37 PRO B N 1
ATOM 2257 C CA . PRO B 1 37 ? 14.367 30.688 16.188 1 88.62 37 PRO B CA 1
ATOM 2258 C C . PRO B 1 37 ? 15.133 30.062 15.031 1 88.62 37 PRO B C 1
ATOM 2260 O O . PRO B 1 37 ? 16.344 29.891 15.117 1 88.62 37 PRO B O 1
ATOM 2263 N N . GLY B 1 38 ? 14.391 29.688 14.039 1 88.25 38 GLY B N 1
ATOM 2264 C CA . GLY B 1 38 ? 15.023 29.125 12.859 1 88.25 38 GLY B CA 1
ATOM 2265 C C . GLY B 1 38 ? 15.156 27.609 12.914 1 88.25 38 GLY B C 1
ATOM 2266 O O . GLY B 1 38 ? 15.516 26.984 11.914 1 88.25 38 GLY B O 1
ATOM 2267 N N . GLU B 1 39 ? 14.898 27.078 14.039 1 92.44 39 GLU B N 1
ATOM 2268 C CA . GLU B 1 39 ? 14.945 25.625 14.164 1 92.44 39 GLU B CA 1
ATOM 2269 C C . GLU B 1 39 ? 13.703 24.984 13.555 1 92.44 39 GLU B C 1
ATOM 2271 O O . GLU B 1 39 ? 12.578 25.406 13.844 1 92.44 39 GLU B O 1
ATOM 2276 N N . LYS B 1 40 ? 13.93 24 12.688 1 95.19 40 LYS B N 1
ATOM 2277 C CA . LYS B 1 40 ? 12.805 23.312 12.078 1 95.19 40 LYS B CA 1
ATOM 2278 C C . LYS B 1 40 ? 12.055 22.469 13.109 1 95.19 40 LYS B C 1
ATOM 2280 O O . LYS B 1 40 ? 12.68 21.844 13.977 1 95.19 40 LYS B O 1
ATOM 2285 N N . PRO B 1 41 ? 10.758 22.422 13.102 1 96.88 41 PRO B N 1
ATOM 2286 C CA . PRO B 1 41 ? 10.016 21.5 13.977 1 96.88 41 PRO B CA 1
ATOM 2287 C C . PRO B 1 41 ? 10.242 20.031 13.625 1 96.88 41 PRO B C 1
ATOM 2289 O O . PRO B 1 41 ? 10.828 19.734 12.586 1 96.88 41 PRO B O 1
ATOM 2292 N N . PHE B 1 42 ? 9.914 19.125 14.562 1 96.62 42 PHE B N 1
ATOM 2293 C CA . PHE B 1 42 ? 9.82 17.719 14.227 1 96.62 42 PHE B CA 1
ATOM 2294 C C . PHE B 1 42 ? 8.68 17.453 13.258 1 96.62 42 PHE B C 1
ATOM 2296 O O . PHE B 1 42 ? 7.512 17.703 13.586 1 96.62 42 PHE B O 1
ATOM 2303 N N . VAL B 1 43 ? 8.961 16.984 12.078 1 98.44 43 VAL B N 1
ATOM 2304 C CA . VAL B 1 43 ? 7.953 16.891 11.016 1 98.44 43 VAL B CA 1
ATOM 2305 C C . VAL B 1 43 ? 7.523 15.438 10.852 1 98.44 43 VAL B C 1
ATOM 2307 O O . VAL B 1 43 ? 8.352 14.57 10.562 1 98.44 43 VAL B O 1
ATOM 2310 N N . THR B 1 44 ? 6.281 15.211 11.047 1 98.44 44 THR B N 1
ATOM 2311 C CA . THR B 1 44 ? 5.664 13.922 10.742 1 98.44 44 THR B CA 1
ATOM 2312 C C . THR B 1 44 ? 4.793 14.016 9.5 1 98.44 44 THR B C 1
ATOM 2314 O O . THR B 1 44 ? 3.84 14.805 9.453 1 98.44 44 THR B O 1
ATOM 2317 N N . LEU B 1 45 ? 5.148 13.344 8.492 1 98.62 45 LEU B N 1
ATOM 2318 C CA . LEU B 1 45 ? 4.324 13.203 7.301 1 98.62 45 LEU B CA 1
ATOM 2319 C C . LEU B 1 45 ? 3.4 11.992 7.422 1 98.62 45 LEU B C 1
ATOM 2321 O O . LEU B 1 45 ? 3.865 10.875 7.641 1 98.62 45 LEU B O 1
ATOM 2325 N N . THR B 1 46 ? 2.092 12.242 7.32 1 97.88 46 THR B N 1
ATOM 2326 C CA . THR B 1 46 ? 1.174 11.117 7.508 1 97.88 46 THR B CA 1
ATOM 2327 C C . THR B 1 46 ? 0.044 11.172 6.48 1 97.88 46 THR B C 1
ATOM 2329 O O . THR B 1 46 ? -0.451 12.25 6.152 1 97.88 46 THR B O 1
ATOM 2332 N N . TYR B 1 47 ? -0.386 10.008 5.98 1 96.88 47 TYR B N 1
ATOM 2333 C CA . TYR B 1 47 ? -1.518 9.914 5.062 1 96.88 47 TYR B CA 1
ATOM 2334 C C . TYR B 1 47 ? -2.07 8.492 5.031 1 96.88 47 TYR B C 1
ATOM 2336 O O . TYR B 1 47 ? -1.403 7.551 5.465 1 96.88 47 TYR B O 1
ATOM 2344 N N . ALA B 1 48 ? -3.266 8.414 4.633 1 97.12 48 ALA B N 1
ATOM 2345 C CA . ALA B 1 48 ? -3.924 7.133 4.398 1 97.12 48 ALA B CA 1
ATOM 2346 C C . ALA B 1 48 ? -4.027 6.832 2.906 1 97.12 48 ALA B C 1
ATOM 2348 O O . ALA B 1 48 ? -4.219 7.742 2.096 1 97.12 48 ALA B O 1
ATOM 2349 N N . GLN B 1 49 ? -3.92 5.578 2.607 1 97.62 49 GLN B N 1
ATOM 2350 C CA . GLN B 1 49 ? -4.008 5.172 1.208 1 97.62 49 GLN B CA 1
ATOM 2351 C C . GLN B 1 49 ? -4.695 3.818 1.071 1 97.62 49 GLN B C 1
ATOM 2353 O O . GLN B 1 49 ? -4.852 3.094 2.057 1 97.62 49 GLN B O 1
ATOM 2358 N N . SER B 1 50 ? -5.102 3.543 -0.165 1 97.75 50 SER B N 1
ATOM 2359 C CA . SER B 1 50 ? -5.574 2.217 -0.544 1 97.75 50 SER B CA 1
ATOM 2360 C C . SER B 1 50 ? -4.414 1.24 -0.708 1 97.75 50 SER B C 1
ATOM 2362 O O . SER B 1 50 ? -3.25 1.642 -0.674 1 97.75 50 SER B O 1
ATOM 2364 N N . LEU B 1 51 ? -4.746 -0.001 -0.885 1 97.38 51 LEU B N 1
ATOM 2365 C CA . LEU B 1 51 ? -3.762 -1.058 -1.084 1 97.38 51 LEU B CA 1
ATOM 2366 C C . LEU B 1 51 ? -2.908 -0.778 -2.316 1 97.38 51 LEU B C 1
ATOM 2368 O O . LEU B 1 51 ? -1.715 -1.089 -2.334 1 97.38 51 LEU B O 1
ATOM 2372 N N . ASP B 1 52 ? -3.539 -0.207 -3.285 1 96.75 52 ASP B N 1
ATOM 2373 C CA . ASP B 1 52 ? -2.799 0.043 -4.516 1 96.75 52 ASP B CA 1
ATOM 2374 C C . ASP B 1 52 ? -2.189 1.443 -4.516 1 96.75 52 ASP B C 1
ATOM 2376 O O . ASP B 1 52 ? -1.837 1.974 -5.574 1 96.75 52 ASP B O 1
ATOM 2380 N N . GLY B 1 53 ? -2.082 2.086 -3.361 1 96.69 53 GLY B N 1
ATOM 2381 C CA . GLY B 1 53 ? -1.229 3.246 -3.156 1 96.69 53 GLY B CA 1
ATOM 2382 C C . GLY B 1 53 ? -1.898 4.555 -3.541 1 96.69 53 GLY B C 1
ATOM 2383 O O . GLY B 1 53 ? -1.226 5.508 -3.938 1 96.69 53 GLY B O 1
ATOM 2384 N N . LYS B 1 54 ? -3.238 4.562 -3.521 1 96.88 54 LYS B N 1
ATOM 2385 C CA . LYS B 1 54 ? -3.951 5.781 -3.896 1 96.88 54 LYS B CA 1
ATOM 2386 C C . LYS B 1 54 ? -4.512 6.488 -2.666 1 96.88 54 LYS B C 1
ATOM 2388 O O . LYS B 1 54 ? -5.027 5.844 -1.751 1 96.88 54 LYS B O 1
ATOM 2393 N N . ILE B 1 55 ? -4.465 7.836 -2.66 1 96.81 55 ILE B N 1
ATOM 2394 C CA . ILE B 1 55 ? -4.914 8.594 -1.497 1 96.81 55 ILE B CA 1
ATOM 2395 C C . ILE B 1 55 ? -6.234 9.297 -1.814 1 96.81 55 ILE B C 1
ATOM 2397 O O . ILE B 1 55 ? -6.867 9.875 -0.929 1 96.81 55 ILE B O 1
ATOM 2401 N N . ALA B 1 56 ? -6.637 9.328 -3.074 1 96.06 56 ALA B N 1
ATOM 2402 C CA . ALA B 1 56 ? -7.887 9.914 -3.549 1 96.06 56 ALA B CA 1
ATOM 2403 C C . ALA B 1 56 ? -8.352 9.242 -4.836 1 96.06 56 ALA B C 1
ATOM 2405 O O . ALA B 1 56 ? -7.59 8.508 -5.473 1 96.06 56 ALA B O 1
ATOM 2406 N N . GLY B 1 57 ? -9.594 9.375 -5.125 1 94.12 57 GLY B N 1
ATOM 2407 C CA . GLY B 1 57 ? -10.141 8.828 -6.355 1 94.12 57 GLY B CA 1
ATOM 2408 C C . GLY B 1 57 ? -9.828 9.68 -7.574 1 94.12 57 GLY B C 1
ATOM 2409 O O . GLY B 1 57 ? -8.992 10.578 -7.512 1 94.12 57 GLY B O 1
ATOM 2410 N N . LYS B 1 58 ? -10.5 9.336 -8.57 1 91 58 LYS B N 1
ATOM 2411 C CA . LYS B 1 58 ? -10.367 10.078 -9.828 1 91 58 LYS B CA 1
ATOM 2412 C C . LYS B 1 58 ? -10.641 11.562 -9.617 1 91 58 LYS B C 1
ATOM 2414 O O . LYS B 1 58 ? -11.609 11.93 -8.953 1 91 58 LYS B O 1
ATOM 2419 N N . GLY B 1 59 ? -9.727 12.383 -10.195 1 89.5 59 GLY B N 1
ATOM 2420 C CA . GLY B 1 59 ? -9.898 13.82 -10.102 1 89.5 59 GLY B CA 1
ATOM 2421 C C . GLY B 1 59 ? -9.703 14.359 -8.695 1 89.5 59 GLY B C 1
ATOM 2422 O O . GLY B 1 59 ? -10.109 15.484 -8.391 1 89.5 59 GLY B O 1
ATOM 2423 N N . GLY B 1 60 ? -9.266 13.492 -7.809 1 90.69 60 GLY B N 1
ATOM 2424 C CA . GLY B 1 60 ? -9.016 13.938 -6.449 1 90.69 60 GLY B CA 1
ATOM 2425 C C . GLY B 1 60 ? -10.195 13.727 -5.52 1 90.69 60 GLY B C 1
ATOM 2426 O O . GLY B 1 60 ? -10.227 14.273 -4.414 1 90.69 60 GLY B O 1
ATOM 2427 N N . LYS B 1 61 ? -11.102 12.984 -5.977 1 91.25 61 LYS B N 1
ATOM 2428 C CA . LYS B 1 61 ? -12.281 12.727 -5.152 1 91.25 61 LYS B CA 1
ATOM 2429 C C . LYS B 1 61 ? -11.883 12.102 -3.814 1 91.25 61 LYS B C 1
ATOM 2431 O O . LYS B 1 61 ? -11.086 11.164 -3.77 1 91.25 61 LYS B O 1
ATOM 2436 N N . GLN B 1 62 ? -12.492 12.672 -2.82 1 88.69 62 GLN B N 1
ATOM 2437 C CA . GLN B 1 62 ? -12.195 12.188 -1.479 1 88.69 62 GLN B CA 1
ATOM 2438 C C . GLN B 1 62 ? -12.688 10.75 -1.29 1 88.69 62 GLN B C 1
ATOM 2440 O O . GLN B 1 62 ? -13.773 10.398 -1.753 1 88.69 62 GLN B O 1
ATOM 2445 N N . LEU B 1 63 ? -11.82 9.953 -0.694 1 87.5 63 LEU B N 1
ATOM 2446 C CA . LEU B 1 63 ? -12.164 8.562 -0.39 1 87.5 63 LEU B CA 1
ATOM 2447 C C . LEU B 1 63 ? -12.219 8.336 1.117 1 87.5 63 LEU B C 1
ATOM 2449 O O . LEU B 1 63 ? -11.43 8.914 1.866 1 87.5 63 LEU B O 1
ATOM 2453 N N . LEU B 1 64 ? -13.164 7.582 1.569 1 83.25 64 LEU B N 1
ATOM 2454 C CA . LEU B 1 64 ? -13.156 7.098 2.943 1 83.25 64 LEU B CA 1
ATOM 2455 C C . LEU B 1 64 ? -12.297 5.848 3.074 1 83.25 64 LEU B C 1
ATOM 2457 O O . LEU B 1 64 ? -12.781 4.73 2.887 1 83.25 64 LEU B O 1
ATOM 2461 N N . LEU B 1 65 ? -11.094 5.953 3.316 1 85.81 65 LEU B N 1
ATOM 2462 C CA . LEU B 1 65 ? -10.148 4.844 3.281 1 85.81 65 LEU B CA 1
ATOM 2463 C C . LEU B 1 65 ? -9.977 4.23 4.664 1 85.81 65 LEU B C 1
ATOM 2465 O O . LEU B 1 65 ? -10.133 3.018 4.836 1 85.81 65 LEU B O 1
ATOM 2469 N N . SER B 1 66 ? -9.766 5.02 5.688 1 84.25 66 SER B N 1
ATOM 2470 C CA . SER B 1 66 ? -9.352 4.512 6.992 1 84.25 66 SER B CA 1
ATOM 2471 C C . SER B 1 66 ? -10.555 4.102 7.836 1 84.25 66 SER B C 1
ATOM 2473 O O . SER B 1 66 ? -11.625 4.707 7.738 1 84.25 66 SER B O 1
ATOM 2475 N N . GLY B 1 67 ? -10.352 3.039 8.523 1 88.44 67 GLY B N 1
ATOM 2476 C CA . GLY B 1 67 ? -11.359 2.613 9.484 1 88.44 67 GLY B CA 1
ATOM 2477 C C . GLY B 1 67 ? -11.359 3.438 10.758 1 88.44 67 GLY B C 1
ATOM 2478 O O . GLY B 1 67 ? -10.578 4.383 10.891 1 88.44 67 GLY B O 1
ATOM 2479 N N . GLN B 1 68 ? -12.188 3.09 11.711 1 88.75 68 GLN B N 1
ATOM 2480 C CA . GLN B 1 68 ? -12.367 3.84 12.953 1 88.75 68 GLN B CA 1
ATOM 2481 C C . GLN B 1 68 ? -11.086 3.848 13.781 1 88.75 68 GLN B C 1
ATOM 2483 O O . GLN B 1 68 ? -10.703 4.887 14.32 1 88.75 68 GLN B O 1
ATOM 2488 N N . GLU B 1 69 ? -10.469 2.699 13.875 1 89.88 69 GLU B N 1
ATOM 2489 C CA . GLU B 1 69 ? -9.273 2.586 14.711 1 89.88 69 GLU B CA 1
ATOM 2490 C C . GLU B 1 69 ? -8.133 3.445 14.172 1 89.88 69 GLU B C 1
ATOM 2492 O O . GLU B 1 69 ? -7.441 4.113 14.938 1 89.88 69 GLU B O 1
ATOM 2497 N N . SER B 1 70 ? -7.922 3.406 12.875 1 91.44 70 SER B N 1
ATOM 2498 C CA . SER B 1 70 ? -6.863 4.223 12.289 1 91.44 70 SER B CA 1
ATOM 2499 C C . SER B 1 70 ? -7.219 5.707 12.344 1 91.44 70 SER B C 1
ATOM 2501 O O . SER B 1 70 ? -6.336 6.559 12.461 1 91.44 70 SER B O 1
ATOM 2503 N N . MET B 1 71 ? -8.477 6 12.312 1 91.62 71 MET B N 1
ATOM 2504 C CA . MET B 1 71 ? -8.922 7.383 12.477 1 91.62 71 MET B CA 1
ATOM 2505 C C . MET B 1 71 ? -8.586 7.902 13.867 1 91.62 71 MET B C 1
ATOM 2507 O O . MET B 1 71 ? -8.172 9.055 14.023 1 91.62 71 MET B O 1
ATOM 2511 N N . THR B 1 72 ? -8.797 7.074 14.852 1 92.12 72 THR B N 1
ATOM 2512 C CA . THR B 1 72 ? -8.422 7.438 16.219 1 92.12 72 THR B CA 1
ATOM 2513 C C . THR B 1 72 ? -6.93 7.77 16.297 1 92.12 72 THR B C 1
ATOM 2515 O O . THR B 1 72 ? -6.539 8.75 16.938 1 92.12 72 THR B O 1
ATOM 2518 N N . LEU B 1 73 ? -6.148 6.992 15.641 1 93.31 73 LEU B N 1
ATOM 2519 C CA . LEU B 1 73 ? -4.715 7.262 15.617 1 93.31 73 LEU B CA 1
ATOM 2520 C C . LEU B 1 73 ? -4.43 8.625 14.992 1 93.31 73 LEU B C 1
ATOM 2522 O O . LEU B 1 73 ? -3.633 9.398 15.531 1 93.31 73 LEU B O 1
ATOM 2526 N N . THR B 1 74 ? -5.078 8.906 13.875 1 93.94 74 THR B N 1
ATOM 2527 C CA . THR B 1 74 ? -4.879 10.188 13.203 1 93.94 74 THR B CA 1
ATOM 2528 C C . THR B 1 74 ? -5.188 11.344 14.148 1 93.94 74 THR B C 1
ATOM 2530 O O . THR B 1 74 ? -4.426 12.312 14.219 1 93.94 74 THR B O 1
ATOM 2533 N N . HIS B 1 75 ? -6.207 11.25 14.906 1 93.88 75 HIS B N 1
ATOM 2534 C CA . HIS B 1 75 ? -6.586 12.312 15.836 1 93.88 75 HIS B CA 1
ATOM 2535 C C . HIS B 1 75 ? -5.621 12.383 17.016 1 93.88 75 HIS B C 1
ATOM 2537 O O . HIS B 1 75 ? -5.344 13.469 17.531 1 93.88 75 HIS B O 1
ATOM 2543 N N . ARG B 1 76 ? -5.172 11.242 17.453 1 91.88 76 ARG B N 1
ATOM 2544 C CA . ARG B 1 76 ? -4.145 11.242 18.484 1 91.88 76 ARG B CA 1
ATOM 2545 C C . ARG B 1 76 ? -2.885 11.953 18 1 91.88 76 ARG B C 1
ATOM 2547 O O . ARG B 1 76 ? -2.252 12.695 18.75 1 91.88 76 ARG B O 1
ATOM 2554 N N . LEU B 1 77 ? -2.559 11.727 16.75 1 94.69 77 LEU B N 1
ATOM 2555 C CA . LEU B 1 77 ? -1.422 12.43 16.156 1 94.69 77 LEU B CA 1
ATOM 2556 C C . LEU B 1 77 ? -1.666 13.938 16.125 1 94.69 77 LEU B C 1
ATOM 2558 O O . LEU B 1 77 ? -0.769 14.719 16.438 1 94.69 77 LEU B O 1
ATOM 2562 N N . ARG B 1 78 ? -2.865 14.312 15.758 1 95.19 78 ARG B N 1
ATOM 2563 C CA . ARG B 1 78 ? -3.199 15.734 15.758 1 95.19 78 ARG B CA 1
ATOM 2564 C C . ARG B 1 78 ? -3.062 16.328 17.156 1 95.19 78 ARG B C 1
ATOM 2566 O O . ARG B 1 78 ? -2.629 17.484 17.312 1 95.19 78 ARG B O 1
ATOM 2573 N N . GLN B 1 79 ? -3.428 15.578 18.156 1 92 79 GLN B N 1
ATOM 2574 C CA . GLN B 1 79 ? -3.328 16.047 19.547 1 92 79 GLN B CA 1
ATOM 2575 C C . GLN B 1 79 ? -1.872 16.25 19.938 1 92 79 GLN B C 1
ATOM 2577 O O . GLN B 1 79 ? -1.572 17.141 20.766 1 92 79 GLN B O 1
ATOM 2582 N N . LEU B 1 80 ? -1.078 15.508 19.391 1 91.69 80 LEU B N 1
ATOM 2583 C CA . LEU B 1 80 ? 0.338 15.516 19.734 1 91.69 80 LEU B CA 1
ATOM 2584 C C . LEU B 1 80 ? 1.055 16.688 19.078 1 91.69 80 LEU B C 1
ATOM 2586 O O . LEU B 1 80 ? 2.061 17.172 19.594 1 91.69 80 LEU B O 1
ATOM 2590 N N . HIS B 1 81 ? 0.651 17.141 17.984 1 95.19 81 HIS B N 1
ATOM 2591 C CA . HIS B 1 81 ? 1.403 18.109 17.172 1 95.19 81 HIS B CA 1
ATOM 2592 C C . HIS B 1 81 ? 0.92 19.531 17.438 1 95.19 81 HIS B C 1
ATOM 2594 O O . HIS B 1 81 ? -0.279 19.766 17.609 1 95.19 81 HIS B O 1
ATOM 2600 N N . ASP B 1 82 ? 1.852 20.438 17.406 1 94.75 82 ASP B N 1
ATOM 2601 C CA . ASP B 1 82 ? 1.548 21.844 17.625 1 94.75 82 ASP B CA 1
ATOM 2602 C C . ASP B 1 82 ? 0.863 22.469 16.406 1 94.75 82 ASP B C 1
ATOM 2604 O O . ASP B 1 82 ? 0.086 23.406 16.547 1 94.75 82 ASP B O 1
ATOM 2608 N N . SER B 1 83 ? 1.188 21.969 15.281 1 97.06 83 SER B N 1
ATOM 2609 C CA . SER B 1 83 ? 0.607 22.5 14.047 1 97.06 83 SER B CA 1
ATOM 2610 C C . SER B 1 83 ? 0.35 21.375 13.047 1 97.06 83 SER B C 1
ATOM 2612 O O . SER B 1 83 ? 0.897 20.281 13.18 1 97.06 83 SER B O 1
ATOM 2614 N N . ILE B 1 84 ? -0.555 21.625 12.125 1 98.44 84 ILE B N 1
ATOM 2615 C CA . ILE B 1 84 ? -0.951 20.672 11.086 1 98.44 84 ILE B CA 1
ATOM 2616 C C . ILE B 1 84 ? -0.998 21.391 9.734 1 98.44 84 ILE B C 1
ATOM 2618 O O . ILE B 1 84 ? -1.544 22.484 9.625 1 98.44 84 ILE B O 1
ATOM 2622 N N . LEU B 1 85 ? -0.417 20.781 8.727 1 98.69 85 LEU B N 1
ATOM 2623 C CA . LEU B 1 85 ? -0.234 21.453 7.445 1 98.69 85 LEU B CA 1
ATOM 2624 C C . LEU B 1 85 ? -0.912 20.672 6.324 1 98.69 85 LEU B C 1
ATOM 2626 O O . LEU B 1 85 ? -0.762 19.453 6.234 1 98.69 85 LEU B O 1
ATOM 2630 N N . VAL B 1 86 ? -1.678 21.344 5.488 1 98.31 86 VAL B N 1
ATOM 2631 C CA . VAL B 1 86 ? -2.24 20.797 4.258 1 98.31 86 VAL B CA 1
ATOM 2632 C C . VAL B 1 86 ? -2.076 21.797 3.119 1 98.31 86 VAL B C 1
ATOM 2634 O O . VAL B 1 86 ? -1.719 22.969 3.352 1 98.31 86 VAL B O 1
ATOM 2637 N N . GLY B 1 87 ? -2.27 21.359 1.935 1 97.31 87 GLY B N 1
ATOM 2638 C CA . GLY B 1 87 ? -2.344 22.25 0.793 1 97.31 87 GLY B CA 1
ATOM 2639 C C . GLY B 1 87 ? -3.736 22.812 0.557 1 97.31 87 GLY B C 1
ATOM 2640 O O . GLY B 1 87 ? -4.73 22.172 0.915 1 97.31 87 GLY B O 1
ATOM 2641 N N . VAL B 1 88 ? -3.779 23.875 -0.157 1 96.5 88 VAL B N 1
ATOM 2642 C CA . VAL B 1 88 ? -5.055 24.547 -0.396 1 96.5 88 VAL B CA 1
ATOM 2643 C C . VAL B 1 88 ? -5.965 23.641 -1.223 1 96.5 88 VAL B C 1
ATOM 2645 O O . VAL B 1 88 ? -7.188 23.688 -1.074 1 96.5 88 VAL B O 1
ATOM 2648 N N . GLY B 1 89 ? -5.344 22.844 -2.08 1 95.12 89 GLY B N 1
ATOM 2649 C CA . GLY B 1 89 ? -6.152 21.891 -2.822 1 95.12 89 GLY B CA 1
ATOM 2650 C C . GLY B 1 89 ? -6.977 20.984 -1.93 1 95.12 89 GLY B C 1
ATOM 2651 O O . GLY B 1 89 ? -8.141 20.703 -2.229 1 95.12 89 GLY B O 1
ATOM 2652 N N . THR B 1 90 ? -6.398 20.516 -0.868 1 95.94 90 THR B N 1
ATOM 2653 C CA . THR B 1 90 ? -7.094 19.672 0.099 1 95.94 90 THR B CA 1
ATOM 2654 C C . THR B 1 90 ? -8.227 20.438 0.776 1 95.94 90 THR B C 1
ATOM 2656 O O . THR B 1 90 ? -9.305 19.891 1.002 1 95.94 90 THR B O 1
ATOM 2659 N N . VAL B 1 91 ? -7.996 21.672 1.128 1 97.06 91 VAL B N 1
ATOM 2660 C CA . VAL B 1 91 ? -9.023 22.5 1.741 1 97.06 91 VAL B CA 1
ATOM 2661 C C . VAL B 1 91 ? -10.211 22.656 0.785 1 97.06 91 VAL B C 1
ATOM 2663 O O . VAL B 1 91 ? -11.359 22.484 1.184 1 97.06 91 VAL B O 1
ATOM 2666 N N . ILE B 1 92 ? -9.914 22.953 -0.467 1 96.19 92 ILE B N 1
ATOM 2667 C CA . ILE B 1 92 ? -10.953 23.203 -1.465 1 96.19 92 ILE B CA 1
ATOM 2668 C C . ILE B 1 92 ? -11.727 21.922 -1.74 1 96.19 92 ILE B C 1
ATOM 2670 O O . ILE B 1 92 ? -12.961 21.938 -1.821 1 96.19 92 ILE B O 1
ATOM 2674 N N . ASN B 1 93 ? -11.039 20.812 -1.794 1 94.12 93 ASN B N 1
ATOM 2675 C CA . ASN B 1 93 ? -11.656 19.562 -2.221 1 94.12 93 ASN B CA 1
ATOM 2676 C C . ASN B 1 93 ? -12.352 18.859 -1.061 1 94.12 93 ASN B C 1
ATOM 2678 O O . ASN B 1 93 ? -13.406 18.25 -1.24 1 94.12 93 ASN B O 1
ATOM 2682 N N . ASP B 1 94 ? -11.812 18.891 0.127 1 94.44 94 ASP B N 1
ATOM 2683 C CA . ASP B 1 94 ? -12.273 18.047 1.22 1 94.44 94 ASP B CA 1
ATOM 2684 C C . ASP B 1 94 ? -12.961 18.875 2.305 1 94.44 94 ASP B C 1
ATOM 2686 O O . ASP B 1 94 ? -13.648 18.312 3.166 1 94.44 94 ASP B O 1
ATOM 2690 N N . ASP B 1 95 ? -12.688 20.172 2.359 1 96.88 95 ASP B N 1
ATOM 2691 C CA . ASP B 1 95 ? -13.203 21.094 3.369 1 96.88 95 ASP B CA 1
ATOM 2692 C C . ASP B 1 95 ? -13 20.531 4.773 1 96.88 95 ASP B C 1
ATOM 2694 O O . ASP B 1 95 ? -13.945 20.422 5.551 1 96.88 95 ASP B O 1
ATOM 2698 N N . PRO B 1 96 ? -11.75 20.266 5.133 1 96.56 96 PRO B N 1
ATOM 2699 C CA . PRO B 1 96 ? -11.469 19.609 6.406 1 96.56 96 PRO B CA 1
ATOM 2700 C C . PRO B 1 96 ? -11.594 20.547 7.605 1 96.56 96 PRO B C 1
ATOM 2702 O O . PRO B 1 96 ? -11.516 21.766 7.453 1 96.56 96 PRO B O 1
ATOM 2705 N N . GLN B 1 97 ? -11.742 19.969 8.797 1 96.44 97 GLN B N 1
ATOM 2706 C CA . GLN B 1 97 ? -11.805 20.734 10.031 1 96.44 97 GLN B CA 1
ATOM 2707 C C . GLN B 1 97 ? -10.414 20.938 10.625 1 96.44 97 GLN B C 1
ATOM 2709 O O . GLN B 1 97 ? -10.164 21.938 11.305 1 96.44 97 GLN B O 1
ATOM 2714 N N . LEU B 1 98 ? -9.5 19.938 10.461 1 97.38 98 LEU B N 1
ATOM 2715 C CA . LEU B 1 98 ? -8.117 19.938 10.922 1 97.38 98 LEU B CA 1
ATOM 2716 C C . LEU B 1 98 ? -8.039 20.141 12.43 1 97.38 98 LEU B C 1
ATOM 2718 O O . LEU B 1 98 ? -7.176 20.875 12.922 1 97.38 98 LEU B O 1
ATOM 2722 N N . THR B 1 99 ? -8.984 19.547 13.172 1 96.56 99 THR B N 1
ATOM 2723 C CA . THR B 1 99 ? -9 19.578 14.625 1 96.56 99 THR B CA 1
ATOM 2724 C C . THR B 1 99 ? -8.766 18.172 15.203 1 96.56 99 THR B C 1
ATOM 2726 O O . THR B 1 99 ? -8.961 17.172 14.508 1 96.56 99 THR B O 1
ATOM 2729 N N . ALA B 1 100 ? -8.258 18.172 16.359 1 95.12 100 ALA B N 1
ATOM 2730 C CA . ALA B 1 100 ? -8.234 16.938 17.156 1 95.12 100 ALA B CA 1
ATOM 2731 C C . ALA B 1 100 ? -9.531 16.766 17.938 1 95.12 100 ALA B C 1
ATOM 2733 O O . ALA B 1 100 ? -9.805 17.5 18.875 1 95.12 100 ALA B O 1
ATOM 2734 N N . ARG B 1 101 ? -10.281 15.742 17.641 1 93.56 101 ARG B N 1
ATOM 2735 C CA . ARG B 1 101 ? -11.633 15.703 18.188 1 93.56 101 ARG B CA 1
ATOM 2736 C C . ARG B 1 101 ? -12.031 14.281 18.578 1 93.56 101 ARG B C 1
ATOM 2738 O O . ARG B 1 101 ? -13.125 14.062 19.109 1 93.56 101 ARG B O 1
ATOM 2745 N N . ILE B 1 102 ? -11.148 13.352 18.266 1 88.94 102 ILE B N 1
ATOM 2746 C CA . ILE B 1 102 ? -11.367 11.977 18.703 1 88.94 102 ILE B CA 1
ATOM 2747 C C . ILE B 1 102 ? -10.281 11.57 19.688 1 88.94 102 ILE B C 1
ATOM 2749 O O . ILE B 1 102 ? -9.086 11.773 19.438 1 88.94 102 ILE B O 1
ATOM 2753 N N . PRO B 1 103 ? -10.609 10.914 20.828 1 86.12 103 PRO B N 1
ATOM 2754 C CA . PRO B 1 103 ? -11.977 10.531 21.188 1 86.12 103 PRO B CA 1
ATOM 2755 C C . PRO B 1 103 ? -12.828 11.719 21.641 1 86.12 103 PRO B C 1
ATOM 2757 O O . PRO B 1 103 ? -14.055 11.617 21.703 1 86.12 103 PRO B O 1
ATOM 2760 N N . HIS B 1 104 ? -12.234 12.844 22.031 1 90.12 104 HIS B N 1
ATOM 2761 C CA . HIS B 1 104 ? -12.977 14.047 22.375 1 90.12 104 HIS B CA 1
ATOM 2762 C C . HIS B 1 104 ? -12.336 15.289 21.75 1 90.12 104 HIS B C 1
ATOM 2764 O O . HIS B 1 104 ? -11.125 15.32 21.531 1 90.12 104 HIS B O 1
ATOM 2770 N N . LEU B 1 105 ? -13.211 16.281 21.609 1 92.69 105 LEU B N 1
ATOM 2771 C CA . LEU B 1 105 ? -12.719 17.547 21.078 1 92.69 105 LEU B CA 1
ATOM 2772 C C . LEU B 1 105 ? -11.836 18.25 22.109 1 92.69 105 LEU B C 1
ATOM 2774 O O . LEU B 1 105 ? -12.273 18.531 23.234 1 92.69 105 LEU B O 1
ATOM 2778 N N . LEU B 1 106 ? -10.688 18.594 21.688 1 93.12 106 LEU B N 1
ATOM 2779 C CA . LEU B 1 106 ? -9.789 19.312 22.578 1 93.12 106 LEU B CA 1
ATOM 2780 C C . LEU B 1 106 ? -10.172 20.781 22.656 1 93.12 106 LEU B C 1
ATOM 2782 O O . LEU B 1 106 ? -10.742 21.328 21.719 1 93.12 106 LEU B O 1
ATOM 2786 N N . PRO B 1 107 ? -9.773 21.422 23.828 1 94.06 107 PRO B N 1
ATOM 2787 C CA . PRO B 1 107 ? -9.945 22.875 23.875 1 94.06 107 PRO B CA 1
ATOM 2788 C C . PRO B 1 107 ? -9.117 23.594 22.812 1 94.06 107 PRO B C 1
ATOM 2790 O O . PRO B 1 107 ? -8.086 23.094 22.375 1 94.06 107 PRO B O 1
ATOM 2793 N N . LYS B 1 108 ? -9.578 24.734 22.453 1 94.56 108 LYS B N 1
ATOM 2794 C CA . LYS B 1 108 ? -8.953 25.531 21.391 1 94.56 108 LYS B CA 1
ATOM 2795 C C . LYS B 1 108 ? -7.453 25.672 21.625 1 94.56 108 LYS B C 1
ATOM 2797 O O . LYS B 1 108 ? -6.656 25.5 20.703 1 94.56 108 LYS B O 1
ATOM 2802 N N . LYS B 1 109 ? -7.035 25.953 22.875 1 91.5 109 LYS B N 1
ATOM 2803 C CA . LYS B 1 109 ? -5.637 26.219 23.188 1 91.5 109 LYS B CA 1
ATOM 2804 C C . LYS B 1 109 ? -4.766 25 22.922 1 91.5 109 LYS B C 1
ATOM 2806 O O . LYS B 1 109 ? -3.561 25.125 22.703 1 91.5 109 LYS B O 1
ATOM 2811 N N . ASP B 1 110 ? -5.434 23.781 22.891 1 91.88 110 ASP B N 1
ATOM 2812 C CA . ASP B 1 110 ? -4.688 22.531 22.734 1 91.88 110 ASP B CA 1
ATOM 2813 C C . ASP B 1 110 ? -4.832 22 21.312 1 91.88 110 ASP B C 1
ATOM 2815 O O . ASP B 1 110 ? -4.27 20.953 20.984 1 91.88 110 ASP B O 1
ATOM 2819 N N . GLN B 1 111 ? -5.574 22.656 20.469 1 95.69 111 GLN B N 1
ATOM 2820 C CA . GLN B 1 111 ? -5.727 22.25 19.078 1 95.69 111 GLN B CA 1
ATOM 2821 C C . GLN B 1 111 ? -4.477 22.578 18.266 1 95.69 111 GLN B C 1
ATOM 2823 O O . GLN B 1 111 ? -3.791 23.562 18.547 1 95.69 111 GLN B O 1
ATOM 2828 N N . PRO B 1 112 ? -4.137 21.75 17.297 1 96.56 112 PRO B N 1
ATOM 2829 C CA . PRO B 1 112 ? -3.049 22.156 16.406 1 96.56 112 PRO B CA 1
ATOM 2830 C C . PRO B 1 112 ? -3.391 23.375 15.57 1 96.56 112 PRO B C 1
ATOM 2832 O O . PRO B 1 112 ? -4.551 23.578 15.203 1 96.56 112 PRO B O 1
ATOM 2835 N N . LEU B 1 113 ? -2.408 24.188 15.281 1 97.56 113 LEU B N 1
ATOM 2836 C CA . LEU B 1 113 ? -2.6 25.328 14.406 1 97.56 113 LEU B CA 1
ATOM 2837 C C . LEU B 1 113 ? -2.643 24.891 12.945 1 97.56 113 LEU B C 1
ATOM 2839 O O . LEU B 1 113 ? -1.677 24.312 12.438 1 97.56 113 LEU B O 1
ATOM 2843 N N . PRO B 1 114 ? -3.748 25.141 12.258 1 98.56 114 PRO B N 1
ATOM 2844 C CA . PRO B 1 114 ? -3.766 24.797 10.828 1 98.56 114 PRO B CA 1
ATOM 2845 C C . PRO B 1 114 ? -2.848 25.703 10 1 98.56 114 PRO B C 1
ATOM 2847 O O . PRO B 1 114 ? -2.854 26.922 10.172 1 98.56 114 PRO B O 1
ATOM 2850 N N . ILE B 1 115 ? -2.064 25.094 9.219 1 98.62 115 ILE B N 1
ATOM 2851 C CA . ILE B 1 115 ? -1.223 25.797 8.258 1 98.62 115 ILE B CA 1
ATOM 2852 C C . ILE B 1 115 ? -1.614 25.391 6.84 1 98.62 115 ILE B C 1
ATOM 2854 O O . ILE B 1 115 ? -1.61 24.203 6.508 1 98.62 115 ILE B O 1
ATOM 2858 N N . ILE B 1 116 ? -1.937 26.375 5.992 1 98.31 116 ILE B N 1
ATOM 2859 C CA . ILE B 1 116 ? -2.385 26.094 4.633 1 98.31 116 ILE B CA 1
ATOM 2860 C C . ILE B 1 116 ? -1.367 26.641 3.633 1 98.31 116 ILE B C 1
ATOM 2862 O O . ILE B 1 116 ? -1.154 27.859 3.557 1 98.31 116 ILE B O 1
ATOM 2866 N N . LEU B 1 117 ? -0.724 25.766 2.932 1 97.12 117 LEU B N 1
ATOM 2867 C CA . LEU B 1 117 ? 0.073 26.219 1.794 1 97.12 117 LEU B CA 1
ATOM 2868 C C . LEU B 1 117 ? -0.823 26.656 0.639 1 97.12 117 LEU B C 1
ATOM 2870 O O . LEU B 1 117 ? -1.488 25.828 0.016 1 97.12 117 LEU B O 1
ATOM 2874 N N . ASP B 1 118 ? -0.801 27.859 0.369 1 95.44 118 ASP B N 1
ATOM 2875 C CA . ASP B 1 118 ? -1.695 28.469 -0.606 1 95.44 118 ASP B CA 1
ATOM 2876 C C . ASP B 1 118 ? -0.998 29.609 -1.353 1 95.44 118 ASP B C 1
ATOM 2878 O O . ASP B 1 118 ? -1.256 30.781 -1.086 1 95.44 118 ASP B O 1
ATOM 2882 N N . SER B 1 119 ? -0.259 29.203 -2.33 1 92.44 119 SER B N 1
ATOM 2883 C CA . SER B 1 119 ? 0.644 30.141 -2.998 1 92.44 119 SER B CA 1
ATOM 2884 C C . SER B 1 119 ? -0.111 31.344 -3.539 1 92.44 119 SER B C 1
ATOM 2886 O O . SER B 1 119 ? 0.422 32.469 -3.562 1 92.44 119 SER B O 1
ATOM 2888 N N . SER B 1 120 ? -1.376 31.219 -3.916 1 90 120 SER B N 1
ATOM 2889 C CA . SER B 1 120 ? -2.092 32.312 -4.59 1 90 120 SER B CA 1
ATOM 2890 C C . SER B 1 120 ? -3.338 32.719 -3.814 1 90 120 SER B C 1
ATOM 2892 O O . SER B 1 120 ? -4.266 33.281 -4.379 1 90 120 SER B O 1
ATOM 2894 N N . LEU B 1 121 ? -3.443 32.25 -2.549 1 92.56 121 LEU B N 1
ATOM 2895 C CA . LEU B 1 121 ? -4.523 32.625 -1.646 1 92.56 121 LEU B CA 1
ATOM 2896 C C . LEU B 1 121 ? -5.879 32.219 -2.207 1 92.56 121 LEU B C 1
ATOM 2898 O O . LEU B 1 121 ? -6.781 33.062 -2.346 1 92.56 121 LEU B O 1
ATOM 2902 N N . ARG B 1 122 ? -6.035 30.984 -2.471 1 93.12 122 ARG B N 1
ATOM 2903 C CA . ARG B 1 122 ? -7.234 30.438 -3.094 1 93.12 122 ARG B CA 1
ATOM 2904 C C . ARG B 1 122 ? -8.211 29.922 -2.043 1 93.12 122 ARG B C 1
ATOM 2906 O O . ARG B 1 122 ? -9.328 29.531 -2.371 1 93.12 122 ARG B O 1
ATOM 2913 N N . ILE B 1 123 ? -7.906 29.953 -0.771 1 95.56 123 ILE B N 1
ATOM 2914 C CA . ILE B 1 123 ? -8.719 29.391 0.301 1 95.56 123 ILE B CA 1
ATOM 2915 C C . ILE B 1 123 ? -10.109 30.031 0.287 1 95.56 123 ILE B C 1
ATOM 2917 O O . ILE B 1 123 ? -10.234 31.25 0.213 1 95.56 123 ILE B O 1
ATOM 2921 N N . PRO B 1 124 ? -11.125 29.25 0.339 1 95.69 124 PRO B N 1
ATOM 2922 C CA . PRO B 1 124 ? -12.469 29.828 0.41 1 95.69 124 PRO B CA 1
ATOM 2923 C C . PRO B 1 124 ? -12.766 30.484 1.762 1 95.69 124 PRO B C 1
ATOM 2925 O O . PRO B 1 124 ? -12.367 29.953 2.803 1 95.69 124 PRO B O 1
ATOM 2928 N N . THR B 1 125 ? -13.5 31.547 1.723 1 94.56 125 THR B N 1
ATOM 2929 C CA . THR B 1 125 ? -13.867 32.219 2.965 1 94.56 125 THR B CA 1
ATOM 2930 C C . THR B 1 125 ? -14.898 31.406 3.738 1 94.56 125 THR B C 1
ATOM 2932 O O . THR B 1 125 ? -15.125 31.656 4.922 1 94.56 125 THR B O 1
ATOM 2935 N N . THR B 1 126 ? -15.508 30.391 3.094 1 95.56 126 THR B N 1
ATOM 2936 C CA . THR B 1 126 ? -16.531 29.547 3.697 1 95.56 126 THR B CA 1
ATOM 2937 C C . THR B 1 126 ? -15.922 28.266 4.258 1 95.56 126 THR B C 1
ATOM 2939 O O . THR B 1 126 ? -16.641 27.391 4.734 1 95.56 126 THR B O 1
ATOM 2942 N N . ALA B 1 127 ? -14.609 28.156 4.168 1 97.31 127 ALA B N 1
ATOM 2943 C CA . ALA B 1 127 ? -13.953 26.938 4.629 1 97.31 127 ALA B CA 1
ATOM 2944 C C . ALA B 1 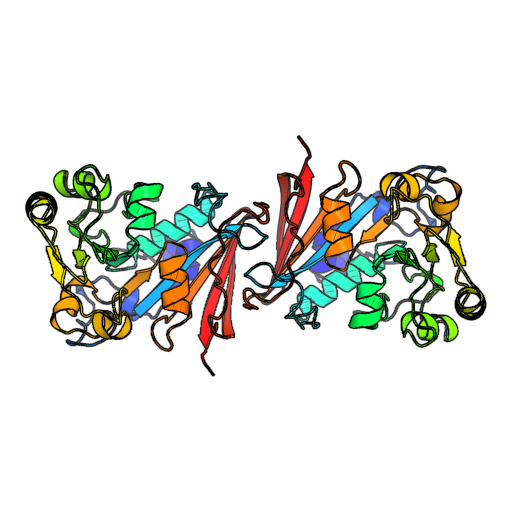127 ? -14.32 26.641 6.078 1 97.31 127 ALA B C 1
ATOM 2946 O O . ALA B 1 127 ? -14.359 27.531 6.918 1 97.31 127 ALA B O 1
ATOM 2947 N N . LYS B 1 128 ? -14.539 25.344 6.395 1 97.5 128 LYS B N 1
ATOM 2948 C CA . LYS B 1 128 ? -14.922 24.906 7.734 1 97.5 128 LYS B CA 1
ATOM 2949 C C . LYS B 1 128 ? -13.867 25.312 8.766 1 97.5 128 LYS B C 1
ATOM 2951 O O . LYS B 1 128 ? -14.203 25.672 9.891 1 97.5 128 LYS B O 1
ATOM 2956 N N . LEU B 1 129 ? -12.617 25.172 8.344 1 97.12 129 LEU B N 1
ATOM 2957 C CA . LEU B 1 129 ? -11.57 25.484 9.312 1 97.12 129 LEU B CA 1
ATOM 2958 C C . LEU B 1 129 ? -11.656 26.938 9.75 1 97.12 129 LEU B C 1
ATOM 2960 O O . LEU B 1 129 ? -11.336 27.266 10.898 1 97.12 129 LEU B O 1
ATOM 2964 N N . LEU B 1 130 ? -12.133 27.875 8.898 1 97.25 130 LEU B N 1
ATOM 2965 C CA . LEU B 1 130 ? -12.328 29.266 9.273 1 97.25 130 LEU B CA 1
ATOM 2966 C C . LEU B 1 130 ? -13.539 29.422 10.18 1 97.25 130 LEU B C 1
ATOM 2968 O O . LEU B 1 130 ? -13.484 30.141 11.188 1 97.25 130 LEU B O 1
ATOM 2972 N N . SER B 1 131 ? -14.562 28.75 9.766 1 97 131 SER B N 1
ATOM 2973 C CA . SER B 1 131 ? -15.773 28.797 10.594 1 97 131 SER B CA 1
ATOM 2974 C C . SER B 1 131 ? -15.508 28.25 11.992 1 97 131 SER B C 1
ATOM 2976 O O . SER B 1 131 ? -15.977 28.812 12.984 1 97 131 SER B O 1
ATOM 2978 N N . ASN B 1 132 ? -14.812 27.141 12.047 1 97.06 132 ASN B N 1
ATOM 2979 C CA . ASN B 1 132 ? -14.453 26.547 13.328 1 97.06 132 ASN B CA 1
ATOM 2980 C C . ASN B 1 132 ? -13.633 27.5 14.18 1 97.06 132 ASN B C 1
ATOM 2982 O O . ASN B 1 132 ? -13.828 27.594 15.391 1 97.06 132 ASN B O 1
ATOM 2986 N N . ALA B 1 133 ? -12.781 28.172 13.609 1 97.19 133 ALA B N 1
ATOM 2987 C CA . ALA B 1 133 ? -11.969 29.156 14.32 1 97.19 133 ALA B CA 1
ATOM 2988 C C . ALA B 1 133 ? -12.836 30.281 14.883 1 97.19 133 ALA B C 1
ATOM 2990 O O . ALA B 1 133 ? -12.648 30.688 16.031 1 97.19 133 ALA B O 1
ATOM 2991 N N . ARG B 1 134 ? -13.727 30.781 14.094 1 96.06 134 ARG B N 1
ATOM 2992 C CA . ARG B 1 134 ? -14.625 31.828 14.539 1 96.06 134 ARG B CA 1
ATOM 2993 C C . ARG B 1 134 ? -15.445 31.391 15.742 1 96.06 134 ARG B C 1
ATOM 2995 O O . ARG B 1 134 ? -15.727 32.188 16.641 1 96.06 134 ARG B O 1
ATOM 3002 N N . LYS B 1 135 ? -15.727 30.141 15.75 1 96 135 LYS B N 1
ATOM 3003 C CA . LYS B 1 135 ? -16.578 29.594 16.812 1 96 135 LYS B CA 1
ATOM 3004 C C . LYS B 1 135 ? -15.742 29.219 18.031 1 96 135 LYS B C 1
ATOM 3006 O O . LYS B 1 135 ? -16.281 28.75 19.031 1 96 135 LYS B O 1
ATOM 3011 N N . GLY B 1 136 ? -14.438 29.25 17.906 1 95.38 136 GLY B N 1
ATOM 3012 C CA . GLY B 1 136 ? -13.562 28.938 19.031 1 95.38 136 GLY B CA 1
ATOM 3013 C C . GLY B 1 136 ? -13.25 27.469 19.172 1 95.38 136 GLY B C 1
ATOM 3014 O O . GLY B 1 136 ? -12.734 27.016 20.188 1 95.38 136 GLY B O 1
ATOM 3015 N N . ILE B 1 137 ? -13.562 26.734 18.172 1 94.88 137 ILE B N 1
ATOM 3016 C CA . ILE B 1 137 ? -13.367 25.297 18.141 1 94.88 137 ILE B CA 1
ATOM 3017 C C . ILE B 1 137 ? -11.93 24.969 17.719 1 94.88 137 ILE B C 1
ATOM 3019 O O . ILE B 1 137 ? -11.344 24 18.188 1 94.88 137 ILE B O 1
ATOM 3023 N N . GLY B 1 138 ? -11.445 25.75 16.812 1 95.94 138 GLY B N 1
ATOM 3024 C CA . GLY B 1 138 ? -10.086 25.609 16.312 1 95.94 138 GLY B CA 1
ATOM 3025 C C . GLY B 1 138 ? -9.32 26.922 16.297 1 95.94 138 GLY B C 1
ATOM 3026 O O . GLY B 1 138 ? -9.883 27.969 16.594 1 95.94 138 GLY B O 1
ATOM 3027 N N . LYS B 1 139 ? -8.078 26.828 16.062 1 97.31 139 LYS B N 1
ATOM 3028 C CA . LYS B 1 139 ? -7.242 28.031 15.961 1 97.31 139 LYS B CA 1
ATOM 3029 C C . LYS B 1 139 ? -7.359 28.672 14.586 1 97.31 139 LYS B C 1
ATOM 3031 O O . LYS B 1 139 ? -7.629 27.984 13.594 1 97.31 139 LYS B O 1
ATOM 3036 N N . GLY B 1 140 ? -7.199 29.984 14.602 1 97.62 140 GLY B N 1
ATOM 3037 C CA . GLY B 1 140 ? -7.078 30.641 13.312 1 97.62 140 GLY B CA 1
ATOM 3038 C C . GLY B 1 140 ? -5.887 30.172 12.508 1 97.62 140 GLY B C 1
ATOM 3039 O O . GLY B 1 140 ? -4.809 29.938 13.062 1 97.62 140 GLY B O 1
ATOM 3040 N N . PRO B 1 141 ? -6.059 29.969 11.242 1 98.25 141 PRO B N 1
ATOM 3041 C CA . PRO B 1 141 ? -5.008 29.328 10.445 1 98.25 141 PRO B CA 1
ATOM 3042 C C . PRO B 1 141 ? -3.889 30.297 10.055 1 98.25 141 PRO B C 1
ATOM 3044 O O . PRO B 1 141 ? -4.078 31.516 10.102 1 98.25 141 PRO B O 1
ATOM 3047 N N . LEU B 1 142 ? -2.713 29.766 9.844 1 98.25 142 LEU B N 1
ATOM 3048 C CA . LEU B 1 142 ? -1.668 30.422 9.078 1 98.25 142 LEU B CA 1
ATOM 3049 C C . LEU B 1 142 ? -1.778 30.078 7.594 1 98.25 142 LEU B C 1
ATOM 3051 O O . LEU B 1 142 ? -1.632 28.922 7.211 1 98.25 142 LEU B O 1
ATOM 3055 N N . VAL B 1 143 ? -2.055 31.047 6.766 1 97.25 143 VAL B N 1
ATOM 3056 C CA . VAL B 1 143 ? -2.117 30.828 5.324 1 97.25 143 VAL B CA 1
ATOM 3057 C C . VAL B 1 143 ? -0.827 31.328 4.672 1 97.25 143 VAL B C 1
ATOM 3059 O O . VAL B 1 143 ? -0.522 32.531 4.707 1 97.25 143 VAL B O 1
ATOM 3062 N N . VAL B 1 144 ? -0.083 30.375 4.125 1 96.5 144 VAL B N 1
ATOM 3063 C CA . VAL B 1 144 ? 1.228 30.688 3.559 1 96.5 144 VAL B CA 1
ATOM 3064 C C . VAL B 1 144 ? 1.099 30.922 2.057 1 96.5 144 VAL B C 1
ATOM 3066 O O . VAL B 1 144 ? 0.776 30.016 1.297 1 96.5 144 VAL B O 1
ATOM 3069 N N . CYS B 1 145 ? 1.412 32.156 1.673 1 93.06 145 CYS B N 1
ATOM 3070 C CA . CYS B 1 145 ? 1.302 32.562 0.277 1 93.06 145 CYS B CA 1
ATOM 3071 C C . CYS B 1 145 ? 2.652 33 -0.268 1 93.06 145 CYS B C 1
ATOM 3073 O O . CYS B 1 145 ? 3.553 33.344 0.499 1 93.06 145 CYS B O 1
ATOM 3075 N N . SER B 1 146 ? 2.84 32.812 -1.597 1 87.38 146 SER B N 1
ATOM 3076 C CA . SER B 1 146 ? 4.051 33.312 -2.221 1 87.38 146 SER B CA 1
ATOM 3077 C C . SER B 1 146 ? 3.795 34.688 -2.871 1 87.38 146 SER B C 1
ATOM 3079 O O . SER B 1 146 ? 4.73 35.438 -3.09 1 87.38 146 SER B O 1
ATOM 3081 N N . ALA B 1 147 ? 2.617 34.906 -3.344 1 77.88 147 ALA B N 1
ATOM 3082 C CA . ALA B 1 147 ? 2.258 36.188 -3.967 1 77.88 147 ALA B CA 1
ATOM 3083 C C . ALA B 1 147 ? 0.832 36.594 -3.607 1 77.88 147 ALA B C 1
ATOM 3085 O O . ALA B 1 147 ? -0.046 35.75 -3.467 1 77.88 147 ALA B O 1
ATOM 3086 N N . ILE B 1 148 ? 0.746 37.844 -3.229 1 72.62 148 ILE B N 1
ATOM 3087 C CA . ILE B 1 148 ? -0.586 38.406 -3.041 1 72.62 148 ILE B CA 1
ATOM 3088 C C . ILE B 1 148 ? -0.856 39.438 -4.113 1 72.62 148 ILE B C 1
ATOM 3090 O O . ILE B 1 148 ? -0.189 40.5 -4.156 1 72.62 148 ILE B O 1
ATOM 3094 N N . ARG B 1 149 ? -1.575 38.938 -5.141 1 68 149 ARG B N 1
ATOM 3095 C CA . ARG B 1 149 ? -1.8 39.875 -6.234 1 68 149 ARG B CA 1
ATOM 3096 C C . ARG B 1 149 ? -3.271 40.25 -6.332 1 68 149 ARG B C 1
ATOM 3098 O O . ARG B 1 149 ? -4.152 39.438 -6.07 1 68 149 ARG B O 1
ATOM 3105 N N . GLY B 1 150 ? -3.523 41.469 -6.68 1 62.12 150 GLY B N 1
ATOM 3106 C CA . GLY B 1 150 ? -4.832 42.031 -7.008 1 62.12 150 GLY B CA 1
ATOM 3107 C C . GLY B 1 150 ? -5.68 42.312 -5.781 1 62.12 150 GLY B C 1
ATOM 3108 O O . GLY B 1 150 ? -5.176 42.312 -4.656 1 62.12 150 GLY B O 1
ATOM 3109 N N . ALA B 1 151 ? -7.047 42.844 -6.008 1 56.94 151 ALA B N 1
ATOM 3110 C CA . ALA B 1 151 ? -7.996 43.281 -4.984 1 56.94 151 ALA B CA 1
ATOM 3111 C C . ALA B 1 151 ? -8.602 42.094 -4.254 1 56.94 151 ALA B C 1
ATOM 3113 O O . ALA B 1 151 ? -8.977 42.188 -3.082 1 56.94 151 ALA B O 1
ATOM 3114 N N . GLU B 1 152 ? -8.789 40.938 -4.859 1 60.72 152 GLU B N 1
ATOM 3115 C CA . GLU B 1 152 ? -9.438 39.75 -4.336 1 60.72 152 GLU B CA 1
ATOM 3116 C C . GLU B 1 152 ? -8.695 39.219 -3.107 1 60.72 152 GLU B C 1
ATOM 3118 O O . GLU B 1 152 ? -9.328 38.812 -2.131 1 60.72 152 GLU B O 1
ATOM 3123 N N . PRO B 1 153 ? -7.527 39.625 -2.982 1 72.81 153 PRO B N 1
ATOM 3124 C CA . PRO B 1 153 ? -6.762 39.125 -1.837 1 72.81 153 PRO B CA 1
ATOM 3125 C C . PRO B 1 153 ? -7.098 39.875 -0.541 1 72.81 153 PRO B C 1
ATOM 3127 O O . PRO B 1 153 ? -7.051 39.281 0.539 1 72.81 153 PRO B O 1
ATOM 3130 N N . TYR B 1 154 ? -7.723 41 -0.737 1 78.94 154 TYR B N 1
ATOM 3131 C CA . TYR B 1 154 ? -7.98 41.75 0.471 1 78.94 154 TYR B CA 1
ATOM 3132 C C . TYR B 1 154 ? -9.102 41.125 1.292 1 78.94 154 TYR B C 1
ATOM 3134 O O . TYR B 1 154 ? -8.969 40.969 2.506 1 78.94 154 TYR B O 1
ATOM 3142 N N . LEU B 1 155 ? -10.227 40.812 0.697 1 81.94 155 LEU B N 1
ATOM 3143 C CA . LEU B 1 155 ? -11.352 40.188 1.396 1 81.94 155 LEU B CA 1
ATOM 3144 C C . LEU B 1 155 ? -10.945 38.875 2.059 1 81.94 155 LEU B C 1
ATOM 3146 O O . LEU B 1 155 ? -11.359 38.594 3.184 1 81.94 155 LEU B O 1
ATOM 3150 N N . LYS B 1 156 ? -10.211 38.188 1.379 1 89.25 156 LYS B N 1
ATOM 3151 C CA . LYS B 1 156 ? -9.758 36.906 1.928 1 89.25 156 LYS B CA 1
ATOM 3152 C C . LYS B 1 156 ? -8.82 37.125 3.115 1 89.25 156 LYS B C 1
ATOM 3154 O O . LYS B 1 156 ? -8.945 36.438 4.137 1 89.25 156 LYS B O 1
ATOM 3159 N N . CYS B 1 157 ? -8.023 38.062 2.957 1 91.81 157 CYS B N 1
ATOM 3160 C CA . CYS B 1 157 ? -7.117 38.406 4.047 1 91.81 157 CYS B CA 1
ATOM 3161 C C . CYS B 1 157 ? -7.891 38.812 5.285 1 91.81 157 CYS B C 1
ATOM 3163 O O . CYS B 1 157 ? -7.57 38.406 6.402 1 91.81 157 CYS B O 1
ATOM 3165 N N . GLN B 1 158 ? -8.859 39.625 5.023 1 90.81 158 GLN B N 1
ATOM 3166 C CA . GLN B 1 158 ? -9.68 40.094 6.133 1 90.81 158 GLN B CA 1
ATOM 3167 C C . GLN B 1 158 ? -10.422 38.938 6.797 1 90.81 158 GLN B C 1
ATOM 3169 O O . GLN B 1 158 ? -10.516 38.875 8.023 1 90.81 158 GLN B O 1
ATOM 3174 N N . ALA B 1 159 ? -10.984 38.125 5.996 1 92.12 159 ALA B N 1
ATOM 3175 C CA . ALA B 1 159 ? -11.711 37 6.527 1 92.12 159 ALA B CA 1
ATOM 3176 C C . ALA B 1 159 ? -10.805 36.125 7.398 1 92.12 159 ALA B C 1
ATOM 3178 O O . ALA B 1 159 ? -11.219 35.625 8.453 1 92.12 159 ALA B O 1
ATOM 3179 N N . ILE B 1 160 ? -9.594 35.875 6.98 1 95.56 160 ILE B N 1
ATOM 3180 C CA . ILE B 1 160 ? -8.625 35.062 7.723 1 95.56 160 ILE B CA 1
ATOM 3181 C C . ILE B 1 160 ? -8.266 35.781 9.023 1 95.56 160 ILE B C 1
ATOM 3183 O O . ILE B 1 160 ? -8.258 35.156 10.094 1 95.56 160 ILE B O 1
ATOM 3187 N N . LYS B 1 161 ? -8.055 37.031 8.969 1 95.31 161 LYS B N 1
ATOM 3188 C CA . LYS B 1 161 ? -7.672 37.844 10.133 1 95.31 161 LYS B CA 1
ATOM 3189 C C . LYS B 1 161 ? -8.773 37.844 11.188 1 95.31 161 LYS B C 1
ATOM 3191 O O . LYS B 1 161 ? -8.5 37.844 12.383 1 95.31 161 LYS B O 1
ATOM 3196 N N . GLU B 1 162 ? -9.961 37.875 10.711 1 95.25 162 GLU B N 1
ATOM 3197 C CA . GLU B 1 162 ? -11.109 37.875 11.609 1 95.25 162 GLU B CA 1
ATOM 3198 C C . GLU B 1 162 ? -11.164 36.625 12.453 1 95.25 162 GLU B C 1
ATOM 3200 O O . GLU B 1 162 ? -11.781 36.594 13.523 1 95.25 162 GLU B O 1
ATOM 3205 N N . THR B 1 163 ? -10.609 35.562 12.039 1 95.88 163 THR B N 1
ATOM 3206 C CA . THR B 1 163 ? -10.602 34.312 12.781 1 95.88 163 THR B CA 1
ATOM 3207 C C . THR B 1 163 ? -9.414 34.25 13.734 1 95.88 163 THR B C 1
ATOM 3209 O O . THR B 1 163 ? -9.242 33.281 14.469 1 95.88 163 THR B O 1
ATOM 3212 N N . GLY B 1 164 ? -8.602 35.281 13.68 1 95.38 164 GLY B N 1
ATOM 3213 C CA . GLY B 1 164 ? -7.352 35.25 14.414 1 95.38 164 GLY B CA 1
ATOM 3214 C C . GLY B 1 164 ? -6.211 34.625 13.633 1 95.38 164 GLY B C 1
ATOM 3215 O O . GLY B 1 164 ? -5.105 34.469 14.156 1 95.38 164 GLY B O 1
ATOM 3216 N N . GLY B 1 165 ? -6.496 34.281 12.398 1 96.81 165 GLY B N 1
ATOM 3217 C CA . GLY B 1 165 ? -5.473 33.719 11.531 1 96.81 165 GLY B CA 1
ATOM 3218 C C . GLY B 1 165 ? -4.551 34.75 10.93 1 96.81 165 GLY B C 1
ATOM 3219 O O . GLY B 1 165 ? -4.711 35.969 11.195 1 96.81 165 GLY B O 1
ATOM 3220 N N . THR B 1 166 ? -3.592 34.312 10.242 1 96.31 166 THR B N 1
ATOM 3221 C CA . THR B 1 166 ? -2.568 35.188 9.664 1 96.31 166 THR B CA 1
ATOM 3222 C C . THR B 1 166 ? -2.225 34.75 8.242 1 96.31 166 THR B C 1
ATOM 3224 O O . THR B 1 166 ? -2.188 33.562 7.953 1 96.31 166 THR B O 1
ATOM 3227 N N . VAL B 1 167 ? -2.035 35.688 7.379 1 95.06 167 VAL B N 1
ATOM 3228 C CA . VAL B 1 167 ? -1.473 35.438 6.059 1 95.06 167 VAL B CA 1
ATOM 3229 C C . VAL B 1 167 ? 0.037 35.656 6.086 1 95.06 167 VAL B C 1
ATOM 3231 O O . VAL B 1 167 ? 0.502 36.719 6.484 1 95.06 167 VAL B O 1
ATOM 3234 N N . PHE B 1 168 ? 0.754 34.656 5.746 1 94.12 168 PHE B N 1
ATOM 3235 C CA . PHE B 1 168 ? 2.211 34.656 5.789 1 94.12 168 PHE B CA 1
ATOM 3236 C C . PHE B 1 168 ? 2.795 34.625 4.383 1 94.12 168 PHE B C 1
ATOM 3238 O O . PHE B 1 168 ? 2.484 33.75 3.588 1 94.12 168 PHE B O 1
ATOM 3245 N N . LEU B 1 169 ? 3.604 35.656 4.066 1 91.69 169 LEU B N 1
ATOM 3246 C CA . LEU B 1 169 ? 4.27 35.688 2.768 1 91.69 169 LEU B CA 1
ATOM 3247 C C . LEU B 1 169 ? 5.605 34.969 2.822 1 91.69 169 LEU B C 1
ATOM 3249 O O . LEU B 1 169 ? 6.539 35.406 3.486 1 91.69 169 LEU B O 1
ATOM 3253 N N . ALA B 1 170 ? 5.672 33.844 2.141 1 92.12 170 ALA B N 1
ATOM 3254 C CA . ALA B 1 170 ? 6.891 33.031 2.115 1 92.12 170 ALA B CA 1
ATOM 3255 C C . ALA B 1 170 ? 7.621 33.188 0.787 1 92.12 170 ALA B C 1
ATOM 3257 O O . ALA B 1 170 ? 7.02 33.562 -0.223 1 92.12 170 ALA B O 1
ATOM 3258 N N . GLU B 1 171 ? 8.891 32.875 0.827 1 89.25 171 GLU B N 1
ATOM 3259 C CA . GLU B 1 171 ? 9.672 32.875 -0.404 1 89.25 171 GLU B CA 1
ATOM 3260 C C . GLU B 1 171 ? 9.266 31.734 -1.318 1 89.25 171 GLU B C 1
ATOM 3262 O O . GLU B 1 171 ? 8.914 30.656 -0.843 1 89.25 171 GLU B O 1
ATOM 3267 N N . ALA B 1 172 ? 9.336 32.062 -2.541 1 87.06 172 ALA B N 1
ATOM 3268 C CA . ALA B 1 172 ? 8.93 31.062 -3.504 1 87.06 172 ALA B CA 1
ATOM 3269 C C . ALA B 1 172 ? 10.102 30.656 -4.395 1 87.06 172 ALA B C 1
ATOM 3271 O O . ALA B 1 172 ? 11.008 31.453 -4.637 1 87.06 172 ALA B O 1
ATOM 3272 N N . SER B 1 173 ? 10.219 29.406 -4.629 1 80.19 173 SER B N 1
ATOM 3273 C CA . SER B 1 173 ? 11.047 28.875 -5.711 1 80.19 173 SER B CA 1
ATOM 3274 C C . SER B 1 173 ? 10.211 28.609 -6.961 1 80.19 173 SER B C 1
ATOM 3276 O O . SER B 1 173 ? 9.508 27.609 -7.047 1 80.19 173 SER B O 1
ATOM 3278 N N . GLY B 1 174 ? 10.281 29.562 -7.891 1 73.69 174 GLY B N 1
ATOM 3279 C CA . GLY B 1 174 ? 9.328 29.516 -8.984 1 73.69 174 GLY B CA 1
ATOM 3280 C C . GLY B 1 174 ? 7.906 29.828 -8.547 1 73.69 174 GLY B C 1
ATOM 3281 O O . GLY B 1 174 ? 7.641 30.891 -7.98 1 73.69 174 GLY B O 1
ATOM 3282 N N . ARG B 1 175 ? 7.059 28.859 -8.75 1 71.5 175 ARG B N 1
ATOM 3283 C CA . ARG B 1 175 ? 5.66 29.078 -8.398 1 71.5 175 ARG B CA 1
ATOM 3284 C C . ARG B 1 175 ? 5.281 28.297 -7.141 1 71.5 175 ARG B C 1
ATOM 3286 O O . ARG B 1 175 ? 4.117 28.281 -6.734 1 71.5 175 ARG B O 1
ATOM 3293 N N . ARG B 1 176 ? 6.242 27.75 -6.492 1 84.62 176 ARG B N 1
ATOM 3294 C CA . ARG B 1 176 ? 5.957 26.938 -5.316 1 84.62 176 ARG B CA 1
ATOM 3295 C C . ARG B 1 176 ? 6.688 27.469 -4.086 1 84.62 176 ARG B C 1
ATOM 3297 O O . ARG B 1 176 ? 7.816 27.953 -4.191 1 84.62 176 ARG B O 1
ATOM 3304 N N . ILE B 1 177 ? 6.047 27.469 -2.99 1 92.31 177 ILE B N 1
ATOM 3305 C CA . ILE B 1 177 ? 6.625 27.875 -1.713 1 92.31 177 ILE B CA 1
ATOM 3306 C C . ILE B 1 177 ? 7.863 27.031 -1.413 1 92.31 177 ILE B C 1
ATOM 3308 O O . ILE B 1 177 ? 7.855 25.812 -1.608 1 92.31 177 ILE B O 1
ATOM 3312 N N . ASP B 1 178 ? 8.961 27.656 -1.069 1 94.25 178 ASP B N 1
ATOM 3313 C CA . ASP B 1 178 ? 10.172 26.969 -0.63 1 94.25 178 ASP B CA 1
ATOM 3314 C C . ASP B 1 178 ? 10 26.406 0.779 1 94.25 178 ASP B C 1
ATOM 3316 O O . ASP B 1 178 ? 10.188 27.125 1.766 1 94.25 178 ASP B O 1
ATOM 3320 N N . LEU B 1 179 ? 9.734 25.109 0.845 1 95.56 179 LEU B N 1
ATOM 3321 C CA . LEU B 1 179 ? 9.406 24.469 2.111 1 95.56 179 LEU B CA 1
ATOM 3322 C C . LEU B 1 179 ? 10.594 24.5 3.066 1 95.56 179 LEU B C 1
ATOM 3324 O O . LEU B 1 179 ? 10.414 24.656 4.277 1 95.56 179 LEU B O 1
ATOM 3328 N N . HIS B 1 180 ? 11.75 24.266 2.564 1 94.88 180 HIS B N 1
ATOM 3329 C CA . HIS B 1 180 ? 12.945 24.297 3.398 1 94.88 180 HIS B CA 1
ATOM 3330 C C . HIS B 1 180 ? 13.125 25.656 4.062 1 94.88 180 HIS B C 1
ATOM 3332 O O . HIS B 1 180 ? 13.352 25.734 5.27 1 94.88 180 HIS B O 1
ATOM 3338 N N . LYS B 1 181 ? 13.023 26.688 3.287 1 94.38 181 LYS B N 1
ATOM 3339 C CA . LYS B 1 181 ? 13.148 28.031 3.836 1 94.38 181 LYS B CA 1
ATOM 3340 C C . LYS B 1 181 ? 12.023 28.328 4.828 1 94.38 181 LYS B C 1
ATOM 3342 O O . LYS B 1 181 ? 12.266 28.906 5.895 1 94.38 181 LYS B O 1
ATOM 3347 N N . PHE B 1 182 ? 10.828 27.953 4.453 1 95.44 182 PHE B N 1
ATOM 3348 C CA . PHE B 1 182 ? 9.672 28.219 5.301 1 95.44 182 PHE B CA 1
ATOM 3349 C C . PHE B 1 182 ? 9.844 27.578 6.668 1 95.44 182 PHE B C 1
ATOM 3351 O O . PHE B 1 182 ? 9.625 28.219 7.695 1 95.44 182 PHE B O 1
ATOM 3358 N N . LEU B 1 183 ? 10.281 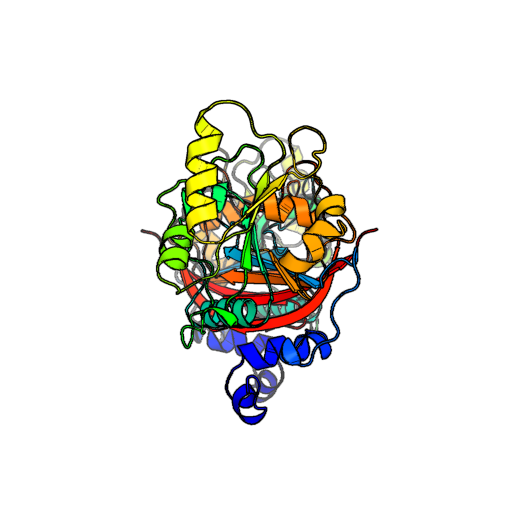26.281 6.738 1 96.75 183 LEU B N 1
ATOM 3359 C CA . LEU B 1 183 ? 10.367 25.531 7.988 1 96.75 183 LEU B CA 1
ATOM 3360 C C . LEU B 1 183 ? 11.539 26.016 8.828 1 96.75 183 LEU B C 1
ATOM 3362 O O . LEU B 1 183 ? 11.617 25.703 10.023 1 96.75 183 LEU B O 1
ATOM 3366 N N . HIS B 1 184 ? 12.461 26.797 8.195 1 95.25 184 HIS B N 1
ATOM 3367 C CA . HIS B 1 184 ? 13.625 27.297 8.914 1 95.25 184 HIS B CA 1
ATOM 3368 C C . HIS B 1 184 ? 13.523 28.812 9.141 1 95.25 184 HIS B C 1
ATOM 3370 O O . HIS B 1 184 ? 14.453 29.438 9.648 1 95.25 184 HIS B O 1
ATOM 3376 N N . GLU B 1 185 ? 12.484 29.344 8.734 1 93.19 185 GLU B N 1
ATOM 3377 C CA . GLU B 1 185 ? 12.289 30.797 8.859 1 93.19 185 GLU B CA 1
ATOM 3378 C C . GLU B 1 185 ? 12.008 31.188 10.305 1 93.19 185 GLU B C 1
ATOM 3380 O O . GLU B 1 185 ? 11.094 30.641 10.938 1 93.19 185 GLU B O 1
ATOM 3385 N N . GLU B 1 186 ? 12.688 32.219 10.797 1 94.56 186 GLU B N 1
ATOM 3386 C CA . GLU B 1 186 ? 12.57 32.656 12.18 1 94.56 186 GLU B CA 1
ATOM 3387 C C . GLU B 1 186 ? 11.156 33.125 12.484 1 94.56 186 GLU B C 1
ATOM 3389 O O . GLU B 1 186 ? 10.586 32.781 13.523 1 94.56 186 GLU B O 1
ATOM 3394 N N . VAL B 1 187 ? 10.617 33.906 11.609 1 93.38 187 VAL B N 1
ATOM 3395 C CA . VAL B 1 187 ? 9.32 34.531 11.836 1 93.38 187 VAL B CA 1
ATOM 3396 C C . VAL B 1 187 ? 8.211 33.5 11.828 1 93.38 187 VAL B C 1
ATOM 3398 O O . VAL B 1 187 ? 7.121 33.719 12.344 1 93.38 187 VAL B O 1
ATOM 3401 N N . ALA B 1 188 ? 8.477 32.281 11.227 1 94.44 188 ALA B N 1
ATOM 3402 C CA . ALA B 1 188 ? 7.484 31.234 11.148 1 94.44 188 ALA B CA 1
ATOM 3403 C C . ALA B 1 188 ? 7.539 30.328 12.383 1 94.44 188 ALA B C 1
ATOM 3405 O O . ALA B 1 188 ? 6.602 29.578 12.656 1 94.44 188 ALA B O 1
ATOM 3406 N N . THR B 1 189 ? 8.594 30.344 13.141 1 94.88 189 THR B N 1
ATOM 3407 C CA . THR B 1 189 ? 8.891 29.438 14.234 1 94.88 189 THR B CA 1
ATOM 3408 C C . THR B 1 189 ? 7.746 29.406 15.242 1 94.88 189 THR B C 1
ATOM 3410 O O . THR B 1 189 ? 7.297 28.328 15.656 1 94.88 189 THR B O 1
ATOM 3413 N N . PRO B 1 190 ? 7.211 30.609 15.617 1 92.62 190 PRO B N 1
ATOM 3414 C CA . PRO B 1 190 ? 6.145 30.578 16.625 1 92.62 190 PRO B CA 1
ATOM 3415 C C . PRO B 1 190 ? 4.883 29.891 16.109 1 92.62 190 PRO B C 1
ATOM 3417 O O . PRO B 1 190 ? 4.117 29.328 16.906 1 92.62 190 PRO B O 1
ATOM 3420 N N . TYR B 1 191 ? 4.648 29.891 14.844 1 94.75 191 TYR B N 1
ATOM 3421 C CA . TYR B 1 191 ? 3.479 29.25 14.258 1 94.75 191 TYR B CA 1
ATOM 3422 C C . TYR B 1 191 ? 3.689 27.75 14.133 1 94.75 191 TYR B C 1
ATOM 3424 O O . TYR B 1 191 ? 2.768 26.953 14.375 1 94.75 191 TYR B O 1
ATOM 3432 N N . LEU B 1 192 ? 4.871 27.344 13.758 1 96.25 192 LEU B N 1
ATOM 3433 C CA . LEU B 1 192 ? 5.188 25.938 13.516 1 96.25 192 LEU B CA 1
ATOM 3434 C C . LEU B 1 192 ? 5.203 25.156 14.828 1 96.25 192 LEU B C 1
ATOM 3436 O O . LEU B 1 192 ? 4.73 24.016 14.875 1 96.25 192 LEU B O 1
ATOM 3440 N N . GLY B 1 193 ? 5.727 25.75 15.914 1 93.5 193 GLY B N 1
ATOM 3441 C CA . GLY B 1 193 ? 5.828 25.062 17.188 1 93.5 193 GLY B CA 1
ATOM 3442 C C . GLY B 1 193 ? 6.91 24 17.219 1 93.5 193 GLY B C 1
ATOM 3443 O O . GLY B 1 193 ? 7.867 24.062 16.438 1 93.5 193 GLY B O 1
ATOM 3444 N N . ARG B 1 194 ? 6.832 23.047 18.172 1 94.25 194 ARG B N 1
ATOM 3445 C CA . ARG B 1 194 ? 7.832 22 18.359 1 94.25 194 ARG B CA 1
ATOM 3446 C C . ARG B 1 194 ? 7.68 20.906 17.312 1 94.25 194 ARG B C 1
ATOM 3448 O O . ARG B 1 194 ? 8.656 20.234 16.953 1 94.25 194 ARG B O 1
ATOM 3455 N N . SER B 1 195 ? 6.402 20.734 16.859 1 95.88 195 SER B N 1
ATOM 3456 C CA . SER B 1 195 ? 6.094 19.609 15.969 1 95.88 195 SER B CA 1
ATOM 3457 C C . SER B 1 195 ? 5.043 19.984 14.938 1 95.88 195 SER B C 1
ATOM 3459 O O . SER B 1 195 ? 4.125 20.766 15.227 1 95.88 195 SER B O 1
ATOM 3461 N N . LEU B 1 196 ? 5.258 19.453 13.742 1 97.69 196 LEU B N 1
ATOM 3462 C CA . LEU B 1 196 ? 4.391 19.719 12.602 1 97.69 196 LEU B CA 1
ATOM 3463 C C . LEU B 1 196 ? 3.904 18.406 11.977 1 97.69 196 LEU B C 1
ATOM 3465 O O . LEU B 1 196 ? 4.711 17.547 11.617 1 97.69 196 LEU B O 1
ATOM 3469 N N . MET B 1 197 ? 2.619 18.281 11.938 1 98 197 MET B N 1
ATOM 3470 C CA . MET B 1 197 ? 2.006 17.172 11.203 1 98 197 MET B CA 1
ATOM 3471 C C . MET B 1 197 ? 1.64 17.594 9.781 1 98 197 MET B C 1
ATOM 3473 O O . MET B 1 197 ? 0.95 18.594 9.594 1 98 197 MET B O 1
ATOM 3477 N N . VAL B 1 198 ? 2.129 16.875 8.805 1 98.62 198 VAL B N 1
ATOM 3478 C CA . VAL B 1 198 ? 1.799 17.125 7.41 1 98.62 198 VAL B CA 1
ATOM 3479 C C . VAL B 1 198 ? 0.845 16.062 6.895 1 98.62 198 VAL B C 1
ATOM 3481 O O . VAL B 1 198 ? 1.2 14.875 6.844 1 98.62 198 VAL B O 1
ATOM 3484 N N . GLU B 1 199 ? -0.356 16.344 6.445 1 94.94 199 GLU B N 1
ATOM 3485 C CA . GLU B 1 199 ? -1.366 15.367 6.039 1 94.94 199 GLU B CA 1
ATOM 3486 C C . GLU B 1 199 ? -1.619 15.43 4.535 1 94.94 199 GLU B C 1
ATOM 3488 O O . GLU B 1 199 ? -2.125 14.469 3.947 1 94.94 199 GLU B O 1
ATOM 3493 N N . GLY B 1 200 ? -1.389 16.469 3.859 1 85.69 200 GLY B N 1
ATOM 3494 C CA . GLY B 1 200 ? -1.667 16.578 2.436 1 85.69 200 GLY B CA 1
ATOM 3495 C C . GLY B 1 200 ? -2.102 17.969 2.01 1 85.69 200 GLY B C 1
ATOM 3496 O O . GLY B 1 200 ? -1.935 18.922 2.76 1 85.69 200 GLY B O 1
ATOM 3497 N N . GLY B 1 201 ? -2.434 17.812 0.534 1 93.44 201 GLY B N 1
ATOM 3498 C CA . GLY B 1 201 ? -2.785 16.703 -0.354 1 93.44 201 GLY B CA 1
ATOM 3499 C C . GLY B 1 201 ? -1.587 16.109 -1.063 1 93.44 201 GLY B C 1
ATOM 3500 O O . GLY B 1 201 ? -0.448 16.281 -0.629 1 93.44 201 GLY B O 1
ATOM 3501 N N . ALA B 1 202 ? -1.809 15.359 -2.168 1 94.56 202 ALA B N 1
ATOM 3502 C CA . ALA B 1 202 ? -0.803 14.594 -2.896 1 94.56 202 ALA B CA 1
ATOM 3503 C C . ALA B 1 202 ? 0.41 15.453 -3.23 1 94.56 202 ALA B C 1
ATOM 3505 O O . ALA B 1 202 ? 1.553 15.039 -3.033 1 94.56 202 ALA B O 1
ATOM 3506 N N . SER B 1 203 ? 0.195 16.672 -3.697 1 93.62 203 SER B N 1
ATOM 3507 C CA . SER B 1 203 ? 1.284 17.562 -4.082 1 93.62 203 SER B CA 1
ATOM 3508 C C . SER B 1 203 ? 2.146 17.922 -2.883 1 93.62 203 SER B C 1
ATOM 3510 O O . SER B 1 203 ? 3.375 17.969 -2.979 1 93.62 203 SER B O 1
ATOM 3512 N N . VAL B 1 204 ? 1.518 18.234 -1.789 1 95.81 204 VAL B N 1
ATOM 3513 C CA . VAL B 1 204 ? 2.229 18.594 -0.567 1 95.81 204 VAL B CA 1
ATOM 3514 C C . VAL B 1 204 ? 3.045 17.406 -0.072 1 95.81 204 VAL B C 1
ATOM 3516 O O . VAL B 1 204 ? 4.238 17.531 0.214 1 95.81 204 VAL B O 1
ATOM 3519 N N . ILE B 1 205 ? 2.426 16.234 -0.006 1 96.94 205 ILE B N 1
ATOM 3520 C CA . ILE B 1 205 ? 3.102 15.016 0.452 1 96.94 205 ILE B CA 1
ATOM 3521 C C . ILE B 1 205 ? 4.324 14.75 -0.424 1 96.94 205 ILE B C 1
ATOM 3523 O O . ILE B 1 205 ? 5.422 14.523 0.086 1 96.94 205 ILE B O 1
ATOM 3527 N N . SER B 1 206 ? 4.125 14.812 -1.717 1 95.5 206 SER B N 1
ATOM 3528 C CA . SER B 1 206 ? 5.211 14.57 -2.66 1 95.5 206 SER B CA 1
ATOM 3529 C C . SER B 1 206 ? 6.359 15.555 -2.445 1 95.5 206 SER B C 1
ATOM 3531 O O . SER B 1 206 ? 7.527 15.164 -2.477 1 95.5 206 SER B O 1
ATOM 3533 N N . SER B 1 207 ? 6.043 16.812 -2.268 1 94.56 207 SER B N 1
ATOM 3534 C CA . SER B 1 207 ? 7.062 17.844 -2.082 1 94.56 207 SER B CA 1
ATOM 3535 C C . SER B 1 207 ? 7.875 17.594 -0.817 1 94.56 207 SER B C 1
ATOM 3537 O O . SER B 1 207 ? 9.102 17.734 -0.823 1 94.56 207 SER B O 1
ATOM 3539 N N . PHE B 1 208 ? 7.199 17.25 0.239 1 96.62 208 PHE B N 1
ATOM 3540 C CA . PHE B 1 208 ? 7.898 16.984 1.488 1 96.62 208 PHE B CA 1
ATOM 3541 C C . PHE B 1 208 ? 8.797 15.75 1.344 1 96.62 208 PHE B C 1
ATOM 3543 O O . PHE B 1 208 ? 9.93 15.75 1.819 1 96.62 208 PHE B O 1
ATOM 3550 N N . LEU B 1 209 ? 8.297 14.695 0.666 1 95.81 209 LEU B N 1
ATOM 3551 C CA . LEU B 1 209 ? 9.078 13.477 0.471 1 95.81 209 LEU B CA 1
ATOM 3552 C C . LEU B 1 209 ? 10.297 13.75 -0.411 1 95.81 209 LEU B C 1
ATOM 3554 O O . LEU B 1 209 ? 11.352 13.148 -0.216 1 95.81 209 LEU B O 1
ATOM 3558 N N . ALA B 1 210 ? 10.125 14.609 -1.311 1 92.88 210 ALA B N 1
ATOM 3559 C CA . ALA B 1 210 ? 11.156 14.859 -2.312 1 92.88 210 ALA B CA 1
ATOM 3560 C C . ALA B 1 210 ? 12.273 15.727 -1.743 1 92.88 210 ALA B C 1
ATOM 3562 O O . ALA B 1 210 ? 13.352 15.828 -2.334 1 92.88 210 ALA B O 1
ATOM 3563 N N . THR B 1 211 ? 12.055 16.406 -0.661 1 93.88 211 THR B N 1
ATOM 3564 C CA . THR B 1 211 ? 13.016 17.359 -0.13 1 93.88 211 THR B CA 1
ATOM 3565 C C . THR B 1 211 ? 13.781 16.766 1.044 1 93.88 211 THR B C 1
ATOM 3567 O O . THR B 1 211 ? 13.219 16.562 2.121 1 93.88 211 THR B O 1
ATOM 3570 N N . PRO B 1 212 ? 15.078 16.547 0.879 1 95.5 212 PRO B N 1
ATOM 3571 C CA . PRO B 1 212 ? 15.867 15.953 1.958 1 95.5 212 PRO B CA 1
ATOM 3572 C C . PRO B 1 212 ? 15.883 16.812 3.223 1 95.5 212 PRO B C 1
ATOM 3574 O O . PRO B 1 212 ? 15.961 18.047 3.139 1 95.5 212 PRO B O 1
ATOM 3577 N N . GLY B 1 213 ? 15.711 16.125 4.328 1 94.75 213 GLY B N 1
ATOM 3578 C CA . GLY B 1 213 ? 15.922 16.766 5.613 1 94.75 213 GLY B CA 1
ATOM 3579 C C . GLY B 1 213 ? 14.656 17.406 6.176 1 94.75 213 GLY B C 1
ATOM 3580 O O . GLY B 1 213 ? 14.672 17.938 7.289 1 94.75 213 GLY B O 1
ATOM 3581 N N . LEU B 1 214 ? 13.594 17.344 5.469 1 96.81 214 LEU B N 1
ATOM 3582 C CA . LEU B 1 214 ? 12.375 18 5.93 1 96.81 214 LEU B CA 1
ATOM 3583 C C . LEU B 1 214 ? 11.562 17.078 6.84 1 96.81 214 LEU B C 1
ATOM 3585 O O . LEU B 1 214 ? 11.031 17.531 7.855 1 96.81 214 LEU B O 1
ATOM 3589 N N . VAL B 1 215 ? 11.492 15.828 6.5 1 98.19 215 VAL B N 1
ATOM 3590 C CA . VAL B 1 215 ? 10.594 14.914 7.188 1 98.19 215 VAL B CA 1
ATOM 3591 C C . VAL B 1 215 ? 11.383 14.062 8.18 1 98.19 215 VAL B C 1
ATOM 3593 O O . VAL B 1 215 ? 12.422 13.492 7.828 1 98.19 215 VAL B O 1
ATOM 3596 N N . ASP B 1 216 ? 10.875 14.008 9.422 1 98.06 216 ASP B N 1
ATOM 3597 C CA . ASP B 1 216 ? 11.539 13.203 10.445 1 98.06 216 ASP B CA 1
ATOM 3598 C C . ASP B 1 216 ? 10.898 11.82 10.555 1 98.06 216 ASP B C 1
ATOM 3600 O O . ASP B 1 216 ? 11.578 10.836 10.852 1 98.06 216 ASP B O 1
ATOM 3604 N N . LEU B 1 217 ? 9.617 11.711 10.375 1 98.25 217 LEU B N 1
ATOM 3605 C CA . LEU B 1 217 ? 8.852 10.469 10.477 1 98.25 217 LEU B CA 1
ATOM 3606 C C . LEU B 1 217 ? 7.773 10.406 9.398 1 98.25 217 LEU B C 1
ATOM 3608 O O . LEU B 1 217 ? 7.105 11.406 9.125 1 98.25 217 LEU B O 1
ATOM 3612 N N . VAL B 1 218 ? 7.656 9.258 8.789 1 98.31 218 VAL B N 1
ATOM 3613 C CA . VAL B 1 218 ? 6.594 8.969 7.828 1 98.31 218 VAL B CA 1
ATOM 3614 C C . VAL B 1 218 ? 5.652 7.91 8.398 1 98.31 218 VAL B C 1
ATOM 3616 O O . VAL B 1 218 ? 6.094 6.82 8.773 1 98.31 218 VAL B O 1
ATOM 3619 N N . ILE B 1 219 ? 4.398 8.242 8.508 1 98.12 219 ILE B N 1
ATOM 3620 C CA . ILE B 1 219 ? 3.381 7.32 9 1 98.12 219 ILE B CA 1
ATOM 3621 C C . ILE B 1 219 ? 2.326 7.086 7.922 1 98.12 219 ILE B C 1
ATOM 3623 O O . ILE B 1 219 ? 1.54 7.984 7.609 1 98.12 219 ILE B O 1
ATOM 3627 N N . VAL B 1 220 ? 2.264 5.883 7.359 1 98.25 220 VAL B N 1
ATOM 3628 C CA . VAL B 1 220 ? 1.355 5.562 6.262 1 98.25 220 VAL B CA 1
ATOM 3629 C C . VAL B 1 220 ? 0.322 4.543 6.73 1 98.25 220 VAL B C 1
ATOM 3631 O O . VAL B 1 220 ? 0.68 3.463 7.211 1 98.25 220 VAL B O 1
ATOM 3634 N N . THR B 1 221 ? -0.895 4.898 6.645 1 97.94 221 THR B N 1
ATOM 3635 C CA . THR B 1 221 ? -1.991 3.969 6.895 1 97.94 221 THR B CA 1
ATOM 3636 C C . THR B 1 221 ? -2.457 3.324 5.59 1 97.94 221 THR B C 1
ATOM 3638 O O . THR B 1 221 ? -2.809 4.023 4.637 1 97.94 221 THR B O 1
ATOM 3641 N N . VAL B 1 222 ? -2.473 2.02 5.543 1 98.44 222 VAL B N 1
ATOM 3642 C CA . VAL B 1 222 ? -2.902 1.297 4.348 1 98.44 222 VAL B CA 1
ATOM 3643 C C . VAL B 1 222 ? -4.223 0.583 4.629 1 98.44 222 VAL B C 1
ATOM 3645 O O . VAL B 1 222 ? -4.32 -0.216 5.562 1 98.44 222 VAL B O 1
ATOM 3648 N N . ALA B 1 223 ? -5.207 0.879 3.861 1 98.19 223 ALA B N 1
ATOM 3649 C CA . ALA B 1 223 ? -6.516 0.239 3.961 1 98.19 223 ALA B CA 1
ATOM 3650 C C . ALA B 1 223 ? -6.668 -0.86 2.912 1 98.19 223 ALA B C 1
ATOM 3652 O O . ALA B 1 223 ? -6.133 -0.752 1.809 1 98.19 223 ALA B O 1
ATOM 3653 N N . PRO B 1 224 ? -7.402 -1.896 3.217 1 97.75 224 PRO B N 1
ATOM 3654 C CA . PRO B 1 224 ? -7.574 -3.012 2.285 1 97.75 224 PRO B CA 1
ATOM 3655 C C . PRO B 1 224 ? -8.641 -2.738 1.228 1 97.75 224 PRO B C 1
ATOM 3657 O O . PRO B 1 224 ? -9.594 -3.506 1.097 1 97.75 224 PRO B O 1
ATOM 3660 N N . VAL B 1 225 ? -8.438 -1.726 0.451 1 97 225 VAL B N 1
ATOM 3661 C CA . VAL B 1 225 ? -9.32 -1.358 -0.651 1 97 225 VAL B CA 1
ATOM 3662 C C . VAL B 1 225 ? -8.492 -1.065 -1.9 1 97 225 VAL B C 1
ATOM 3664 O O . VAL B 1 225 ? -7.312 -0.713 -1.804 1 97 225 VAL B O 1
ATOM 3667 N N . LEU B 1 226 ? -9.117 -1.28 -3.033 1 96.38 226 LEU B N 1
ATOM 3668 C CA . LEU B 1 226 ? -8.516 -0.918 -4.312 1 96.38 226 LEU B CA 1
ATOM 3669 C C . LEU B 1 226 ? -9.242 0.275 -4.93 1 96.38 226 LEU B C 1
ATOM 3671 O O . LEU B 1 226 ? -10.469 0.333 -4.926 1 96.38 226 LEU B O 1
ATOM 3675 N N . VAL B 1 227 ? -8.484 1.192 -5.414 1 95.5 227 VAL B N 1
ATOM 3676 C CA . VAL B 1 227 ? -9.086 2.393 -5.992 1 95.5 227 VAL B CA 1
ATOM 3677 C C . VAL B 1 227 ? -8.969 2.348 -7.516 1 95.5 227 VAL B C 1
ATOM 3679 O O . VAL B 1 227 ? -9.906 2.711 -8.227 1 95.5 227 VAL B O 1
ATOM 3682 N N . GLY B 1 228 ? -7.738 1.903 -7.957 1 94.06 228 GLY B N 1
ATOM 3683 C CA . GLY B 1 228 ? -7.547 1.806 -9.391 1 94.06 228 GLY B CA 1
ATOM 3684 C C . GLY B 1 228 ? -6.633 2.881 -9.953 1 94.06 228 GLY B C 1
ATOM 3685 O O . GLY B 1 228 ? -6.273 3.824 -9.242 1 94.06 228 GLY B O 1
ATOM 3686 N N . ASP B 1 229 ? -6.344 2.803 -11.211 1 91.19 229 ASP B N 1
ATOM 3687 C CA . ASP B 1 229 ? -5.301 3.584 -11.867 1 91.19 229 ASP B CA 1
ATOM 3688 C C . ASP B 1 229 ? -5.699 5.055 -11.969 1 91.19 229 ASP B C 1
ATOM 3690 O O . ASP B 1 229 ? -4.836 5.93 -12.094 1 91.19 229 ASP B O 1
ATOM 3694 N N . GLU B 1 230 ? -6.891 5.32 -11.906 1 92.5 230 GLU B N 1
ATOM 3695 C CA . GLU B 1 230 ? -7.348 6.699 -12.055 1 92.5 230 GLU B CA 1
ATOM 3696 C C . GLU B 1 230 ? -7.254 7.457 -10.727 1 92.5 230 GLU B C 1
ATOM 3698 O O . GLU B 1 230 ? -7.5 8.664 -10.68 1 92.5 230 GLU B O 1
ATOM 3703 N N . GLY B 1 231 ? -6.945 6.734 -9.672 1 94.62 231 GLY B N 1
ATOM 3704 C CA . GLY B 1 231 ? -6.781 7.395 -8.391 1 94.62 231 GLY B CA 1
ATOM 3705 C C . GLY B 1 231 ? -5.543 8.273 -8.328 1 94.62 231 GLY B C 1
ATOM 3706 O O . GLY B 1 231 ? -4.746 8.297 -9.266 1 94.62 231 GLY B O 1
ATOM 3707 N N . VAL B 1 232 ? -5.414 8.984 -7.234 1 95.38 232 VAL B N 1
ATOM 3708 C CA . VAL B 1 232 ? -4.316 9.922 -7.047 1 95.38 232 VAL B CA 1
ATOM 3709 C C . VAL B 1 232 ? -3.23 9.289 -6.184 1 95.38 232 VAL B C 1
ATOM 3711 O O . VAL B 1 232 ? -3.52 8.727 -5.121 1 95.38 232 VAL B O 1
ATOM 3714 N N . SER B 1 233 ? -1.978 9.289 -6.645 1 95.06 233 SER B N 1
ATOM 3715 C CA . SER B 1 233 ? -0.82 8.789 -5.914 1 95.06 233 SER B CA 1
ATOM 3716 C C . SER B 1 233 ? 0.033 9.93 -5.371 1 95.06 233 SER B C 1
ATOM 3718 O O . SER B 1 233 ? -0.001 11.039 -5.898 1 95.06 233 SER B O 1
ATOM 3720 N N . VAL B 1 234 ? 0.776 9.633 -4.316 1 94 234 VAL B N 1
ATOM 3721 C CA . VAL B 1 234 ? 1.653 10.648 -3.75 1 94 234 VAL B CA 1
ATOM 3722 C C . VAL B 1 234 ? 2.969 10.695 -4.527 1 94 234 VAL B C 1
ATOM 3724 O O . VAL B 1 234 ? 3.752 11.633 -4.383 1 94 234 VAL B O 1
ATOM 3727 N N . THR B 1 235 ? 3.227 9.641 -5.258 1 92.12 235 THR B N 1
ATOM 3728 C CA . THR B 1 235 ? 4.449 9.594 -6.051 1 92.12 235 THR B CA 1
ATOM 3729 C C . THR B 1 235 ? 4.254 10.305 -7.391 1 92.12 235 THR B C 1
ATOM 3731 O O . THR B 1 235 ? 3.242 10.102 -8.062 1 92.12 235 THR B O 1
ATOM 3734 N N . LYS B 1 236 ? 5.168 11.156 -7.688 1 90 236 LYS B N 1
ATOM 3735 C CA . LYS B 1 236 ? 5.105 11.938 -8.922 1 90 236 LYS B CA 1
ATOM 3736 C C . LYS B 1 236 ? 6.238 11.555 -9.867 1 90 236 LYS B C 1
ATOM 3738 O O . LYS B 1 236 ? 7.305 11.117 -9.422 1 90 236 LYS B O 1
ATOM 3743 N N . GLU B 1 237 ? 5.926 11.781 -11.094 1 86.88 237 GLU B N 1
ATOM 3744 C CA . GLU B 1 237 ? 6.926 11.477 -12.109 1 86.88 237 GLU B CA 1
ATOM 3745 C C . GLU B 1 237 ? 8.18 12.336 -11.922 1 86.88 237 GLU B C 1
ATOM 3747 O O . GLU B 1 237 ? 8.078 13.539 -11.68 1 86.88 237 GLU B O 1
ATOM 3752 N N . GLY B 1 238 ? 9.266 11.695 -12.023 1 84.25 238 GLY B N 1
ATOM 3753 C CA . GLY B 1 238 ? 10.531 12.414 -12.039 1 84.25 238 GLY B CA 1
ATOM 3754 C C . GLY B 1 238 ? 10.969 12.867 -10.656 1 84.25 238 GLY B C 1
ATOM 3755 O O . GLY B 1 238 ? 11.922 13.633 -10.523 1 84.25 238 GLY B O 1
ATOM 3756 N N . VAL B 1 239 ? 10.289 12.523 -9.656 1 86.62 239 VAL B N 1
ATOM 3757 C CA . VAL B 1 239 ? 10.641 12.938 -8.305 1 86.62 239 VAL B CA 1
ATOM 3758 C C . VAL B 1 239 ? 11.391 11.812 -7.594 1 86.62 239 VAL B C 1
ATOM 3760 O O . VAL B 1 239 ? 10.953 10.664 -7.602 1 86.62 239 VAL B O 1
ATOM 3763 N N . ASP B 1 240 ? 12.531 12.156 -7.07 1 88.19 240 ASP B N 1
ATOM 3764 C CA . ASP B 1 240 ? 13.297 11.195 -6.285 1 88.19 240 ASP B CA 1
ATOM 3765 C C . ASP B 1 240 ? 12.672 10.977 -4.91 1 88.19 240 ASP B C 1
ATOM 3767 O O . ASP B 1 240 ? 12.328 11.945 -4.223 1 88.19 240 ASP B O 1
ATOM 3771 N N . LEU B 1 241 ? 12.531 9.766 -4.578 1 93.94 241 LEU B N 1
ATOM 3772 C CA . LEU B 1 241 ? 11.945 9.422 -3.285 1 93.94 241 LEU B CA 1
ATOM 3773 C C . LEU B 1 241 ? 13.008 8.898 -2.328 1 93.94 241 LEU B C 1
ATOM 3775 O O . LEU B 1 241 ? 14.008 8.32 -2.762 1 93.94 241 LEU B O 1
ATOM 3779 N N . PRO B 1 242 ? 12.82 9.094 -1.055 1 96.31 242 PRO B N 1
ATOM 3780 C CA . PRO B 1 242 ? 13.758 8.531 -0.08 1 96.31 242 PRO B CA 1
ATOM 3781 C C . PRO B 1 242 ? 13.586 7.027 0.096 1 96.31 242 PRO B C 1
ATOM 3783 O O . PRO B 1 242 ? 12.555 6.469 -0.279 1 96.31 242 PRO B O 1
ATOM 3786 N N . GLN B 1 243 ? 14.688 6.426 0.547 1 96.12 243 GLN B N 1
ATOM 3787 C CA . GLN B 1 243 ? 14.508 5.125 1.182 1 96.12 243 GLN B CA 1
ATOM 3788 C C . GLN B 1 243 ? 13.82 5.266 2.539 1 96.12 243 GLN B C 1
ATOM 3790 O O . GLN B 1 243 ? 13.875 6.332 3.158 1 96.12 243 GLN B O 1
ATOM 3795 N N . LEU B 1 244 ? 13.148 4.242 2.916 1 97.25 244 LEU B N 1
ATOM 3796 C CA . LEU B 1 244 ? 12.484 4.262 4.215 1 97.25 244 LEU B CA 1
ATOM 3797 C C . LEU B 1 244 ? 13.148 3.295 5.184 1 97.25 244 LEU B C 1
ATOM 3799 O O . LEU B 1 244 ? 13.297 2.109 4.879 1 97.25 244 LEU B O 1
ATOM 3803 N N . GLU B 1 245 ? 13.641 3.799 6.242 1 97.75 245 GLU B N 1
ATOM 3804 C CA . GLU B 1 245 ? 14.07 2.957 7.355 1 97.75 245 GLU B CA 1
ATOM 3805 C C . GLU B 1 245 ? 12.883 2.564 8.234 1 97.75 245 GLU B C 1
ATOM 3807 O O . GLU B 1 245 ? 12.242 3.424 8.836 1 97.75 245 GLU B O 1
ATOM 3812 N N . HIS B 1 246 ? 12.656 1.332 8.312 1 97.44 246 HIS B N 1
ATOM 3813 C CA . HIS B 1 246 ? 11.5 0.825 9.047 1 97.44 246 HIS B CA 1
ATOM 3814 C C . HIS B 1 246 ? 11.664 1.042 10.547 1 97.44 246 HIS B C 1
ATOM 3816 O O . HIS B 1 246 ? 12.719 0.735 11.117 1 97.44 246 HIS B O 1
ATOM 3822 N N . VAL B 1 247 ? 10.586 1.546 11.211 1 97.88 247 VAL B N 1
ATOM 3823 C CA . VAL B 1 247 ? 10.586 1.751 12.656 1 97.88 247 VAL B CA 1
ATOM 3824 C C . VAL B 1 247 ? 9.586 0.801 13.305 1 97.88 247 VAL B C 1
ATOM 3826 O O . VAL B 1 247 ? 9.938 0.056 14.227 1 97.88 247 VAL B O 1
ATOM 3829 N N . ARG B 1 248 ? 8.344 0.857 12.812 1 97 248 ARG B N 1
ATOM 3830 C CA . ARG B 1 248 ? 7.266 0.063 13.398 1 97 248 ARG B CA 1
ATOM 3831 C C . ARG B 1 248 ? 6.152 -0.189 12.391 1 97 248 ARG B C 1
ATOM 3833 O O . ARG B 1 248 ? 5.891 0.651 11.523 1 97 248 ARG B O 1
ATOM 3840 N N . THR B 1 249 ? 5.574 -1.396 12.461 1 97.06 249 THR B N 1
ATOM 3841 C CA . THR B 1 249 ? 4.344 -1.719 11.75 1 97.06 249 THR B CA 1
ATOM 3842 C C . THR B 1 249 ? 3.297 -2.285 12.711 1 97.06 249 THR B C 1
ATOM 3844 O O . THR B 1 249 ? 3.611 -3.123 13.555 1 97.06 249 THR B O 1
ATOM 3847 N N . GLN B 1 250 ? 2.084 -1.747 12.547 1 96.88 250 GLN B N 1
ATOM 3848 C CA . GLN B 1 250 ? 1.055 -2.188 13.484 1 96.88 250 GLN B CA 1
ATOM 3849 C C . GLN B 1 250 ? -0.321 -2.199 12.82 1 96.88 250 GLN B C 1
ATOM 3851 O O . GLN B 1 250 ? -0.653 -1.292 12.055 1 96.88 250 GLN B O 1
ATOM 3856 N N . VAL B 1 251 ? -1.138 -3.215 13.188 1 97 251 VAL B N 1
ATOM 3857 C CA . VAL B 1 251 ? -2.494 -3.332 12.672 1 97 251 VAL B CA 1
ATOM 3858 C C . VAL B 1 251 ? -3.457 -2.531 13.547 1 97 251 VAL B C 1
ATOM 3860 O O . VAL B 1 251 ? -3.379 -2.586 14.773 1 97 251 VAL B O 1
ATOM 3863 N N . PHE B 1 252 ? -4.258 -1.752 12.969 1 96.06 252 PHE B N 1
ATOM 3864 C CA . PHE B 1 252 ? -5.383 -1.051 13.578 1 96.06 252 PHE B CA 1
ATOM 3865 C C . PHE B 1 252 ? -6.691 -1.436 12.906 1 96.06 252 PHE B C 1
ATOM 3867 O O . PHE B 1 252 ? -7.086 -0.825 11.906 1 96.06 252 PHE B O 1
ATOM 3874 N N . GLY B 1 253 ? -7.461 -2.41 13.547 1 95 253 GLY B N 1
ATOM 3875 C CA . GLY B 1 253 ? -8.617 -2.947 12.844 1 95 253 GLY B CA 1
ATOM 3876 C C . GLY B 1 253 ? -8.258 -3.646 11.547 1 95 253 GLY B C 1
ATOM 3877 O O . GLY B 1 253 ? -7.453 -4.578 11.547 1 95 253 GLY B O 1
ATOM 3878 N N . LYS B 1 254 ? -8.828 -3.168 10.422 1 96.75 254 LYS B N 1
ATOM 3879 C CA . LYS B 1 254 ? -8.539 -3.754 9.117 1 96.75 254 LYS B CA 1
ATOM 3880 C C . LYS B 1 254 ? -7.352 -3.061 8.453 1 96.75 254 LYS B C 1
ATOM 3882 O O . LYS B 1 254 ? -6.82 -3.551 7.457 1 96.75 254 LYS B O 1
ATOM 3887 N N . ASP B 1 255 ? -6.977 -1.91 8.938 1 97.88 255 ASP B N 1
ATOM 3888 C CA . ASP B 1 255 ? -5.895 -1.116 8.367 1 97.88 255 ASP B CA 1
ATOM 3889 C C . ASP B 1 255 ? -4.551 -1.493 8.984 1 97.88 255 ASP B C 1
ATOM 3891 O O . ASP B 1 255 ? -4.504 -2.17 10.016 1 97.88 255 ASP B O 1
ATOM 3895 N N . THR B 1 256 ? -3.541 -1.139 8.344 1 98.25 256 THR B N 1
ATOM 3896 C CA . THR B 1 256 ? -2.203 -1.229 8.922 1 98.25 256 THR B CA 1
ATOM 3897 C C . THR B 1 256 ? -1.49 0.118 8.844 1 98.25 256 THR B C 1
ATOM 3899 O O . THR B 1 256 ? -1.594 0.826 7.844 1 98.25 256 THR B O 1
ATOM 3902 N N . VAL B 1 257 ? -0.742 0.37 9.883 1 98.06 257 VAL B N 1
ATOM 3903 C CA . VAL B 1 257 ? 0.057 1.589 9.945 1 98.06 257 VAL B CA 1
ATOM 3904 C C . VAL B 1 257 ? 1.542 1.239 9.859 1 98.06 257 VAL B C 1
ATOM 3906 O O . VAL B 1 257 ? 2.037 0.423 10.641 1 98.06 257 VAL B O 1
ATOM 3909 N N . PHE B 1 258 ? 2.24 1.837 8.898 1 98.31 258 PHE B N 1
ATOM 3910 C CA . PHE B 1 258 ? 3.689 1.749 8.773 1 98.31 258 PHE B CA 1
ATOM 3911 C C . PHE B 1 258 ? 4.355 3.027 9.266 1 98.31 258 PHE B C 1
ATOM 3913 O O . PHE B 1 258 ? 4.012 4.125 8.82 1 98.31 258 PHE B O 1
ATOM 3920 N N . VAL B 1 259 ? 5.238 2.93 10.195 1 98.5 259 VAL B N 1
ATOM 3921 C CA . VAL B 1 259 ? 6.051 4.043 10.68 1 98.5 259 VAL B CA 1
ATOM 3922 C C . VAL B 1 259 ? 7.488 3.877 10.195 1 98.5 259 VAL B C 1
ATOM 3924 O O . VAL B 1 259 ? 8.133 2.859 10.469 1 98.5 259 VAL B O 1
ATOM 3927 N N . CYS B 1 260 ? 7.973 4.871 9.469 1 98.5 260 CYS B N 1
ATOM 3928 C CA . CYS B 1 260 ? 9.312 4.797 8.898 1 98.5 260 CYS B CA 1
ATOM 3929 C C . CYS B 1 260 ? 10.039 6.133 9.039 1 98.5 260 CYS B C 1
ATOM 3931 O O . CYS B 1 260 ? 9.406 7.164 9.281 1 98.5 260 CYS B O 1
ATOM 3933 N N . LYS B 1 261 ? 11.344 6.109 8.922 1 98.12 261 LYS B N 1
ATOM 3934 C CA . LYS B 1 261 ? 12.188 7.293 8.773 1 98.12 261 LYS B CA 1
ATOM 3935 C C . LYS B 1 261 ? 12.734 7.41 7.352 1 98.12 261 LYS B C 1
ATOM 3937 O O . LYS B 1 261 ? 13.32 6.465 6.828 1 98.12 261 LYS B O 1
ATOM 3942 N N . PRO B 1 262 ? 12.461 8.547 6.754 1 97.88 262 PRO B N 1
ATOM 3943 C CA . PRO B 1 262 ? 13.039 8.703 5.418 1 97.88 262 PRO B CA 1
ATOM 3944 C C . PRO B 1 262 ? 14.555 8.875 5.449 1 97.88 262 PRO B C 1
ATOM 3946 O O . PRO B 1 262 ? 15.086 9.562 6.332 1 97.88 262 PRO B O 1
ATOM 3949 N N . VAL B 1 263 ? 15.227 8.219 4.562 1 96.94 263 VAL B N 1
ATOM 3950 C CA . VAL B 1 263 ? 16.672 8.305 4.398 1 96.94 263 VAL B CA 1
ATOM 3951 C C . VAL B 1 263 ? 17 8.703 2.963 1 96.94 263 VAL B C 1
ATOM 3953 O O . VAL B 1 263 ? 16.531 8.078 2.012 1 96.94 263 VAL B O 1
ATOM 3956 N N . TYR B 1 264 ? 17.828 9.766 2.891 1 92.38 264 TYR B N 1
ATOM 3957 C CA . TYR B 1 264 ? 18.156 10.289 1.568 1 92.38 264 TYR B CA 1
ATOM 3958 C C . TYR B 1 264 ? 19.609 9.984 1.209 1 92.38 264 TYR B C 1
ATOM 3960 O O . TYR B 1 264 ? 20.5 10.047 2.066 1 92.38 264 TYR B O 1
ATOM 3968 N N . THR B 1 265 ? 19.891 9.312 0.096 1 79.06 265 THR B N 1
ATOM 3969 C CA . THR B 1 265 ? 21.266 9.07 -0.35 1 79.06 265 THR B CA 1
ATOM 3970 C C . THR B 1 265 ? 21.75 10.211 -1.243 1 79.06 265 THR B C 1
ATOM 3972 O O . THR B 1 265 ? 20.953 10.828 -1.957 1 79.06 265 THR B O 1
#

Radius of gyration: 26.63 Å; Cα contacts (8 Å, |Δi|>4): 1205; chains: 2; bounding box: 42×81×70 Å

Sequence (530 aa):
MLLDPASAAADPALALVRDVYPADLLVPISHARPRQPGEKPFVTLTYAQSLDGKIAGKGGKQLLLSGQESMTLTHRLRQLHDSILVGVGTVINDDPQLTARIPHLLPKKDQPLPIILDSSLRIPTTAKLLSNARKGIGKGPLVVCSAIRGAEPYLKCQAIKETGGTVFLAEASGRRIDLHKFLHEEVATPYLGRSLMVEGGASVISSFLATPGLVDLVIVTVAPVLVGDEGVSVTKEGVDLPQLEHVRTQVFGKDTVFVCKPVYTMLLDPASAAADPALALVRDVYPADLLVPISHARPRQPGEKPFVTLTYAQSLDGKIAGKGGKQLLLSGQESMTLTHRLRQLHDSILVGVGTVINDDPQLTARIPHLLPKKDQPLPIILDSSLRIPTTAKLLSNARKGIGKGPLVVCSAIRGAEPYLKCQAIKETGGTVFLAEASGRRIDLHKFLHEEVATPYLGRSLMVEGGASVISSFLATPGLVDLVIVTVAPVLVGDEGVSVTKEGVDLPQLEHVRTQVFGKDTVFVCKPVYT

Foldseek 3Di:
DPCDPVVCVPQVLSVVCVQPDDPLLVDDLVPHDWDDQLDFAAEEEEAEDEPVFFRAAFPRAHDPFDDPQVVLSVLVVQLSFQAEEEELVCCVRVLDQQFRQVVHQDFQVRGHAYEYEDAALPHDLPRNNLVCLLVRSYAQHEYEYQDHDDPVSVVSQVSSVNSVYHYHHAHDDVSGGDQSCQSRHRVCSVNRINYYYYYYDLASSLVQQLDPPNHAKYKYKYGHDDRDDSGHHSDDPPGDGFDWAWDDWDDGPRIIITMTGGDDD/DPCDVVVCVPQVLSVVCVQPDDPLLVDDLVPHDWDDQLDFAAEEEEAEDEPVFFRAAFPRHHDPFDDPQVVLNVLVVQLSFQAEEEELVCCVRPLDQQFRQVVHQDFQVRGHAYEYEDAALPHDLPRNNLVCLLVRSYAQHEYEYQDHDDPVSVVSQVSSVNSVYHYHHAHDDVSGGDQSCQSRHRVCSVNRINYYYYYYDLASSLVQQLDPPNHFKYKYKYGHDDRDDSGHHSDDPPGDGFDWAWDDWDDGPRIIITMTGGDDD

Solvent-accessible surface area (backbone atoms only — not comparable to full-atom values): 27726 Å² total; per-residue (Å²): 134,79,80,45,67,76,54,33,78,75,30,71,50,51,43,51,50,64,72,72,48,63,70,69,61,71,45,59,72,93,76,37,82,77,70,55,76,33,48,58,41,52,22,36,38,37,46,58,22,26,52,58,22,26,57,20,32,57,95,57,35,83,61,90,58,70,50,72,55,44,46,41,33,52,18,48,51,37,53,58,19,41,10,35,35,33,25,38,66,38,45,72,72,63,47,50,62,74,62,25,43,44,96,54,68,47,57,34,92,58,31,17,31,33,31,33,48,22,43,71,65,73,68,60,84,79,33,43,34,50,53,33,12,63,70,52,57,31,38,32,38,41,37,35,20,51,48,88,68,76,73,72,44,51,62,50,49,49,55,40,41,71,27,66,15,45,80,41,83,42,64,51,59,84,85,39,65,35,60,71,57,51,49,34,28,49,88,43,30,80,63,41,39,66,20,31,34,36,60,20,32,47,69,48,47,31,52,47,54,50,38,82,88,55,50,59,32,36,38,41,34,39,17,68,37,64,76,52,60,62,25,33,46,48,57,46,80,93,56,64,69,40,48,46,46,79,74,48,63,47,75,32,81,75,25,34,37,41,34,26,30,64,42,76,131,134,79,80,45,67,76,54,32,78,74,30,70,50,51,42,50,50,64,72,73,48,62,71,69,62,72,44,59,72,93,74,37,82,79,71,54,77,32,48,59,43,51,23,35,38,37,47,58,23,25,52,59,22,26,58,21,32,57,96,58,35,85,60,91,58,71,50,71,55,44,46,42,34,54,18,46,50,36,52,58,19,43,9,35,36,34,25,38,67,37,45,74,71,63,47,50,64,75,60,24,44,45,97,52,68,45,56,34,90,59,30,17,30,34,31,32,49,23,42,72,67,75,69,61,83,79,34,42,36,50,52,34,12,64,71,51,56,29,38,32,38,40,37,37,20,49,49,87,68,77,75,72,45,51,60,50,49,48,54,40,43,72,27,66,16,45,80,41,84,41,62,51,60,84,88,39,65,35,61,70,58,52,50,36,28,50,89,43,29,80,62,40,39,66,19,30,35,37,59,20,34,47,69,49,47,30,51,47,55,50,38,84,87,56,50,59,32,36,39,40,34,38,15,68,38,65,76,52,57,63,25,35,47,47,57,45,81,95,56,64,70,39,49,45,46,79,73,47,64,48,76,32,81,74,25,34,38,40,34,27,29,63,41,75,133

Secondary structure (DSSP, 8-state):
----HHHHTT-HHHHHHHHHS-GGGGS-GGGSPPPPTTPPPEEEEEEEE-TTS-SB-GGG-------HHHHHHHHHHHHH-SEEEEEHHHHHHH-------SSSPPPGGGSPEEEEE-TT----TT-HHHHHHHTTSSPPPEEEES---SSHHHHHHHHHHHTT-EEEE--EETTEE-HHHHHH-GGGHHHH-SEEEEEE-HHHHHHHHHSTTS-SEEEEEE-S----TTSB-S--TT----EEEEEEEEEETTEEEEEEEEE--/----HHHHTT-HHHHHHHHHS-GGGGS-GGGSPPPPTTPPPEEEEEEEE-TTS-SB-GGG-------HHHHHHHHHHHHH-SEEEEEHHHHHHH-------SSSPPPGGGSPEEEEE-TT----TT-HHHHHHHTTSSPPPEEEES---SSHHHHHHHHHHHTT-EEEE--EETTEE-HHHHHH-GGGHHHH-SEEEEEE-HHHHHHHHHSTTS-SEEEEEE-S----TTSB-S--TT----EEEEEEEEEETTEEEEEEEEE--

Organism: Rhodotorula toruloides (NCBI:txid5286)